Protein AF-0000000085931893 (afdb_homodimer)

Nearest PDB structures (foldseek):
  1sgm-assembly1_B  TM=8.763E-01  e=5.118E-08  Bacillus subtilis
  4yze-assembly1_A  TM=8.689E-01  e=4.048E-06  Escherichia coli K-12
  4kwa-assembly1_B  TM=7.916E-01  e=1.026E-04  Saccharomonospora viridis DSM 43017
  3br5-assembly2_E  TM=7.488E-01  e=5.676E-05  Staphylococcus aureus
  6mj1-assembly1_A-2  TM=6.369E-01  e=2.847E-03  Bacillus subtilis subsp. subtilis str. 168

InterPro domains:
  IPR001647 DNA-binding HTH domain, TetR-type [PF00440] (12-59)
  IPR001647 DNA-binding HTH domain, TetR-type [PR00455] (12-25)
  IPR001647 DNA-binding HTH domain, TetR-type [PR00455] (33-56)
  IPR001647 DNA-binding HTH domain, TetR-type [PS50977] (6-66)
  IPR009057 Homedomain-like superfamily [SSF46689] (7-73)
  IPR036271 Tetracyclin repressor-like, C-terminal domain superfamily [SSF48498] (81-189)
  IPR054156 Transcriptional regulator LmrA/YxaF-like, C-terminal domain [PF21993] (86-184)

Solvent-accessible surface area (backbone atoms only — not comparable to full-atom values): 20467 Å² total; per-residue (Å²): 125,56,74,65,55,51,50,52,50,50,49,46,40,51,51,41,43,53,45,33,54,58,32,31,64,65,39,46,54,70,69,58,43,28,59,75,59,69,46,59,70,68,57,51,41,69,77,26,73,72,37,68,60,47,45,53,31,49,30,43,51,50,32,48,51,55,43,51,52,49,40,51,69,69,29,56,68,75,45,70,43,57,57,61,24,55,36,48,41,36,50,50,54,48,74,56,64,44,94,81,46,81,52,39,66,54,37,37,48,56,50,25,70,37,15,76,68,71,36,70,66,30,22,51,43,36,23,52,49,53,51,50,53,38,45,52,46,21,53,52,30,39,74,40,55,27,52,73,68,52,13,55,53,48,18,50,52,50,45,18,32,52,52,20,23,51,51,48,18,60,33,52,70,41,56,61,53,35,56,57,46,41,74,42,41,64,77,73,47,66,76,54,73,72,79,78,118,125,55,73,65,54,50,49,51,51,50,47,46,40,50,50,40,44,54,45,34,55,57,33,31,66,67,39,46,54,68,70,58,45,28,59,74,59,71,48,59,70,69,56,51,41,69,78,26,73,75,38,70,60,47,46,52,31,49,29,45,51,51,31,48,51,54,42,52,52,50,41,50,68,70,28,58,65,73,46,69,46,58,55,60,24,55,38,47,40,36,52,50,54,48,72,56,64,44,94,81,48,79,55,41,64,55,34,38,48,57,50,26,70,37,15,77,70,71,38,72,64,29,21,50,44,37,24,51,50,54,51,50,53,38,45,54,46,21,54,51,32,40,74,40,56,27,52,73,68,52,12,55,54,47,18,51,50,50,45,17,33,52,51,19,22,50,52,51,17,60,33,52,70,42,54,61,55,33,56,58,45,42,74,43,42,63,77,73,47,66,75,54,73,70,79,77,119

Organism: NCBI:txid2903556

Radius of gyration: 21.8 Å; Cα contacts (8 Å, |Δi|>4): 482; chains: 2; bounding box: 67×64×40 Å

Secondary structure (DSSP, 8-state):
--HHHHHHHHHHHHHHHHHHHHHTTTT--HHHHHHHHT--HHHHHHH-TTTHHHHHHHHHHHHHHHHHHHHIIIIITS-S-HHHHHHHHHHHHHHT--TT---HHHHHHHHHHHHHHH-HHHHHHHHHHHHHHHHHHHHHHHHTT--HHHHHHHHHHHHHHHHHHHHHHHHHT-SHHHHHHHTTHHHHSPPP--TT-/--HHHHHHHHHHHHHHHHHHHHHTTTT--HHHHHHHHT--HHHHHHH-TTTHHHHHHHHHHHHHHHHHHHHIIIIITS-S-HHHHHHHHHHHHHHT--TT---HHHHHHHHHHHHHHH-HHHHHHHHHHHHHHHHHHHHHHHHTT--HHHHHHHHHHHHHHHHHHHHHHHHHTSSHHHHHHHTTHHHHSPPP--TT-

Foldseek 3Di:
DDPVLVVLLVLLLVQVLVVCLPQNLVRDALVNSCVSSVHDSVSVCVSVVVHSLSSLLVSLVVLLVVLLVCLVVPQLVPDLALLRRLLVVLVVLLVQDDPPDDRSLSSLVRSQVCQVVRDPSSVVSSVVSLVVQLVSQLVSLVSSPADNVLSNVLSVVSSCQSSVLSVVCNVVVHSVSSVVVSVCSCVSRPHHDPPPD/DDPVLVVLLVLLLVQVLVVCLPQNLVRDALVNSCVSSVHDSVSVCVSVVVPSLSSLLVSLVVLLVVLLVCLVVPQLVPDLALLRRLLSVLVVLQVQQDPPDDRSLSSLVRSQVCQVVRDPSSVVSSVVSLVVQLVSQLVSVVSSPADNVLSNVLSVVSSCQSSVLSVVCNVVVHSVSSVVVSVCSCVSRPHHDPPPD

Sequence (394 aa):
MNNKSAEKKIRILRAASELFSHNGYSGTGIAEIVTACQIPKGSFYYYFPRGKEQLASEVIRFAYEQMAAGIQAHIFSVSNDAREVFCGMLKHLTSRFSRDYHFASLVITFMGLEAVYISEEVSHQAKLVYEDWQNLYRDKLLSCGYSPSEADQYSLILFTLIHGALISCWIKQDTGDLLRMTEQIPALLPPPKSSLSMNNKSAEKKIRILRAASELFSHNGYSGTGIAEIVTACQIPKGSFYYYFPRGKEQLASEVIRFAYEQMAAGIQAHIFSVSNDAREVFCGMLKHLTSRFSRDYHFASLVITFMGLEAVYISEEVSHQAKLVYEDWQNLYRDKLLSCGYSPSEADQYSLILFTLIHGALISCWIKQDTGDLLRMTEQIPALLPPPKSSLS

pLDDT: mean 91.35, std 9.7, range [33.84, 98.25]

Structure (mmCIF, N/CA/C/O backbone):
data_AF-0000000085931893-model_v1
#
loop_
_entity.id
_entity.type
_entity.pdbx_description
1 polymer 'TetR family transcriptional regulator'
#
loop_
_atom_site.group_PDB
_atom_site.id
_atom_site.type_symbol
_atom_site.label_atom_id
_atom_site.label_alt_id
_atom_site.label_comp_id
_atom_site.label_asym_id
_atom_site.label_entity_id
_atom_site.label_seq_id
_atom_site.pdbx_PDB_ins_code
_atom_site.Cartn_x
_atom_site.Cartn_y
_atom_site.Cartn_z
_atom_site.occupancy
_atom_site.B_iso_or_equiv
_atom_site.auth_seq_id
_atom_site.auth_comp_id
_atom_site.auth_asym_id
_atom_site.auth_atom_id
_atom_site.pdbx_PDB_model_num
ATOM 1 N N . MET A 1 1 ? 31.656 16 2.438 1 51.19 1 MET A N 1
ATOM 2 C CA . MET A 1 1 ? 31.016 16.141 3.744 1 51.19 1 MET A CA 1
ATOM 3 C C . MET A 1 1 ? 31.797 15.383 4.812 1 51.19 1 MET A C 1
ATOM 5 O O . MET A 1 1 ? 32.156 14.219 4.609 1 51.19 1 MET A O 1
ATOM 9 N N . ASN A 1 2 ? 32.281 16 5.816 1 63.62 2 ASN A N 1
ATOM 10 C CA . ASN A 1 2 ? 33 15.32 6.879 1 63.62 2 ASN A CA 1
ATOM 11 C C . ASN A 1 2 ? 32.156 14.258 7.562 1 63.62 2 ASN A C 1
ATOM 13 O O . ASN A 1 2 ? 30.922 14.234 7.387 1 63.62 2 ASN A O 1
ATOM 17 N N . ASN A 1 3 ? 32.781 13.281 8.133 1 70.81 3 ASN A N 1
ATOM 18 C CA . ASN A 1 3 ? 32.156 12.125 8.773 1 70.81 3 ASN A CA 1
ATOM 19 C C . ASN A 1 3 ? 31.062 12.555 9.742 1 70.81 3 ASN A C 1
ATOM 21 O O . ASN A 1 3 ? 30.016 11.914 9.812 1 70.81 3 ASN A O 1
ATOM 25 N N . LYS A 1 4 ? 31.297 13.641 10.344 1 71.19 4 LYS A N 1
ATOM 26 C CA . LYS A 1 4 ? 30.344 14.133 11.328 1 71.19 4 LYS A CA 1
ATOM 27 C C . LYS A 1 4 ? 29.094 14.695 10.648 1 71.19 4 LYS A C 1
ATOM 29 O O . LYS A 1 4 ? 27.969 14.492 11.125 1 71.19 4 LYS A O 1
ATOM 34 N N . SER A 1 5 ? 29.406 15.398 9.578 1 78 5 SER A N 1
ATOM 35 C CA . SER A 1 5 ? 28.297 15.984 8.82 1 78 5 SER A CA 1
ATOM 36 C C . SER A 1 5 ? 27.391 14.898 8.234 1 78 5 SER A C 1
ATOM 38 O O . SER A 1 5 ? 26.172 15.016 8.273 1 78 5 SER A O 1
ATOM 40 N N . ALA A 1 6 ? 28.062 13.914 7.824 1 82.69 6 ALA A N 1
ATOM 41 C CA . ALA A 1 6 ? 27.297 12.797 7.27 1 82.69 6 ALA A CA 1
ATOM 42 C C . ALA A 1 6 ? 26.453 12.133 8.344 1 82.69 6 ALA A C 1
ATOM 44 O O . ALA A 1 6 ? 25.297 11.758 8.086 1 82.69 6 ALA A O 1
ATOM 45 N N . GLU A 1 7 ? 26.922 12.07 9.477 1 87.44 7 GLU A N 1
ATOM 46 C CA . GLU A 1 7 ? 26.219 11.461 10.594 1 87.44 7 GLU A CA 1
ATOM 47 C C . GLU A 1 7 ? 25 12.289 10.984 1 87.44 7 GLU A C 1
ATOM 49 O O . GLU A 1 7 ? 23.938 11.742 11.312 1 87.44 7 GLU A O 1
ATOM 54 N N . LYS A 1 8 ? 25.172 13.57 10.961 1 89.75 8 LYS A N 1
ATOM 55 C CA . LYS A 1 8 ? 24.062 14.453 11.297 1 89.75 8 LYS A CA 1
ATOM 56 C C . LYS A 1 8 ? 22.953 14.367 10.258 1 89.75 8 LYS A C 1
ATOM 58 O O . LYS A 1 8 ? 21.766 14.344 10.609 1 89.75 8 LYS A O 1
ATOM 63 N N . LYS A 1 9 ? 23.359 14.359 9.055 1 94.19 9 LYS A N 1
ATOM 64 C CA . LYS A 1 9 ? 22.359 14.234 7.992 1 94.19 9 LYS A CA 1
ATOM 65 C C . LYS A 1 9 ? 21.562 12.945 8.133 1 94.19 9 LYS A C 1
ATOM 67 O O . LYS A 1 9 ? 20.328 12.945 7.988 1 94.19 9 LYS A O 1
ATOM 72 N N . ILE A 1 10 ? 22.266 11.867 8.438 1 94.25 10 ILE A N 1
ATOM 73 C CA . ILE A 1 10 ? 21.625 10.57 8.594 1 94.25 10 ILE A CA 1
ATOM 74 C C . ILE A 1 10 ? 20.672 10.602 9.781 1 94.25 10 ILE A C 1
ATOM 76 O O . ILE A 1 10 ? 19.594 10.008 9.734 1 94.25 10 ILE A O 1
ATOM 80 N N . ARG A 1 11 ? 20.984 11.273 10.789 1 93.56 11 ARG A N 1
ATOM 81 C CA . ARG A 1 11 ? 20.125 11.414 11.953 1 93.56 11 ARG A CA 1
ATOM 82 C C . ARG A 1 11 ? 18.828 12.125 11.578 1 93.56 11 ARG A C 1
ATOM 84 O O . ARG A 1 11 ? 17.75 11.75 12.047 1 93.56 11 ARG A O 1
ATOM 91 N N . ILE A 1 12 ? 18.984 13.148 10.773 1 95.38 12 ILE A N 1
ATOM 92 C CA . ILE A 1 12 ? 17.812 13.883 10.32 1 95.38 12 ILE A CA 1
ATOM 93 C C . ILE A 1 12 ? 16.938 12.977 9.453 1 95.38 12 ILE A C 1
ATOM 95 O O . ILE A 1 12 ? 15.719 12.945 9.609 1 95.38 12 ILE A O 1
ATOM 99 N N . LEU A 1 13 ? 17.594 12.234 8.578 1 96.25 13 LEU A N 1
ATOM 100 C CA . LEU A 1 13 ? 16.875 11.328 7.699 1 96.25 13 LEU A CA 1
ATOM 101 C C . LEU A 1 13 ? 16.109 10.273 8.508 1 96.25 13 LEU A C 1
ATOM 103 O O . LEU A 1 13 ? 14.961 9.969 8.211 1 96.25 13 LEU A O 1
ATOM 107 N N . ARG A 1 14 ? 16.719 9.781 9.555 1 94.12 14 ARG A N 1
ATOM 108 C CA . ARG A 1 14 ? 16.109 8.766 10.406 1 94.12 14 ARG A CA 1
ATOM 109 C C . ARG A 1 14 ? 14.906 9.336 11.156 1 94.12 14 ARG A C 1
ATOM 111 O O . ARG A 1 14 ? 13.844 8.727 11.195 1 94.12 14 ARG A O 1
ATOM 118 N N . ALA A 1 15 ? 15.109 10.445 11.695 1 94 15 ALA A N 1
ATOM 119 C CA . ALA A 1 15 ? 14.031 11.094 12.438 1 94 15 ALA A CA 1
ATOM 120 C C . ALA A 1 15 ? 12.859 11.438 11.523 1 94 15 ALA A C 1
ATOM 122 O O . ALA A 1 15 ? 11.703 11.227 11.883 1 94 15 ALA A O 1
ATOM 123 N N . ALA A 1 16 ? 13.195 12.016 10.398 1 94.56 16 ALA A N 1
ATOM 124 C CA . ALA A 1 16 ? 12.156 12.367 9.43 1 94.56 16 ALA A CA 1
ATOM 125 C C . ALA A 1 16 ? 11.406 11.125 8.961 1 94.56 16 ALA A C 1
ATOM 127 O O . ALA A 1 16 ? 10.18 11.148 8.82 1 94.56 16 ALA A O 1
ATOM 128 N N . SER A 1 17 ? 12.156 10.062 8.711 1 93.25 17 SER A N 1
ATOM 129 C CA . SER A 1 17 ? 11.547 8.805 8.297 1 93.25 17 SER A CA 1
ATOM 130 C C . SER A 1 17 ? 10.516 8.328 9.312 1 93.25 17 SER A C 1
ATOM 132 O O . SER A 1 17 ? 9.414 7.914 8.945 1 93.25 17 SER A O 1
ATOM 134 N N . GLU A 1 18 ? 10.844 8.406 10.516 1 89.69 18 GLU A N 1
ATOM 135 C CA . GLU A 1 18 ? 9.945 7.988 11.586 1 89.69 18 GLU A CA 1
ATOM 136 C C . GLU A 1 18 ? 8.711 8.883 11.648 1 89.69 18 GLU A C 1
ATOM 138 O O . GLU A 1 18 ? 7.582 8.391 11.758 1 89.69 18 GLU A O 1
ATOM 143 N N . LEU A 1 19 ? 8.922 10.125 11.562 1 90.44 19 LEU A N 1
ATOM 144 C CA . LEU A 1 19 ? 7.82 11.078 11.633 1 90.44 19 LEU A CA 1
ATOM 145 C C . LEU A 1 19 ? 6.898 10.938 10.43 1 90.44 19 LEU A C 1
ATOM 147 O O . LEU A 1 19 ? 5.676 10.945 10.57 1 90.44 19 LEU A O 1
ATOM 151 N N . PHE A 1 20 ? 7.508 10.797 9.25 1 89.81 20 PHE A N 1
ATOM 152 C CA . PHE A 1 20 ? 6.723 10.617 8.039 1 89.81 20 PHE A CA 1
ATOM 153 C C . PHE A 1 20 ? 5.918 9.328 8.094 1 89.81 20 PHE A C 1
ATOM 155 O O . PHE A 1 20 ? 4.801 9.258 7.582 1 89.81 20 PHE A O 1
ATOM 162 N N . SER A 1 21 ? 6.457 8.328 8.695 1 85.06 21 SER A N 1
ATOM 163 C CA . SER A 1 21 ? 5.797 7.031 8.766 1 85.06 21 SER A CA 1
ATOM 164 C C . SER A 1 21 ? 4.578 7.078 9.68 1 85.06 21 SER A C 1
ATOM 166 O O . SER A 1 21 ? 3.65 6.285 9.523 1 85.06 21 SER A O 1
ATOM 168 N N . HIS A 1 22 ? 4.527 8.008 10.578 1 82.38 22 HIS A N 1
ATOM 169 C CA . HIS A 1 22 ? 3.445 8.102 11.547 1 82.38 22 HIS A CA 1
ATOM 170 C C . HIS A 1 22 ? 2.4 9.125 11.117 1 82.38 22 HIS A C 1
ATOM 172 O O . HIS A 1 22 ? 1.197 8.875 11.234 1 82.38 22 HIS A O 1
ATOM 178 N N . ASN A 1 23 ? 2.93 10.242 10.602 1 82.62 23 ASN A N 1
ATOM 179 C CA . ASN A 1 23 ? 2.033 11.375 10.406 1 82.62 23 ASN A CA 1
ATOM 180 C C . ASN A 1 23 ? 1.803 11.656 8.93 1 82.62 23 ASN A C 1
ATOM 182 O O . ASN A 1 23 ? 0.969 12.492 8.57 1 82.62 23 ASN A O 1
ATOM 186 N N . GLY A 1 24 ? 2.559 10.93 8.062 1 82.75 24 GLY A N 1
ATOM 187 C CA . GLY A 1 24 ? 2.57 11.32 6.664 1 82.75 24 GLY A CA 1
ATOM 188 C C . GLY A 1 24 ? 3.424 12.547 6.395 1 82.75 24 GLY A C 1
ATOM 189 O O . GLY A 1 24 ? 3.885 13.211 7.328 1 82.75 24 GLY A O 1
ATOM 190 N N . TYR A 1 25 ? 3.607 12.797 5.16 1 88.94 25 TYR A N 1
ATOM 191 C CA . TYR A 1 25 ? 4.402 13.945 4.742 1 88.94 25 TYR A CA 1
ATOM 192 C C . TYR A 1 25 ? 3.705 15.25 5.109 1 88.94 25 TYR A C 1
ATOM 194 O O . TYR A 1 25 ? 4.305 16.125 5.734 1 88.94 25 TYR A O 1
ATOM 202 N N . SER A 1 26 ? 2.514 15.328 4.734 1 85.44 26 SER A N 1
ATOM 203 C CA . SER A 1 26 ? 1.77 16.562 4.949 1 85.44 26 SER A CA 1
ATOM 204 C C . SER A 1 26 ? 1.532 16.812 6.434 1 85.44 26 SER A C 1
ATOM 206 O O . SER A 1 26 ? 1.422 17.969 6.863 1 85.44 26 SER A O 1
ATOM 208 N N . GLY A 1 27 ? 1.536 15.75 7.199 1 86.69 27 GLY A N 1
ATOM 209 C CA . GLY A 1 27 ? 1.269 15.859 8.625 1 86.69 27 GLY A CA 1
ATOM 210 C C . GLY A 1 27 ? 2.512 16.156 9.445 1 86.69 27 GLY A C 1
ATOM 211 O O . GLY A 1 27 ? 2.439 16.281 10.672 1 86.69 27 GLY A O 1
ATOM 212 N N . THR A 1 28 ? 3.6 16.25 8.781 1 91.69 28 THR A N 1
ATOM 213 C CA . THR A 1 28 ? 4.867 16.5 9.453 1 91.69 28 THR A CA 1
ATOM 214 C C . THR A 1 28 ? 5.492 17.797 8.969 1 91.69 28 THR A C 1
ATOM 216 O O . THR A 1 28 ? 5.676 18 7.77 1 91.69 28 THR A O 1
ATOM 219 N N . GLY A 1 29 ? 5.762 18.688 9.922 1 92.94 29 GLY A N 1
ATOM 220 C CA . GLY A 1 29 ? 6.406 19.938 9.562 1 92.94 29 GLY A CA 1
ATOM 221 C C . GLY A 1 29 ? 7.898 19.938 9.844 1 92.94 29 GLY A C 1
ATOM 222 O O . GLY A 1 29 ? 8.406 19.078 10.547 1 92.94 29 GLY A O 1
ATOM 223 N N . ILE A 1 30 ? 8.562 20.875 9.273 1 94.75 30 ILE A N 1
ATOM 224 C CA . ILE A 1 30 ? 10 21.016 9.477 1 94.75 30 ILE A CA 1
ATOM 225 C C . ILE A 1 30 ? 10.297 21.266 10.953 1 94.75 30 ILE A C 1
ATOM 227 O O . ILE A 1 30 ? 11.266 20.75 11.5 1 94.75 30 ILE A O 1
ATOM 231 N N . ALA A 1 31 ? 9.484 22.062 11.586 1 95 31 ALA A N 1
ATOM 232 C CA . ALA A 1 31 ? 9.672 22.391 13 1 95 31 ALA A CA 1
ATOM 233 C C . ALA A 1 31 ? 9.68 21.109 13.852 1 95 31 ALA A C 1
ATOM 235 O O . ALA A 1 31 ? 10.484 20.984 14.773 1 95 31 ALA A O 1
ATOM 236 N N . GLU A 1 32 ? 8.805 20.188 13.57 1 94.69 32 GLU A N 1
ATOM 237 C CA . GLU A 1 32 ? 8.727 18.922 14.289 1 94.69 32 GLU A CA 1
ATOM 238 C C . GLU A 1 32 ? 9.992 18.094 14.078 1 94.69 32 GLU A C 1
ATOM 240 O O . GLU A 1 32 ? 10.477 17.453 15.008 1 94.69 32 GLU A O 1
ATOM 245 N N . ILE A 1 33 ? 10.508 18.109 12.852 1 95.44 33 ILE A N 1
ATOM 246 C CA . ILE A 1 33 ? 11.695 17.344 12.5 1 95.44 33 ILE A CA 1
ATOM 247 C C . ILE A 1 33 ? 12.906 17.906 13.234 1 95.44 33 ILE A C 1
ATOM 249 O O . ILE A 1 33 ? 13.68 17.172 13.836 1 95.44 33 ILE A O 1
ATOM 253 N N . VAL A 1 34 ? 13.039 19.172 13.227 1 94.94 34 VAL A N 1
ATOM 254 C CA . VAL A 1 34 ? 14.172 19.828 13.867 1 94.94 34 VAL A CA 1
ATOM 255 C C . VAL A 1 34 ? 14.125 19.594 15.375 1 94.94 34 VAL A C 1
ATOM 257 O O . VAL A 1 34 ? 15.164 19.375 16 1 94.94 34 VAL A O 1
ATOM 260 N N . THR A 1 35 ? 12.969 19.641 15.969 1 95.62 35 THR A N 1
ATOM 261 C CA . THR A 1 35 ? 12.789 19.375 17.391 1 95.62 35 THR A CA 1
ATOM 262 C C . THR A 1 35 ? 13.18 17.938 17.734 1 95.62 35 THR A C 1
ATOM 264 O O . THR A 1 35 ? 13.898 17.703 18.703 1 95.62 35 THR A O 1
ATOM 267 N N . ALA A 1 36 ? 12.758 17.016 16.922 1 93.56 36 ALA A N 1
ATOM 268 C CA . ALA A 1 36 ? 13.055 15.602 17.141 1 93.56 36 ALA A CA 1
ATOM 269 C C . ALA A 1 36 ? 14.555 15.336 17.062 1 93.56 36 ALA A C 1
ATOM 271 O O . ALA A 1 36 ? 15.078 14.469 17.766 1 93.56 36 ALA A O 1
ATOM 272 N N . CYS A 1 37 ? 15.195 16.047 16.203 1 93 37 CYS A N 1
ATOM 273 C CA . CYS A 1 37 ? 16.625 15.859 15.984 1 93 37 CYS A CA 1
ATOM 274 C C . CYS A 1 37 ? 17.438 16.719 16.938 1 93 37 CYS A C 1
ATOM 276 O O . CYS A 1 37 ? 18.672 16.609 17 1 93 37 CYS A O 1
ATOM 278 N N . GLN A 1 38 ? 16.781 17.625 17.609 1 93.44 38 GLN A N 1
ATOM 279 C CA . GLN A 1 38 ? 17.453 18.547 18.516 1 93.44 38 GLN A CA 1
ATOM 280 C C . GLN A 1 38 ? 18.516 19.359 17.797 1 93.44 38 GLN A C 1
ATOM 282 O O . GLN A 1 38 ? 19.656 19.438 18.234 1 93.44 38 GLN A O 1
ATOM 287 N N . ILE A 1 39 ? 18.125 19.922 16.719 1 91.56 39 ILE A N 1
ATOM 288 C CA . ILE A 1 39 ? 19.016 20.766 15.938 1 91.56 39 ILE A CA 1
ATOM 289 C C . ILE A 1 39 ? 18.328 22.094 15.609 1 91.56 39 ILE A C 1
ATOM 291 O O . ILE A 1 39 ? 17.094 22.156 15.578 1 91.56 39 ILE A O 1
ATOM 295 N N . PRO A 1 40 ? 19.203 23.141 15.445 1 90.94 40 PRO A N 1
ATOM 296 C CA . PRO A 1 40 ? 18.594 24.391 15.008 1 90.94 40 PRO A CA 1
ATOM 297 C C . PRO A 1 40 ? 17.984 24.297 13.602 1 90.94 40 PRO A C 1
ATOM 299 O O . PRO A 1 40 ? 18.453 23.5 12.789 1 90.94 40 PRO A O 1
ATOM 302 N N . LYS A 1 41 ? 16.984 25.188 13.352 1 91 41 LYS A N 1
ATOM 303 C CA . LYS A 1 41 ? 16.344 25.25 12.039 1 91 41 LYS A CA 1
ATOM 304 C C . LYS A 1 41 ? 17.359 25.531 10.938 1 91 41 LYS A C 1
ATOM 306 O O . LYS A 1 41 ? 17.25 25 9.828 1 91 41 LYS A O 1
ATOM 311 N N . GLY A 1 42 ? 18.359 26.375 11.227 1 91 42 GLY A N 1
ATOM 312 C CA . GLY A 1 42 ? 19.391 26.688 10.266 1 91 42 GLY A CA 1
ATOM 313 C C . GLY A 1 42 ? 20.203 25.469 9.828 1 91 42 GLY A C 1
ATOM 314 O O . GLY A 1 42 ? 20.562 25.359 8.656 1 91 42 GLY A O 1
ATOM 315 N N . SER A 1 43 ? 20.406 24.656 10.703 1 91.38 43 SER A N 1
ATOM 316 C CA . SER A 1 43 ? 21.125 23.406 10.406 1 91.38 43 SER A CA 1
ATOM 317 C C . SER A 1 43 ? 20.344 22.547 9.414 1 91.38 43 SER A C 1
ATOM 319 O O . SER A 1 43 ? 20.938 21.906 8.555 1 91.38 43 SER A O 1
ATOM 321 N N . PHE A 1 44 ? 19.016 22.531 9.539 1 94.38 44 PHE A N 1
ATOM 322 C CA . PHE A 1 44 ? 18.172 21.781 8.617 1 94.38 44 PHE A CA 1
ATOM 323 C C . PHE A 1 44 ? 18.422 22.234 7.18 1 94.38 44 PHE A C 1
ATOM 325 O O . PHE A 1 44 ? 18.625 21.406 6.289 1 94.38 44 PHE A O 1
ATOM 332 N N . TYR A 1 45 ? 18.531 23.5 6.953 1 94.25 45 TYR A N 1
ATOM 333 C CA . TYR A 1 45 ? 18.625 24.031 5.602 1 94.25 45 TYR A CA 1
ATOM 334 C C . TYR A 1 45 ? 20.047 23.906 5.07 1 94.25 45 TYR A C 1
ATOM 336 O O . TYR A 1 45 ? 20.281 24 3.861 1 94.25 45 TYR A O 1
ATOM 344 N N . TYR A 1 46 ? 20.938 23.766 6.031 1 94 46 TYR A N 1
ATOM 345 C CA . TYR A 1 46 ? 22.297 23.422 5.609 1 94 46 TYR A CA 1
ATOM 346 C C . TYR A 1 46 ? 22.344 22.078 4.902 1 94 46 TYR A C 1
ATOM 348 O O . TYR A 1 46 ? 22.953 21.938 3.842 1 94 46 TYR A O 1
ATOM 356 N N . TYR A 1 47 ? 21.656 21.141 5.398 1 94.75 47 TYR A N 1
ATOM 357 C CA . TYR A 1 47 ? 21.656 19.797 4.855 1 94.75 47 TYR A CA 1
ATOM 358 C C . TYR A 1 47 ? 20.609 19.641 3.756 1 94.75 47 TYR A C 1
ATOM 360 O O . TYR A 1 47 ? 20.781 18.844 2.83 1 94.75 47 TYR A O 1
ATOM 368 N N . PHE A 1 48 ? 19.531 20.375 3.838 1 96.94 48 PHE A N 1
ATOM 369 C CA . PHE A 1 48 ? 18.422 20.312 2.891 1 96.94 48 PHE A CA 1
ATOM 370 C C . PHE A 1 48 ? 18.016 21.719 2.434 1 96.94 48 PHE A C 1
ATOM 372 O O . PHE A 1 48 ? 16.922 22.188 2.744 1 96.94 48 PHE A O 1
ATOM 379 N N . PRO A 1 49 ? 18.828 22.281 1.608 1 95.75 49 PRO A N 1
ATOM 380 C CA . PRO A 1 49 ? 18.625 23.672 1.202 1 95.75 49 PRO A CA 1
ATOM 381 C C . PRO A 1 49 ? 17.312 23.875 0.423 1 95.75 49 PRO A C 1
ATOM 383 O O . PRO A 1 49 ? 16.75 24.969 0.426 1 95.75 49 PRO A O 1
ATOM 386 N N . ARG A 1 50 ? 16.812 22.797 -0.175 1 95.88 50 ARG A N 1
ATOM 387 C CA . ARG A 1 50 ? 15.578 22.938 -0.949 1 95.88 50 ARG A CA 1
ATOM 388 C C . ARG A 1 50 ? 14.359 22.562 -0.114 1 95.88 50 ARG A C 1
ATOM 390 O O . ARG A 1 50 ? 13.266 22.375 -0.65 1 95.88 50 ARG A O 1
ATOM 397 N N . GLY A 1 51 ? 14.633 22.344 1.201 1 95.44 51 GLY A N 1
ATOM 398 C CA . GLY A 1 51 ? 13.531 22.266 2.146 1 95.44 51 GLY A CA 1
ATOM 399 C C . GLY A 1 51 ? 12.969 20.859 2.279 1 95.44 51 GLY A C 1
ATOM 400 O O . GLY A 1 51 ? 13.695 19.875 2.088 1 95.44 51 GLY A O 1
ATOM 401 N N . LYS A 1 52 ? 11.719 20.797 2.615 1 95.25 52 LYS A N 1
ATOM 402 C CA . LYS A 1 52 ? 11.047 19.562 3.002 1 95.25 52 LYS A CA 1
ATOM 403 C C . LYS A 1 52 ? 10.93 18.609 1.814 1 95.25 52 LYS A C 1
ATOM 405 O O . LYS A 1 52 ? 10.984 17.391 1.98 1 95.25 52 LYS A O 1
ATOM 410 N N . GLU A 1 53 ? 10.781 19.125 0.617 1 95.88 53 GLU A N 1
ATOM 411 C CA . GLU A 1 53 ? 10.664 18.281 -0.567 1 95.88 53 GLU A CA 1
ATOM 412 C C . GLU A 1 53 ? 11.953 17.516 -0.831 1 95.88 53 GLU A C 1
ATOM 414 O O . GLU A 1 53 ? 11.922 16.328 -1.146 1 95.88 53 GLU A O 1
ATOM 419 N N . GLN A 1 54 ? 13.023 18.203 -0.687 1 97.12 54 GLN A N 1
ATOM 420 C CA . GLN A 1 54 ? 14.305 17.516 -0.799 1 97.12 54 GLN A CA 1
ATOM 421 C C . GLN A 1 54 ? 14.438 16.438 0.263 1 97.12 54 GLN A C 1
ATOM 423 O O . GLN A 1 54 ? 14.891 15.328 -0.031 1 97.12 54 GLN A O 1
ATOM 428 N N . LEU A 1 55 ? 14.086 16.812 1.45 1 97.19 55 LEU A N 1
ATOM 429 C CA . LEU A 1 55 ? 14.133 15.852 2.541 1 97.19 55 LEU A CA 1
ATOM 430 C C . LEU A 1 55 ? 13.297 14.625 2.217 1 97.19 55 LEU A C 1
ATOM 432 O O . LEU A 1 55 ? 13.75 13.492 2.4 1 97.19 55 LEU A O 1
ATOM 436 N N . ALA A 1 56 ? 12.117 14.836 1.734 1 96.75 56 ALA A N 1
ATOM 437 C CA . ALA A 1 56 ? 11.211 13.742 1.414 1 9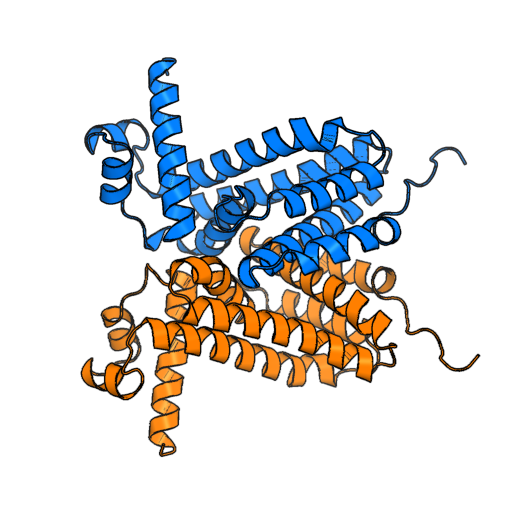6.75 56 ALA A CA 1
ATOM 438 C C . ALA A 1 56 ? 11.828 12.797 0.387 1 96.75 56 ALA A C 1
ATOM 440 O O . ALA A 1 56 ? 11.812 11.578 0.564 1 96.75 56 ALA A O 1
ATOM 441 N N . SER A 1 57 ? 12.352 13.391 -0.644 1 97.5 57 SER A N 1
ATOM 442 C CA . SER A 1 57 ? 13.008 12.602 -1.685 1 97.5 57 SER A CA 1
ATOM 443 C C . SER A 1 57 ? 14.156 11.773 -1.113 1 97.5 57 SER A C 1
ATOM 445 O O . SER A 1 57 ? 14.289 10.586 -1.426 1 97.5 57 SER A O 1
ATOM 447 N N . GLU A 1 58 ? 14.906 12.352 -0.291 1 97.56 58 GLU A N 1
ATOM 448 C CA . GLU A 1 58 ? 16.078 11.672 0.263 1 97.56 58 GLU A CA 1
ATOM 449 C C . GLU A 1 58 ? 15.664 10.633 1.306 1 97.56 58 GLU A C 1
ATOM 451 O O . GLU A 1 58 ? 16.328 9.609 1.466 1 97.56 58 GLU A O 1
ATOM 456 N N . VAL A 1 59 ? 14.586 10.883 2.025 1 97.12 59 VAL A N 1
ATOM 457 C CA . VAL A 1 59 ? 14.094 9.93 3.016 1 97.12 59 VAL A CA 1
ATOM 458 C C . VAL A 1 59 ? 13.633 8.656 2.318 1 97.12 59 VAL A C 1
ATOM 460 O O . VAL A 1 59 ? 13.922 7.547 2.785 1 97.12 59 VAL A O 1
ATOM 463 N N . ILE A 1 60 ? 12.953 8.766 1.204 1 97.31 60 ILE A N 1
ATOM 464 C CA . ILE A 1 60 ? 12.477 7.59 0.479 1 97.31 60 ILE A CA 1
ATOM 465 C C . ILE A 1 60 ? 13.664 6.742 0.029 1 97.31 60 ILE A C 1
ATOM 467 O O . ILE A 1 60 ? 13.664 5.523 0.205 1 97.31 60 ILE A O 1
ATOM 471 N N . ARG A 1 61 ? 14.648 7.418 -0.511 1 97.88 61 ARG A N 1
ATOM 472 C CA . ARG A 1 61 ? 15.852 6.715 -0.951 1 97.88 61 ARG A CA 1
ATOM 473 C C . ARG A 1 61 ? 16.578 6.082 0.23 1 97.88 61 ARG A C 1
ATOM 475 O O . ARG A 1 61 ? 17 4.926 0.156 1 97.88 61 ARG A O 1
ATOM 482 N N . PHE A 1 62 ? 16.703 6.848 1.296 1 97.12 62 PHE A N 1
ATOM 483 C CA . PHE A 1 62 ? 17.359 6.371 2.506 1 97.12 62 PHE A CA 1
ATOM 484 C C . PHE A 1 62 ? 16.672 5.125 3.045 1 97.12 62 PHE A C 1
ATOM 486 O O . PHE A 1 62 ? 17.328 4.145 3.395 1 97.12 62 PHE A O 1
ATOM 493 N N . ALA A 1 63 ? 15.336 5.117 3.141 1 95.88 63 ALA A N 1
ATOM 494 C CA . ALA A 1 63 ? 14.555 3.977 3.613 1 95.88 63 ALA A CA 1
ATOM 495 C C . ALA A 1 63 ? 14.781 2.752 2.73 1 95.88 63 ALA A C 1
ATOM 497 O O . ALA A 1 63 ? 14.938 1.638 3.234 1 95.88 63 ALA A O 1
ATOM 498 N N . TYR A 1 64 ? 14.789 2.969 1.405 1 97.62 64 TYR A N 1
ATOM 499 C CA . TYR A 1 64 ? 15.047 1.873 0.477 1 97.62 64 TYR A CA 1
ATOM 500 C C . TYR A 1 64 ? 16.422 1.268 0.715 1 97.62 64 TYR A C 1
ATOM 502 O O . TYR A 1 64 ? 16.578 0.044 0.738 1 97.62 64 TYR A O 1
ATOM 510 N N . GLU A 1 65 ? 17.406 2.145 0.842 1 97.44 65 GLU A N 1
ATOM 511 C CA . GLU A 1 65 ? 18.781 1.661 1.023 1 97.44 65 GLU A CA 1
ATOM 512 C C . GLU A 1 65 ? 18.906 0.84 2.303 1 97.44 65 GLU A C 1
ATOM 514 O O . GLU A 1 65 ? 19.609 -0.177 2.328 1 97.44 65 GLU A O 1
ATOM 519 N N . GLN A 1 66 ? 18.266 1.304 3.369 1 94.31 66 GLN A N 1
ATOM 520 C CA . GLN A 1 66 ? 18.266 0.543 4.617 1 94.31 66 GLN A CA 1
ATOM 521 C C . GLN A 1 66 ? 17.594 -0.816 4.426 1 94.31 66 GLN A C 1
ATOM 523 O O . GLN A 1 66 ? 18.109 -1.833 4.906 1 94.31 66 GLN A O 1
ATOM 528 N N . MET A 1 67 ? 16.469 -0.871 3.766 1 95 67 MET A N 1
ATOM 529 C CA . MET A 1 67 ? 15.758 -2.115 3.5 1 95 67 MET A CA 1
ATOM 530 C C . MET A 1 67 ? 16.609 -3.066 2.664 1 95 67 MET A C 1
ATOM 532 O O . MET A 1 67 ? 16.75 -4.238 3.01 1 95 67 MET A O 1
ATOM 536 N N . ALA A 1 68 ? 17.156 -2.492 1.551 1 97.31 68 ALA A N 1
ATOM 537 C CA . ALA A 1 68 ? 17.938 -3.303 0.626 1 97.31 68 ALA A CA 1
ATOM 538 C C . ALA A 1 68 ? 19.156 -3.902 1.323 1 97.31 68 ALA A C 1
ATOM 540 O O . ALA A 1 68 ? 19.484 -5.074 1.126 1 97.31 68 ALA A O 1
ATOM 541 N N . ALA A 1 69 ? 19.797 -3.078 2.137 1 96 69 ALA A N 1
ATOM 542 C CA . ALA A 1 69 ? 20.969 -3.555 2.875 1 96 69 ALA A CA 1
ATOM 543 C C . ALA A 1 69 ? 20.578 -4.68 3.834 1 96 69 ALA A C 1
ATOM 545 O O . ALA A 1 69 ? 21.312 -5.668 3.959 1 96 69 ALA A O 1
ATOM 546 N N . GLY A 1 70 ? 19.453 -4.531 4.527 1 93.56 70 GLY A N 1
ATOM 547 C CA . GLY A 1 70 ? 18.969 -5.574 5.418 1 93.56 70 GLY A CA 1
ATOM 548 C C . GLY A 1 70 ? 18.641 -6.867 4.695 1 93.56 70 GLY A C 1
ATOM 549 O O . GLY A 1 70 ? 18.984 -7.953 5.164 1 93.56 70 GLY A O 1
ATOM 550 N N . ILE A 1 71 ? 17.969 -6.746 3.529 1 95.94 71 ILE A N 1
ATOM 551 C CA . ILE A 1 71 ? 17.594 -7.914 2.738 1 95.94 71 ILE A CA 1
ATOM 552 C C . ILE A 1 71 ? 18.844 -8.641 2.268 1 95.94 71 ILE A C 1
ATOM 554 O O . ILE A 1 71 ? 18.953 -9.867 2.391 1 95.94 71 ILE A O 1
ATOM 558 N N . GLN A 1 72 ? 19.812 -7.898 1.767 1 95.69 72 GLN A N 1
ATOM 559 C CA . GLN A 1 72 ? 21.031 -8.492 1.255 1 95.69 72 GLN A CA 1
ATOM 560 C C . GLN A 1 72 ? 21.797 -9.211 2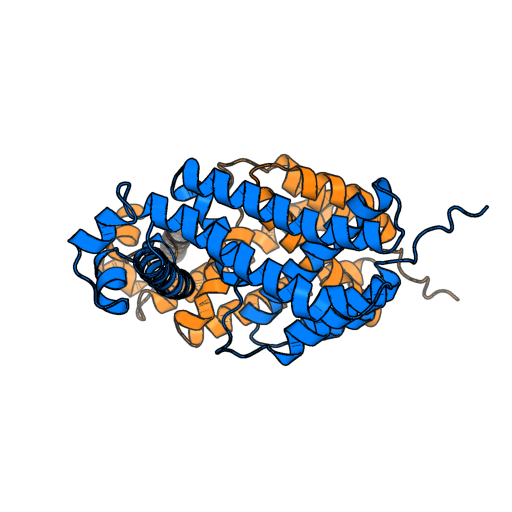.361 1 95.69 72 GLN A C 1
ATOM 562 O O . GLN A 1 72 ? 22.281 -10.328 2.162 1 95.69 72 GLN A O 1
ATOM 567 N N . ALA A 1 73 ? 21.828 -8.633 3.531 1 93.69 73 ALA A N 1
ATOM 568 C CA . ALA A 1 73 ? 22.641 -9.141 4.625 1 93.69 73 ALA A CA 1
ATOM 569 C C . ALA A 1 73 ? 21.984 -10.336 5.297 1 93.69 73 ALA A C 1
ATOM 571 O O . ALA A 1 73 ? 22.672 -11.289 5.684 1 93.69 73 ALA A O 1
ATOM 572 N N . HIS A 1 74 ? 20.641 -10.352 5.352 1 92.12 74 HIS A N 1
ATOM 573 C CA . HIS A 1 74 ? 20 -11.289 6.273 1 92.12 74 HIS A CA 1
ATOM 574 C C . HIS A 1 74 ? 19.109 -12.273 5.527 1 92.12 74 HIS A C 1
ATOM 576 O O . HIS A 1 74 ? 18.719 -13.305 6.078 1 92.12 74 HIS A O 1
ATOM 582 N N . ILE A 1 75 ? 18.797 -11.961 4.273 1 94 75 ILE A N 1
ATOM 583 C CA . ILE A 1 75 ? 17.828 -12.789 3.572 1 94 75 ILE A CA 1
ATOM 584 C C . ILE A 1 75 ? 18.484 -13.414 2.338 1 94 75 ILE A C 1
ATOM 586 O O . ILE A 1 75 ? 18.5 -14.641 2.189 1 94 75 ILE A O 1
ATOM 590 N N . PHE A 1 76 ? 19.078 -12.625 1.505 1 94.88 76 PHE A N 1
ATOM 591 C CA . PHE A 1 76 ? 19.609 -13.086 0.228 1 94.88 76 PHE A CA 1
ATOM 592 C C . PHE A 1 76 ? 20.875 -13.914 0.436 1 94.88 76 PHE A C 1
ATOM 594 O O . PHE A 1 76 ? 21.219 -14.734 -0.412 1 94.88 76 PHE A O 1
ATOM 601 N N . SER A 1 77 ? 21.531 -13.75 1.502 1 92.12 77 SER A N 1
ATOM 602 C CA . SER A 1 77 ? 22.797 -14.422 1.747 1 92.12 77 SER A CA 1
ATOM 603 C C . SER A 1 77 ? 22.578 -15.828 2.309 1 92.12 77 SER A C 1
ATOM 605 O O . SER A 1 77 ? 23.516 -16.625 2.385 1 92.12 77 SER A O 1
ATOM 607 N N . VAL A 1 78 ? 21.375 -16.234 2.586 1 89.06 78 VAL A N 1
ATOM 608 C CA . VAL A 1 78 ? 21.094 -17.438 3.363 1 89.06 78 VAL A CA 1
ATOM 609 C C . VAL A 1 78 ? 21.172 -18.656 2.461 1 89.06 78 VAL A C 1
ATOM 611 O O . VAL A 1 78 ? 21.484 -19.766 2.922 1 89.06 78 VAL A O 1
ATOM 614 N N . SER A 1 79 ? 20.766 -18.5 1.219 1 92.62 79 SER A N 1
ATOM 615 C CA . SER A 1 79 ? 20.672 -19.641 0.33 1 92.62 79 SER A CA 1
ATOM 616 C C . SER A 1 79 ? 20.828 -19.234 -1.131 1 92.62 79 SER A C 1
ATOM 618 O O . SER A 1 79 ? 20.672 -18.062 -1.467 1 92.62 79 SER A O 1
ATOM 620 N N . ASN A 1 80 ? 21.203 -20.203 -1.979 1 93.44 80 ASN A N 1
ATOM 621 C CA . ASN A 1 80 ? 21.219 -19.984 -3.422 1 93.44 80 ASN A CA 1
ATOM 622 C C . ASN A 1 80 ? 19.969 -20.562 -4.086 1 93.44 80 ASN A C 1
ATOM 624 O O . ASN A 1 80 ? 19.859 -20.578 -5.316 1 93.44 80 ASN A O 1
ATOM 628 N N . ASP A 1 81 ? 19.062 -21.031 -3.285 1 95.38 81 ASP A N 1
ATOM 629 C CA . ASP A 1 81 ? 17.734 -21.469 -3.756 1 95.38 81 ASP A CA 1
ATOM 630 C C . ASP A 1 81 ? 16.688 -20.375 -3.525 1 95.38 81 ASP A C 1
ATOM 632 O O . ASP A 1 81 ? 16.391 -20.031 -2.381 1 95.38 81 ASP A O 1
ATOM 636 N N . ALA A 1 82 ? 16.172 -19.891 -4.629 1 96.69 82 ALA A N 1
ATOM 637 C CA . ALA A 1 82 ? 15.25 -18.75 -4.574 1 96.69 82 ALA A CA 1
ATOM 638 C C . ALA A 1 82 ? 14.047 -19.062 -3.688 1 96.69 82 ALA A C 1
ATOM 640 O O . ALA A 1 82 ? 13.57 -18.188 -2.963 1 96.69 82 ALA A O 1
ATOM 641 N N . ARG A 1 83 ? 13.539 -20.234 -3.742 1 95.62 83 ARG A N 1
ATOM 642 C CA . ARG A 1 83 ? 12.383 -20.609 -2.926 1 95.62 83 ARG A CA 1
ATOM 643 C C . ARG A 1 83 ? 12.711 -20.5 -1.439 1 95.62 83 ARG A C 1
ATOM 645 O O . ARG A 1 83 ? 11.914 -19.969 -0.663 1 95.62 83 ARG A O 1
ATOM 652 N N . GLU A 1 84 ? 13.852 -21.016 -1.066 1 95.25 84 GLU A N 1
ATOM 653 C CA . GLU A 1 84 ? 14.289 -20.922 0.324 1 95.25 84 GLU A CA 1
ATOM 654 C C . GLU A 1 84 ? 14.469 -19.469 0.744 1 95.25 84 GLU A C 1
ATOM 656 O O . GLU A 1 84 ? 14.086 -19.078 1.854 1 95.25 84 GLU A O 1
ATOM 661 N N . VAL A 1 85 ? 15.016 -18.703 -0.151 1 96.69 85 VAL A N 1
ATOM 662 C CA . VAL A 1 85 ? 15.305 -17.297 0.114 1 96.69 85 VAL A CA 1
ATOM 663 C C . VAL A 1 85 ? 14.008 -16.547 0.368 1 96.69 85 VAL A C 1
ATOM 665 O O . VAL A 1 85 ? 13.867 -15.867 1.388 1 96.69 85 VAL A O 1
ATOM 668 N N . PHE A 1 86 ? 13.078 -16.688 -0.496 1 97.06 86 PHE A N 1
ATOM 669 C CA . PHE A 1 86 ? 11.867 -15.883 -0.402 1 97.06 86 PHE A CA 1
ATOM 670 C C . PHE A 1 86 ? 10.914 -16.453 0.647 1 97.06 86 PHE A C 1
ATOM 672 O O . PHE A 1 86 ? 10.172 -15.703 1.286 1 97.06 86 PHE A O 1
ATOM 679 N N . CYS A 1 87 ? 10.922 -17.766 0.908 1 94.94 87 CYS A N 1
ATOM 680 C CA . CYS A 1 87 ? 10.242 -18.297 2.082 1 94.94 87 CYS A CA 1
ATOM 681 C C . CYS A 1 87 ? 10.844 -17.734 3.365 1 94.94 87 CYS A C 1
ATOM 683 O O . CYS A 1 87 ? 10.117 -17.359 4.285 1 94.94 87 CYS A O 1
ATOM 685 N N . GLY A 1 88 ? 12.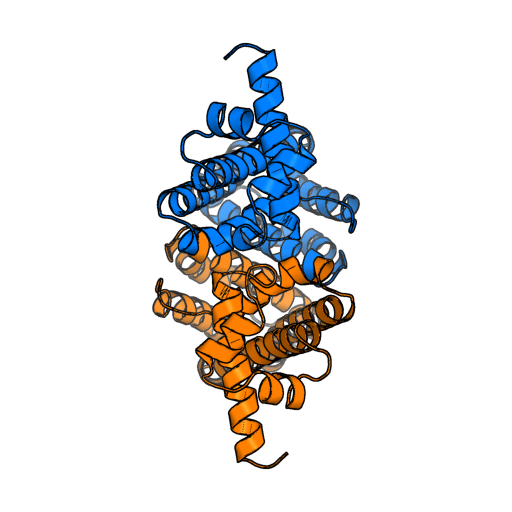172 -17.734 3.375 1 93.94 88 GLY A N 1
ATOM 686 C CA . GLY A 1 88 ? 12.867 -17.141 4.508 1 93.94 88 GLY A CA 1
ATOM 687 C C . GLY A 1 88 ? 12.531 -15.68 4.723 1 93.94 88 GLY A C 1
ATOM 688 O O . GLY A 1 88 ? 12.422 -15.219 5.863 1 93.94 88 GLY A O 1
ATOM 689 N N . MET A 1 89 ? 12.359 -14.969 3.652 1 95.5 89 MET A N 1
ATOM 690 C CA . MET A 1 89 ? 11.984 -13.555 3.74 1 95.5 89 MET A CA 1
ATOM 691 C C . MET A 1 89 ? 10.625 -13.398 4.402 1 95.5 89 MET A C 1
ATOM 693 O O . MET A 1 89 ? 10.461 -12.57 5.301 1 95.5 89 MET A O 1
ATOM 697 N N . LEU A 1 90 ? 9.656 -14.195 3.969 1 95.06 90 LEU A N 1
ATOM 698 C CA . LEU A 1 90 ? 8.32 -14.117 4.543 1 95.06 90 LEU A CA 1
ATOM 699 C C . LEU A 1 90 ? 8.344 -14.484 6.023 1 95.06 90 LEU A C 1
ATOM 701 O O . LEU A 1 90 ? 7.691 -13.828 6.84 1 95.06 90 LEU A O 1
ATOM 705 N N . LYS A 1 91 ? 9.109 -15.445 6.352 1 92.69 91 LYS A N 1
ATOM 706 C CA . LYS A 1 91 ? 9.242 -15.844 7.75 1 92.69 91 LYS A CA 1
ATOM 707 C C . LYS A 1 91 ? 9.906 -14.742 8.57 1 92.69 91 LYS A C 1
ATOM 709 O O . LYS A 1 91 ? 9.516 -14.5 9.719 1 92.69 91 LYS A O 1
ATOM 714 N N . HIS A 1 92 ? 10.906 -14.164 7.973 1 91.88 92 HIS A N 1
ATOM 715 C CA . HIS A 1 92 ? 11.586 -13.062 8.641 1 91.88 92 HIS A CA 1
ATOM 716 C C . HIS A 1 92 ? 10.625 -11.906 8.898 1 91.88 92 HIS A C 1
ATOM 718 O O . HIS A 1 92 ? 10.609 -11.344 10 1 91.88 92 HIS A O 1
ATOM 724 N N . LEU A 1 93 ? 9.852 -11.555 7.91 1 92.12 93 LEU A N 1
ATOM 725 C CA . LEU A 1 93 ? 8.867 -10.492 8.062 1 92.12 93 LEU A CA 1
ATOM 726 C C . LEU A 1 93 ? 7.836 -10.844 9.125 1 92.12 93 LEU A C 1
ATOM 728 O O . LEU A 1 93 ? 7.457 -10 9.938 1 92.12 93 LEU A O 1
ATOM 732 N N . THR A 1 94 ? 7.453 -12.086 9.195 1 91.44 94 THR A N 1
ATOM 733 C CA . THR A 1 94 ? 6.477 -12.555 10.18 1 91.44 94 THR A CA 1
ATOM 734 C C . THR A 1 94 ? 7.047 -12.453 11.594 1 91.44 94 THR A C 1
ATOM 736 O O . THR A 1 94 ? 6.359 -12.016 12.516 1 91.44 94 THR A O 1
ATOM 739 N N . SER A 1 95 ? 8.273 -12.805 11.758 1 89.19 95 SER A N 1
ATOM 740 C CA . SER A 1 95 ? 8.898 -12.852 13.078 1 89.19 95 SER A CA 1
ATOM 741 C C . SER A 1 95 ? 9.156 -11.445 13.609 1 89.19 95 SER A C 1
ATOM 743 O O . SER A 1 95 ? 9.211 -11.242 14.828 1 89.19 95 SER A O 1
ATOM 745 N N . ARG A 1 96 ? 9.258 -10.531 12.75 1 83 96 ARG A N 1
ATOM 746 C CA . ARG A 1 96 ? 9.578 -9.164 13.156 1 83 96 ARG A CA 1
ATOM 747 C C . ARG A 1 96 ? 8.312 -8.312 13.25 1 83 96 ARG A C 1
ATOM 749 O O . ARG A 1 96 ? 8.375 -7.141 13.633 1 83 96 ARG A O 1
ATOM 756 N N . PHE A 1 97 ? 7.262 -9.023 12.992 1 81.31 97 PHE A N 1
ATOM 757 C CA . PHE A 1 97 ? 6.023 -8.258 12.922 1 81.31 97 PHE A CA 1
ATOM 758 C C . PHE A 1 97 ? 5.582 -7.816 14.312 1 81.31 97 PHE A C 1
ATOM 760 O O . PHE A 1 97 ? 5.273 -8.648 15.164 1 81.31 97 PHE A O 1
ATOM 767 N N . SER A 1 98 ? 5.871 -6.668 14.68 1 70.81 98 SER A N 1
ATOM 768 C CA . SER A 1 98 ? 5.355 -6 15.875 1 70.81 98 SER A CA 1
ATOM 769 C C . SER A 1 98 ? 4.859 -4.594 15.555 1 70.81 98 SER A C 1
ATOM 771 O O . SER A 1 98 ? 5.293 -3.99 14.57 1 70.81 98 SER A O 1
ATOM 773 N N . ARG A 1 99 ? 3.947 -4.285 16.344 1 62.81 99 ARG A N 1
ATOM 774 C CA . ARG A 1 99 ? 3.379 -2.951 16.172 1 62.81 99 ARG A CA 1
ATOM 775 C C . ARG A 1 99 ? 4.453 -1.878 16.312 1 62.81 99 ARG A C 1
ATOM 777 O O . ARG A 1 99 ? 4.309 -0.776 15.773 1 62.81 99 ARG A O 1
ATOM 784 N N . ASP A 1 100 ? 5.402 -2.355 16.938 1 62.38 100 ASP A N 1
ATOM 785 C CA . ASP A 1 100 ? 6.434 -1.366 17.234 1 62.38 100 ASP A CA 1
ATOM 786 C C . ASP A 1 100 ? 7.551 -1.417 16.188 1 62.38 100 ASP A C 1
ATOM 788 O O . ASP A 1 100 ? 8.438 -0.562 16.188 1 62.38 100 ASP A O 1
ATOM 792 N N . TYR A 1 101 ? 7.301 -2.363 15.422 1 66.06 101 TYR A N 1
ATOM 793 C CA . TYR A 1 101 ? 8.375 -2.48 14.445 1 66.06 101 TYR A CA 1
ATOM 794 C C . TYR A 1 101 ? 8.156 -1.529 13.273 1 66.06 101 TYR A C 1
ATOM 796 O O . TYR A 1 101 ? 7.023 -1.354 12.812 1 66.06 101 TYR A O 1
ATOM 804 N N . HIS A 1 102 ? 9.211 -0.952 12.953 1 72.12 102 HIS A N 1
ATOM 805 C CA . HIS A 1 102 ? 9.234 0.011 11.859 1 72.12 102 HIS A CA 1
ATOM 806 C C . HIS A 1 102 ? 9.758 -0.626 10.578 1 72.12 102 HIS A C 1
ATOM 808 O O . HIS A 1 102 ? 10.969 -0.768 10.398 1 72.12 102 HIS A O 1
ATOM 814 N N . PHE A 1 103 ? 8.836 -0.934 9.75 1 79.62 103 PHE A N 1
ATOM 815 C CA . PHE A 1 103 ? 9.266 -1.455 8.453 1 79.62 103 PHE A CA 1
ATOM 816 C C . PHE A 1 103 ? 9.617 -0.319 7.504 1 79.62 103 PHE A C 1
ATOM 818 O O . PHE A 1 103 ? 8.766 0.513 7.18 1 79.62 103 PHE A O 1
ATOM 825 N N . ALA A 1 104 ? 10.906 -0.385 7.07 1 86.81 104 ALA A N 1
ATOM 826 C CA . ALA A 1 104 ? 11.328 0.601 6.078 1 86.81 104 ALA A CA 1
ATOM 827 C C . ALA A 1 104 ? 10.453 0.54 4.832 1 86.81 104 ALA A C 1
ATOM 829 O O . ALA A 1 104 ? 10.164 1.569 4.219 1 86.81 104 ALA A O 1
ATOM 830 N N . SER A 1 105 ? 10 -0.645 4.5 1 89.69 105 SER A N 1
ATOM 831 C CA . SER A 1 105 ? 9.172 -0.83 3.314 1 89.69 105 SER A CA 1
ATOM 832 C C . SER A 1 105 ? 7.832 -0.113 3.457 1 89.69 105 SER A C 1
ATOM 834 O O . SER A 1 105 ? 7.277 0.376 2.473 1 89.69 105 SER A O 1
ATOM 836 N N . LEU A 1 106 ? 7.301 -0.091 4.629 1 88.5 106 LEU A N 1
ATOM 837 C CA . LEU A 1 106 ? 6.027 0.587 4.84 1 88.5 106 LEU A CA 1
ATOM 838 C C . LEU A 1 106 ? 6.188 2.1 4.719 1 88.5 106 LEU A C 1
ATOM 840 O O . LEU A 1 106 ? 5.281 2.789 4.25 1 88.5 106 LEU A O 1
ATOM 844 N N . VAL A 1 107 ? 7.363 2.637 5.172 1 88.75 107 VAL A N 1
ATOM 845 C CA . VAL A 1 107 ? 7.668 4.055 5.004 1 88.75 107 VAL A CA 1
ATOM 846 C C . VAL A 1 107 ? 7.719 4.398 3.518 1 88.75 107 VAL A C 1
ATOM 848 O O . VAL A 1 107 ? 7.137 5.395 3.084 1 88.75 107 VAL A O 1
ATOM 851 N N . ILE A 1 108 ? 8.414 3.539 2.795 1 94.62 108 ILE A N 1
ATOM 852 C CA . ILE A 1 108 ? 8.547 3.725 1.354 1 94.62 108 ILE A CA 1
ATOM 853 C C . ILE A 1 108 ? 7.164 3.742 0.708 1 94.62 108 ILE A C 1
ATOM 855 O O . ILE A 1 108 ? 6.863 4.613 -0.109 1 94.62 108 ILE A O 1
ATOM 859 N N . THR A 1 109 ? 6.332 2.768 1.126 1 92.62 109 THR A N 1
ATOM 860 C CA . THR A 1 109 ? 4.996 2.643 0.553 1 92.62 109 THR A CA 1
ATOM 861 C C . THR A 1 109 ? 4.141 3.852 0.916 1 92.62 109 THR A C 1
ATOM 863 O O . THR A 1 109 ? 3.486 4.438 0.05 1 92.62 109 THR A O 1
ATOM 866 N N . PHE A 1 110 ? 4.168 4.191 2.15 1 88.12 110 PHE A N 1
ATOM 867 C CA . PHE A 1 110 ? 3.383 5.32 2.633 1 88.12 110 PHE A CA 1
ATOM 868 C C . PHE A 1 110 ? 3.752 6.594 1.884 1 88.12 110 PHE A C 1
ATOM 870 O O . PHE A 1 110 ? 2.879 7.281 1.348 1 88.12 110 PHE A O 1
ATOM 877 N N . MET A 1 111 ? 4.988 6.914 1.811 1 91.06 111 MET A N 1
ATOM 878 C CA . MET A 1 111 ? 5.453 8.117 1.126 1 91.06 111 MET A CA 1
ATOM 879 C C . MET A 1 111 ? 5.242 8 -0.38 1 91.06 111 MET A C 1
ATOM 881 O O . MET A 1 111 ? 4.945 8.992 -1.049 1 91.06 111 MET A O 1
ATOM 885 N N . GLY A 1 112 ? 5.453 6.777 -0.873 1 92.5 112 GLY A N 1
ATOM 886 C CA . GLY A 1 112 ? 5.238 6.543 -2.293 1 92.5 112 GLY A CA 1
ATOM 887 C C . GLY A 1 112 ? 3.824 6.852 -2.74 1 92.5 112 GLY A C 1
ATOM 888 O O . GLY A 1 112 ? 3.615 7.395 -3.828 1 92.5 112 GLY A O 1
ATOM 889 N N . LEU A 1 113 ? 2.863 6.52 -1.951 1 90 113 LEU A N 1
ATOM 890 C CA . LEU A 1 113 ? 1.464 6.777 -2.275 1 90 113 LEU A CA 1
ATOM 891 C C . LEU A 1 113 ? 1.19 8.281 -2.344 1 90 113 LEU A C 1
ATOM 893 O O . LEU A 1 113 ? 0.405 8.734 -3.18 1 90 113 LEU A O 1
ATOM 897 N N . GLU A 1 114 ? 1.874 9.047 -1.542 1 88.38 114 GLU A N 1
ATOM 898 C CA . GLU A 1 114 ? 1.648 10.492 -1.46 1 88.38 114 GLU A CA 1
ATOM 899 C C . GLU A 1 114 ? 2.529 11.242 -2.451 1 88.38 114 GLU A C 1
ATOM 901 O O . GLU A 1 114 ? 2.297 12.422 -2.723 1 88.38 114 GLU A O 1
ATOM 906 N N . ALA A 1 115 ? 3.51 10.594 -2.955 1 91.75 115 ALA A N 1
ATOM 907 C CA . ALA A 1 115 ? 4.59 11.242 -3.689 1 91.75 115 ALA A CA 1
ATOM 908 C C . ALA A 1 115 ? 4.047 12.047 -4.871 1 91.75 115 ALA A C 1
ATOM 910 O O . ALA A 1 115 ? 4.527 13.148 -5.156 1 91.75 115 ALA A O 1
ATOM 911 N N . VAL A 1 116 ? 3.018 11.555 -5.551 1 87.69 116 VAL A N 1
ATOM 912 C CA . VAL A 1 116 ? 2.473 12.18 -6.754 1 87.69 116 VAL A CA 1
ATOM 913 C C . VAL A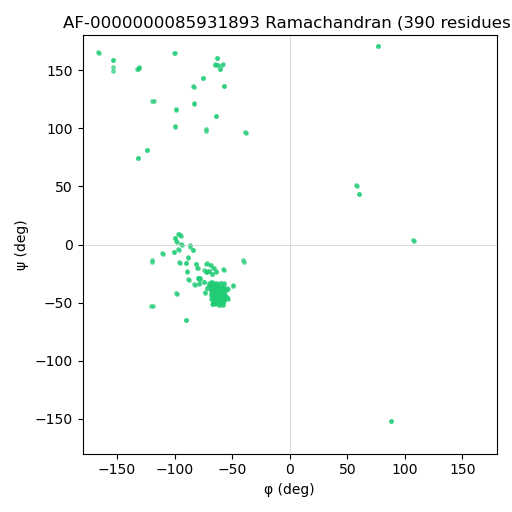 1 116 ? 1.847 13.523 -6.395 1 87.69 116 VAL A C 1
ATOM 915 O O . VAL A 1 116 ? 1.704 14.398 -7.254 1 87.69 116 VAL A O 1
ATOM 918 N N . TYR A 1 117 ? 1.532 13.688 -5.098 1 86.81 117 TYR A N 1
ATOM 919 C CA . TYR A 1 117 ? 0.864 14.914 -4.672 1 86.81 117 TYR A CA 1
ATOM 920 C C . TYR A 1 117 ? 1.855 15.883 -4.043 1 86.81 117 TYR A C 1
ATOM 922 O O . TYR A 1 117 ? 1.498 17.016 -3.709 1 86.81 117 TYR A O 1
ATOM 930 N N . ILE A 1 118 ? 3.041 15.477 -3.857 1 90.44 118 ILE A N 1
ATOM 931 C CA . ILE A 1 118 ? 4.047 16.312 -3.209 1 90.44 118 ILE A CA 1
ATOM 932 C C . ILE A 1 118 ? 4.785 17.141 -4.258 1 90.44 118 ILE A C 1
ATOM 934 O O . ILE A 1 118 ? 4.668 18.359 -4.285 1 90.44 118 ILE A O 1
ATOM 938 N N . SER A 1 119 ? 5.5 16.516 -5.129 1 93.5 119 SER A N 1
ATOM 939 C CA . SER A 1 119 ? 6.238 17.188 -6.199 1 93.5 119 SER A CA 1
ATOM 940 C C . SER A 1 119 ? 6.707 16.188 -7.254 1 93.5 119 SER A C 1
ATOM 942 O O . SER A 1 119 ? 6.723 14.977 -7.008 1 93.5 119 SER A O 1
ATOM 944 N N . GLU A 1 120 ? 7.102 16.656 -8.367 1 94.69 120 GLU A N 1
ATOM 945 C CA . GLU A 1 120 ? 7.648 15.805 -9.43 1 94.69 120 GLU A CA 1
ATOM 946 C C . GLU A 1 120 ? 8.93 15.117 -8.977 1 94.69 120 GLU A C 1
ATOM 948 O O . GLU A 1 120 ? 9.188 13.969 -9.328 1 94.69 120 GLU A O 1
ATOM 953 N N . GLU A 1 121 ? 9.648 15.805 -8.227 1 95.5 121 GLU A N 1
ATOM 954 C CA . GLU A 1 121 ? 10.906 15.258 -7.73 1 95.5 121 GLU A CA 1
ATOM 955 C C . GLU A 1 121 ? 10.664 14.07 -6.805 1 95.5 121 GLU A C 1
ATOM 957 O O . GLU A 1 121 ? 11.297 13.023 -6.953 1 95.5 121 GLU A O 1
ATOM 962 N N . VAL A 1 122 ? 9.812 14.273 -5.891 1 96.31 122 VAL A N 1
ATOM 963 C CA . VAL A 1 122 ? 9.516 13.211 -4.938 1 96.31 122 VAL A CA 1
ATOM 964 C C . VAL A 1 122 ? 8.859 12.039 -5.66 1 96.31 122 VAL A C 1
ATOM 966 O O . VAL A 1 122 ? 9.188 10.875 -5.402 1 96.31 122 VAL A O 1
ATOM 969 N N . SER A 1 123 ? 7.984 12.391 -6.582 1 95.75 123 SER A N 1
ATOM 970 C CA . SER A 1 123 ? 7.332 11.359 -7.375 1 95.75 123 SER A CA 1
ATOM 971 C C . SER A 1 123 ? 8.352 10.562 -8.188 1 95.75 123 SER A C 1
ATOM 973 O O . SER A 1 123 ? 8.273 9.336 -8.25 1 95.75 123 SER A O 1
ATOM 975 N N . HIS A 1 124 ? 9.25 11.203 -8.766 1 97.38 124 HIS A N 1
ATOM 976 C CA . HIS A 1 124 ? 10.289 10.547 -9.547 1 97.38 124 HIS A CA 1
ATOM 977 C C . HIS A 1 124 ? 11.156 9.656 -8.68 1 97.38 124 HIS A C 1
ATOM 979 O O . HIS 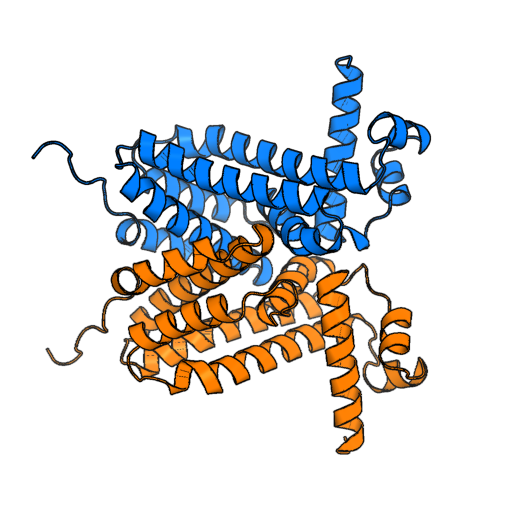A 1 124 ? 11.492 8.531 -9.07 1 97.38 124 HIS A O 1
ATOM 985 N N . GLN A 1 125 ? 11.5 10.141 -7.523 1 97.94 125 GLN A N 1
ATOM 986 C CA . GLN A 1 125 ? 12.312 9.344 -6.609 1 97.94 125 GLN A CA 1
ATOM 987 C C . GLN A 1 125 ? 11.562 8.094 -6.152 1 97.94 125 GLN A C 1
ATOM 989 O O . GLN A 1 125 ? 12.148 7.016 -6.047 1 97.94 125 GLN A O 1
ATOM 994 N N . ALA A 1 126 ? 10.32 8.242 -5.863 1 97.31 126 ALA A N 1
ATOM 995 C CA . ALA A 1 126 ? 9.508 7.102 -5.461 1 97.31 126 ALA A CA 1
ATOM 996 C C . ALA A 1 126 ? 9.453 6.051 -6.566 1 97.31 126 ALA A C 1
ATOM 998 O O . ALA A 1 126 ? 9.57 4.852 -6.301 1 97.31 126 ALA A O 1
ATOM 999 N N . LYS A 1 127 ? 9.289 6.531 -7.789 1 97.56 127 LYS A N 1
ATOM 1000 C CA . LYS A 1 127 ? 9.297 5.637 -8.945 1 97.56 127 LYS A CA 1
ATOM 1001 C C . LYS A 1 127 ? 10.602 4.855 -9.023 1 97.56 127 LYS A C 1
ATOM 1003 O O . LYS A 1 127 ? 10.586 3.629 -9.164 1 97.56 127 LYS A O 1
ATOM 1008 N N . LEU A 1 128 ? 11.68 5.52 -8.914 1 98.19 128 LEU A N 1
ATOM 1009 C CA . LEU A 1 128 ? 12.984 4.891 -9.016 1 98.19 128 LEU A CA 1
ATOM 1010 C C . LEU A 1 128 ? 13.188 3.865 -7.906 1 98.19 128 LEU A C 1
ATOM 1012 O O . LEU A 1 128 ? 13.742 2.789 -8.141 1 98.19 128 LEU A O 1
ATOM 1016 N N . VAL A 1 129 ? 12.758 4.195 -6.758 1 98.12 129 VAL A N 1
ATOM 1017 C CA . VAL A 1 129 ? 12.898 3.318 -5.602 1 98.12 129 VAL A CA 1
ATOM 1018 C C . VAL A 1 129 ? 12.102 2.035 -5.82 1 98.12 129 VAL A C 1
ATOM 1020 O O . VAL A 1 129 ? 12.594 0.937 -5.543 1 98.12 129 VAL A O 1
ATOM 1023 N N . TYR A 1 130 ? 10.922 2.113 -6.32 1 97.94 130 TYR A N 1
ATOM 1024 C CA . TYR A 1 130 ? 10.109 0.927 -6.566 1 97.94 130 TYR A CA 1
ATOM 1025 C C . TYR A 1 130 ? 10.711 0.077 -7.68 1 97.94 130 TYR A C 1
ATOM 1027 O O . TYR A 1 130 ? 10.656 -1.154 -7.625 1 97.94 130 TYR A O 1
ATOM 1035 N N . GLU A 1 131 ? 11.266 0.733 -8.664 1 97.81 131 GLU A N 1
ATOM 1036 C CA . GLU A 1 131 ? 11.961 0.001 -9.719 1 97.81 131 GLU A CA 1
ATOM 1037 C C . GLU A 1 131 ? 13.188 -0.724 -9.18 1 97.81 131 GLU A C 1
ATOM 1039 O O . GLU A 1 131 ? 13.406 -1.898 -9.484 1 97.81 131 GLU A O 1
ATOM 1044 N N . ASP A 1 132 ? 13.938 -0.012 -8.398 1 98.25 132 ASP A N 1
ATOM 1045 C CA . ASP A 1 132 ? 15.117 -0.616 -7.785 1 98.25 132 ASP A CA 1
ATOM 1046 C C . ASP A 1 132 ? 14.734 -1.791 -6.891 1 98.25 132 ASP A C 1
ATOM 1048 O O . ASP A 1 132 ? 15.453 -2.789 -6.824 1 98.25 132 ASP A O 1
ATOM 1052 N N . TRP A 1 133 ? 13.648 -1.61 -6.148 1 98 133 TRP A N 1
ATOM 1053 C CA . TRP A 1 133 ? 13.141 -2.646 -5.254 1 98 133 TRP A CA 1
ATOM 1054 C C . TRP A 1 133 ? 12.789 -3.91 -6.027 1 98 133 TRP A C 1
ATOM 1056 O O . TRP A 1 133 ? 13.203 -5.012 -5.656 1 98 133 TRP A O 1
ATOM 1066 N N . GLN A 1 134 ? 12.078 -3.783 -7.113 1 97.19 134 GLN A N 1
ATOM 1067 C CA . GLN A 1 134 ? 11.75 -4.93 -7.957 1 97.19 134 GLN A CA 1
ATOM 1068 C C . GLN A 1 134 ? 13.016 -5.543 -8.562 1 97.19 134 GLN A C 1
ATOM 1070 O O . GLN A 1 134 ? 13.141 -6.766 -8.641 1 97.19 134 GLN A O 1
ATOM 1075 N N . ASN A 1 135 ? 13.914 -4.684 -8.984 1 98.12 135 ASN A N 1
ATOM 1076 C CA . ASN A 1 135 ? 15.172 -5.156 -9.57 1 98.12 135 ASN A CA 1
ATOM 1077 C C . ASN A 1 135 ? 16 -5.93 -8.555 1 98.12 135 ASN A C 1
ATOM 1079 O O . ASN A 1 135 ? 16.719 -6.867 -8.914 1 98.12 135 ASN A O 1
ATOM 1083 N N . LEU A 1 136 ? 15.938 -5.496 -7.324 1 98.25 136 LEU A N 1
ATOM 1084 C CA . LEU A 1 136 ? 16.609 -6.223 -6.258 1 98.25 136 LEU A CA 1
ATOM 1085 C C . LEU A 1 136 ? 16.203 -7.688 -6.242 1 98.25 136 LEU A C 1
ATOM 1087 O O . LEU A 1 136 ? 17.047 -8.578 -6.148 1 98.25 136 LEU A O 1
ATOM 1091 N N . TYR A 1 137 ? 14.875 -7.992 -6.34 1 98.25 137 TYR A N 1
ATOM 1092 C CA . TYR A 1 137 ? 14.359 -9.359 -6.395 1 98.25 137 TYR A CA 1
ATOM 1093 C C . TYR A 1 137 ? 14.773 -10.047 -7.688 1 98.25 137 TYR A C 1
ATOM 1095 O O . TYR A 1 137 ? 15.164 -11.219 -7.676 1 98.25 137 TYR A O 1
ATOM 1103 N N . ARG A 1 138 ? 14.672 -9.281 -8.789 1 98.19 138 ARG A N 1
ATOM 1104 C CA . ARG A 1 138 ? 15.047 -9.82 -10.086 1 98.19 138 ARG A CA 1
ATOM 1105 C C . ARG A 1 138 ? 16.5 -10.297 -10.078 1 98.19 138 ARG A C 1
ATOM 1107 O O . ARG A 1 138 ? 16.797 -11.391 -10.562 1 98.19 138 ARG A O 1
ATOM 1114 N N . ASP A 1 139 ? 17.375 -9.445 -9.578 1 98.06 139 ASP A N 1
ATOM 1115 C CA . ASP A 1 139 ? 18.797 -9.766 -9.539 1 98.06 139 ASP A CA 1
ATOM 1116 C C . ASP A 1 139 ? 19.062 -11.008 -8.688 1 98.06 139 ASP A C 1
ATOM 1118 O O . ASP A 1 139 ? 19.922 -11.82 -9.016 1 98.06 139 ASP A O 1
ATOM 1122 N N . LYS A 1 140 ? 18.328 -11.133 -7.594 1 98.12 140 LYS A N 1
ATOM 1123 C CA . LYS A 1 140 ? 18.484 -12.328 -6.77 1 98.12 140 LYS A CA 1
ATOM 1124 C C . LYS A 1 140 ? 18.031 -13.57 -7.52 1 98.12 140 LYS A C 1
ATOM 1126 O O . LYS A 1 140 ? 18.688 -14.617 -7.457 1 98.12 140 LYS A O 1
ATOM 1131 N N . LEU A 1 141 ? 16.906 -13.484 -8.234 1 98.06 141 LEU A N 1
ATOM 1132 C CA . LEU A 1 141 ? 16.406 -14.617 -9.016 1 98.06 141 LEU A CA 1
ATOM 1133 C C . LEU A 1 141 ? 17.406 -15.008 -10.094 1 98.06 141 LEU A C 1
ATOM 1135 O O . LEU A 1 141 ? 17.656 -16.203 -10.312 1 98.06 141 LEU A O 1
ATOM 1139 N N . LEU A 1 142 ? 18 -13.992 -10.766 1 98 142 LEU A N 1
ATOM 1140 C CA . LEU A 1 142 ? 19.047 -14.266 -11.758 1 98 142 LEU A CA 1
ATOM 1141 C C . LEU A 1 142 ? 20.203 -15.023 -11.125 1 98 142 LEU A C 1
ATOM 1143 O O . LEU A 1 142 ? 20.688 -16 -11.695 1 98 142 LEU A O 1
ATOM 1147 N N . SER A 1 143 ? 20.578 -14.602 -9.953 1 97.12 143 SER A N 1
ATOM 1148 C CA . SER A 1 143 ? 21.719 -15.227 -9.273 1 97.12 143 SER A CA 1
ATOM 1149 C C . SER A 1 143 ? 21.375 -16.641 -8.828 1 97.12 143 SER A C 1
ATOM 1151 O O . SER A 1 143 ? 22.266 -17.453 -8.555 1 97.12 143 SER A O 1
ATOM 1153 N N . CYS A 1 144 ? 20.094 -16.938 -8.773 1 96.81 144 CYS A N 1
ATOM 1154 C CA . CYS A 1 144 ? 19.641 -18.266 -8.367 1 96.81 144 CYS A CA 1
ATOM 1155 C C . CYS A 1 144 ? 19.422 -19.172 -9.586 1 96.81 144 CYS A C 1
ATOM 1157 O O . CYS A 1 144 ? 18.953 -20.297 -9.453 1 96.81 144 CYS A O 1
ATOM 1159 N N . GLY A 1 145 ? 19.672 -18.625 -10.805 1 96.88 145 GLY A N 1
ATOM 1160 C CA . GLY A 1 145 ? 19.688 -19.484 -11.984 1 96.88 145 GLY A CA 1
ATOM 1161 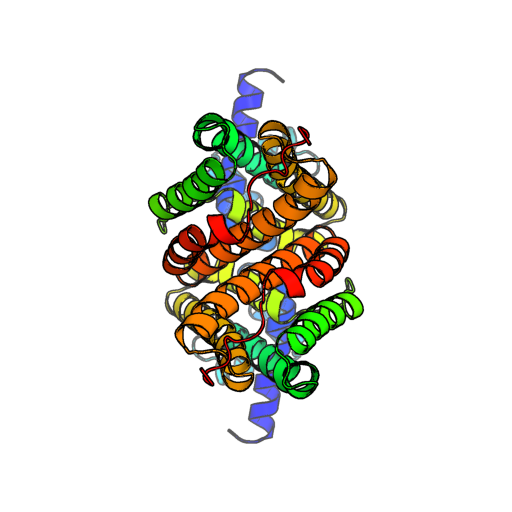C C . GLY A 1 145 ? 18.484 -19.281 -12.891 1 96.88 145 GLY A C 1
ATOM 1162 O O . GLY A 1 145 ? 18.344 -19.969 -13.898 1 96.88 145 GLY A O 1
ATOM 1163 N N . TYR A 1 146 ? 17.625 -18.375 -12.609 1 97.69 146 TYR A N 1
ATOM 1164 C CA . TYR A 1 146 ? 16.484 -18.094 -13.477 1 97.69 146 TYR A CA 1
ATOM 1165 C C . TYR A 1 146 ? 16.922 -17.328 -14.719 1 97.69 146 TYR A C 1
ATOM 1167 O O . TYR A 1 146 ? 17.844 -16.516 -14.664 1 97.69 146 TYR A O 1
ATOM 1175 N N . SER A 1 147 ? 16.281 -17.641 -15.891 1 97.62 147 SER A N 1
ATOM 1176 C CA . SER A 1 147 ? 16.531 -16.859 -17.094 1 97.62 147 SER A CA 1
ATOM 1177 C C . SER A 1 147 ? 16.078 -15.406 -16.906 1 97.62 147 SER A C 1
ATOM 1179 O O . SER A 1 147 ? 15.281 -15.109 -16.016 1 97.62 147 SER A O 1
ATOM 1181 N N . PRO A 1 148 ? 16.531 -14.453 -17.688 1 97.44 148 PRO A N 1
ATOM 1182 C CA . PRO A 1 148 ? 16.094 -13.062 -17.578 1 97.44 148 PRO A CA 1
ATOM 1183 C C . PRO A 1 148 ? 14.578 -12.906 -17.672 1 97.44 148 PRO A C 1
ATOM 1185 O O . PRO A 1 148 ? 13.984 -12.141 -16.906 1 97.44 148 PRO A O 1
ATOM 1188 N N . SER A 1 149 ? 13.977 -13.672 -18.531 1 96.5 149 SER A N 1
ATOM 1189 C CA . SER A 1 149 ? 12.523 -13.594 -18.688 1 96.5 149 SER A CA 1
ATOM 1190 C C . SER A 1 149 ? 11.805 -14.117 -17.453 1 96.5 149 SER A C 1
ATOM 1192 O O . SER A 1 149 ? 10.836 -13.516 -17 1 96.5 149 SER A O 1
ATOM 1194 N N . GLU A 1 150 ? 12.281 -15.211 -16.922 1 96.31 150 GLU A N 1
ATOM 1195 C CA . GLU A 1 150 ? 11.711 -15.758 -15.695 1 96.31 150 GLU A CA 1
ATOM 1196 C C . GLU A 1 150 ? 11.914 -14.812 -14.516 1 96.31 150 GLU A C 1
ATOM 1198 O O . GLU A 1 150 ? 11.008 -14.617 -13.703 1 96.31 150 GLU A O 1
ATOM 1203 N N . ALA A 1 151 ? 13.133 -14.289 -14.438 1 97.94 151 ALA A N 1
ATOM 1204 C CA . ALA A 1 151 ? 13.461 -13.367 -13.352 1 97.94 151 ALA A CA 1
ATOM 1205 C C . ALA A 1 151 ? 12.547 -12.148 -13.375 1 97.94 151 ALA A C 1
ATOM 1207 O O . ALA A 1 151 ? 12.094 -11.68 -12.328 1 97.94 151 ALA A O 1
ATOM 1208 N N . ASP A 1 152 ? 12.289 -11.648 -14.594 1 96.94 152 ASP A N 1
ATOM 1209 C CA . ASP A 1 152 ? 11.375 -10.523 -14.742 1 96.94 152 ASP A CA 1
ATOM 1210 C C . ASP A 1 152 ? 9.961 -10.891 -14.289 1 96.94 152 ASP A C 1
ATOM 1212 O O . ASP A 1 152 ? 9.328 -10.141 -13.547 1 96.94 152 ASP A O 1
ATOM 1216 N N . GLN A 1 153 ? 9.539 -12.023 -14.703 1 95.5 153 GLN A N 1
ATOM 1217 C CA . GLN A 1 153 ? 8.195 -12.484 -14.391 1 95.5 153 GLN A CA 1
ATOM 1218 C C . GLN A 1 153 ? 8.031 -12.734 -12.891 1 95.5 153 GLN A C 1
ATOM 1220 O O . GLN A 1 153 ? 7.125 -12.195 -12.258 1 95.5 153 GLN A O 1
ATOM 1225 N N . TYR A 1 154 ? 8.938 -13.477 -12.312 1 96.88 154 TYR A N 1
ATOM 1226 C CA . TYR A 1 154 ? 8.758 -13.922 -10.93 1 96.88 154 TYR A CA 1
ATOM 1227 C C . TYR A 1 154 ? 9.109 -12.805 -9.953 1 96.88 154 TYR A C 1
ATOM 1229 O O . TYR A 1 154 ? 8.562 -12.75 -8.844 1 96.88 154 TYR A O 1
ATOM 1237 N N . SER A 1 155 ? 10.039 -11.883 -10.344 1 97.75 155 SER A N 1
ATOM 1238 C CA . SER A 1 155 ? 10.328 -10.758 -9.461 1 97.75 155 SER A CA 1
ATOM 1239 C C . SER A 1 155 ? 9.102 -9.867 -9.281 1 97.75 155 SER A C 1
ATOM 1241 O O . SER A 1 155 ? 8.852 -9.359 -8.188 1 97.75 155 SER A O 1
ATOM 1243 N N . LEU A 1 156 ? 8.344 -9.703 -10.375 1 96.25 156 LEU A N 1
ATOM 1244 C CA . LEU A 1 156 ? 7.117 -8.914 -10.289 1 96.25 156 LEU A CA 1
ATOM 1245 C C . LEU A 1 156 ? 6.09 -9.586 -9.391 1 96.25 156 LEU A C 1
ATOM 1247 O O . LEU A 1 156 ? 5.473 -8.938 -8.547 1 96.25 156 LEU A O 1
ATOM 1251 N N . ILE A 1 157 ? 5.91 -10.875 -9.555 1 96.06 157 ILE A N 1
ATOM 1252 C CA . ILE A 1 157 ? 4.949 -11.641 -8.773 1 96.06 157 ILE A CA 1
ATOM 1253 C C . ILE A 1 157 ? 5.332 -11.602 -7.301 1 96.06 157 ILE A C 1
ATOM 1255 O O . ILE A 1 157 ? 4.508 -11.258 -6.449 1 96.06 157 ILE A O 1
ATOM 1259 N N . LEU A 1 158 ? 6.598 -11.867 -7.004 1 96.81 158 LEU A N 1
ATOM 1260 C CA . LEU A 1 158 ? 7.066 -11.922 -5.625 1 96.81 158 LEU A CA 1
ATOM 1261 C C . LEU A 1 158 ? 7.008 -10.547 -4.973 1 96.81 158 LEU A C 1
ATOM 1263 O O . LEU A 1 158 ? 6.594 -10.414 -3.82 1 96.81 158 LEU A O 1
ATOM 1267 N N . PHE A 1 159 ? 7.406 -9.547 -5.762 1 96.62 159 PHE A N 1
ATOM 1268 C CA . PHE A 1 159 ? 7.398 -8.172 -5.262 1 96.62 159 PHE A CA 1
ATOM 1269 C C . PHE A 1 159 ? 5.984 -7.746 -4.883 1 96.62 159 PHE A C 1
ATOM 1271 O O . PHE A 1 159 ? 5.754 -7.285 -3.762 1 96.62 159 PHE A O 1
ATOM 1278 N N . THR A 1 160 ? 5.043 -7.898 -5.758 1 95.31 160 THR A N 1
ATOM 1279 C CA . THR A 1 160 ? 3.67 -7.461 -5.531 1 95.31 160 THR A CA 1
ATOM 1280 C C . THR A 1 160 ? 3.01 -8.289 -4.434 1 95.31 160 THR A C 1
ATOM 1282 O O . THR A 1 160 ? 2.303 -7.75 -3.58 1 95.31 160 THR A O 1
ATOM 1285 N N . LEU A 1 161 ? 3.275 -9.586 -4.418 1 95.19 161 LEU A N 1
ATOM 1286 C CA . LEU A 1 161 ? 2.67 -10.5 -3.451 1 95.19 161 LEU A CA 1
ATOM 1287 C C . LEU A 1 161 ? 3.166 -10.195 -2.041 1 95.19 161 LEU A C 1
ATOM 1289 O O . LEU A 1 161 ? 2.367 -10.086 -1.107 1 95.19 161 LEU A O 1
ATOM 1293 N N . ILE A 1 162 ? 4.457 -10.094 -1.871 1 95.44 162 ILE A N 1
ATOM 1294 C CA . ILE A 1 162 ? 5.051 -9.867 -0.556 1 95.44 162 ILE A CA 1
ATOM 1295 C C . ILE A 1 162 ? 4.68 -8.477 -0.053 1 95.44 162 ILE A C 1
ATOM 1297 O O . ILE A 1 162 ? 4.312 -8.305 1.112 1 95.44 162 ILE A O 1
ATOM 1301 N N . HIS A 1 163 ? 4.797 -7.52 -0.98 1 95.06 163 HIS A N 1
ATOM 1302 C CA . HIS A 1 163 ? 4.41 -6.152 -0.636 1 95.06 163 HIS A CA 1
ATOM 1303 C C . HIS A 1 163 ? 2.949 -6.086 -0.206 1 95.06 163 HIS A C 1
ATOM 1305 O O . HIS A 1 163 ? 2.633 -5.543 0.855 1 95.06 163 HIS A O 1
ATOM 1311 N N . GLY A 1 164 ? 2.041 -6.668 -1.003 1 94.94 164 GLY A N 1
ATOM 1312 C CA . GLY A 1 164 ? 0.625 -6.688 -0.672 1 94.94 164 GLY A CA 1
ATOM 1313 C C . GLY A 1 164 ? 0.326 -7.398 0.634 1 94.94 164 GLY A C 1
ATOM 1314 O O . GLY A 1 164 ? -0.501 -6.938 1.423 1 94.94 164 GLY A O 1
ATOM 1315 N N . ALA A 1 165 ? 0.987 -8.516 0.875 1 95.38 165 ALA A N 1
ATOM 1316 C CA . ALA A 1 165 ? 0.781 -9.289 2.1 1 95.38 165 ALA A CA 1
ATOM 1317 C C . ALA A 1 165 ? 1.241 -8.5 3.324 1 95.38 165 ALA A C 1
ATOM 1319 O O . ALA A 1 165 ? 0.587 -8.531 4.371 1 95.38 165 ALA A O 1
ATOM 1320 N N . LEU A 1 166 ? 2.383 -7.848 3.191 1 94.5 166 LEU A N 1
ATOM 1321 C CA . LEU A 1 166 ? 2.896 -7.059 4.305 1 94.5 166 LEU A CA 1
ATOM 1322 C C . LEU A 1 166 ? 1.937 -5.926 4.66 1 94.5 166 LEU A C 1
ATOM 1324 O O . LEU A 1 166 ? 1.652 -5.691 5.836 1 94.5 166 LEU A O 1
ATOM 1328 N N . ILE A 1 167 ? 1.443 -5.25 3.646 1 94.5 167 ILE A N 1
ATOM 1329 C CA . ILE A 1 167 ? 0.495 -4.164 3.859 1 94.5 167 ILE A CA 1
ATOM 1330 C C . ILE A 1 167 ? -0.773 -4.707 4.516 1 94.5 167 ILE A C 1
ATOM 1332 O O . ILE A 1 167 ? -1.279 -4.121 5.477 1 94.5 167 ILE A O 1
ATOM 1336 N N . SER A 1 168 ? -1.225 -5.82 4.004 1 95.06 168 SER A N 1
ATOM 1337 C CA . SER A 1 168 ? -2.416 -6.449 4.562 1 95.06 168 SER A CA 1
ATOM 1338 C C . SER A 1 168 ? -2.215 -6.797 6.035 1 95.06 168 SER A C 1
ATOM 1340 O O . SER A 1 168 ? -3.078 -6.512 6.867 1 95.06 168 SER A O 1
ATOM 1342 N N . CYS A 1 169 ? -1.113 -7.371 6.402 1 94.81 169 CYS A N 1
ATOM 1343 C CA . CYS A 1 169 ? -0.807 -7.734 7.781 1 94.81 169 CYS A CA 1
ATOM 1344 C C . CYS A 1 169 ? -0.724 -6.5 8.672 1 94.81 169 CYS A C 1
ATOM 1346 O O . CYS A 1 169 ? -1.187 -6.516 9.812 1 94.81 169 CYS A O 1
ATOM 1348 N N . TRP A 1 170 ? -0.14 -5.473 8.117 1 92.56 170 TRP A N 1
ATOM 1349 C CA . TRP A 1 170 ? -0.002 -4.234 8.875 1 92.56 170 TRP A CA 1
ATOM 1350 C C . TRP A 1 170 ? -1.369 -3.656 9.227 1 92.56 170 TRP A C 1
ATOM 1352 O O . TRP A 1 170 ? -1.63 -3.326 10.391 1 92.56 170 TRP A O 1
ATOM 1362 N N . ILE A 1 171 ? -2.197 -3.598 8.25 1 93.75 171 ILE A N 1
ATOM 1363 C CA . ILE A 1 171 ? -3.504 -2.975 8.43 1 93.75 171 ILE A CA 1
ATOM 1364 C C . ILE A 1 171 ? -4.387 -3.865 9.297 1 93.75 171 ILE A C 1
ATOM 1366 O O . ILE A 1 171 ? -5.102 -3.375 10.18 1 93.75 171 ILE A O 1
ATOM 1370 N N . LYS A 1 172 ? -4.277 -5.141 9.133 1 94.5 172 LYS A N 1
ATOM 1371 C CA . LYS A 1 172 ? -5.09 -6.078 9.906 1 94.5 172 LYS A CA 1
ATOM 1372 C C . LYS A 1 172 ? -4.492 -6.312 11.289 1 94.5 172 LYS A C 1
ATOM 1374 O O . LYS A 1 172 ? -5.145 -6.887 12.164 1 94.5 172 LYS A O 1
ATOM 1379 N N . GLN A 1 173 ? -3.244 -5.953 11.461 1 91.38 173 GLN A N 1
ATOM 1380 C CA . GLN A 1 173 ? -2.52 -6.145 12.719 1 91.38 173 GLN A CA 1
ATOM 1381 C C . GLN A 1 173 ? -2.455 -7.621 13.094 1 91.38 173 GLN A C 1
ATOM 1383 O O . GLN A 1 173 ? -2.732 -7.988 14.242 1 91.38 173 GLN A O 1
ATOM 1388 N N . ASP A 1 174 ? -2.178 -8.344 12.125 1 92.44 174 ASP A N 1
ATOM 1389 C CA . ASP A 1 174 ? -2 -9.789 12.273 1 92.44 174 ASP A CA 1
ATOM 1390 C C . ASP A 1 174 ? -1.076 -10.344 11.188 1 92.44 174 ASP A C 1
ATOM 1392 O O . ASP A 1 174 ? -1.023 -9.812 10.078 1 92.44 174 ASP A O 1
ATOM 1396 N N . THR A 1 175 ? -0.35 -11.391 11.492 1 93.81 175 THR A N 1
ATOM 1397 C CA . THR A 1 175 ? 0.658 -11.906 10.578 1 93.81 175 THR A CA 1
ATOM 1398 C C . THR A 1 175 ? 0.084 -13.023 9.719 1 93.81 175 THR A C 1
ATOM 1400 O O . THR A 1 175 ? 0.817 -13.688 8.977 1 93.81 175 THR A O 1
ATOM 1403 N N . GLY A 1 176 ? -1.154 -13.289 9.75 1 93.88 176 GLY A N 1
ATOM 1404 C CA . GLY A 1 176 ? -1.785 -14.438 9.109 1 93.88 176 GLY A CA 1
ATOM 1405 C C . GLY A 1 176 ? -1.556 -14.484 7.613 1 93.88 176 GLY A C 1
ATOM 1406 O O . GLY A 1 176 ? -1.265 -15.547 7.062 1 93.88 176 GLY A O 1
ATOM 1407 N N . ASP A 1 177 ? -1.729 -13.391 6.938 1 95 177 ASP A N 1
ATOM 1408 C CA . ASP A 1 177 ? -1.591 -13.352 5.488 1 95 177 ASP A CA 1
ATOM 1409 C C . ASP A 1 177 ? -0.164 -13.695 5.062 1 95 177 ASP A C 1
ATOM 1411 O O . ASP A 1 177 ? 0.042 -14.406 4.074 1 95 177 ASP A O 1
ATOM 1415 N N . LEU A 1 178 ? 0.858 -13.203 5.781 1 94.62 178 LEU A N 1
ATOM 1416 C CA . LEU A 1 178 ? 2.246 -13.531 5.473 1 94.62 178 LEU A CA 1
ATOM 1417 C C . LEU A 1 178 ? 2.514 -15.016 5.676 1 94.62 178 LEU A C 1
ATOM 1419 O O . LEU A 1 178 ? 3.168 -15.648 4.848 1 94.62 178 LEU A O 1
ATOM 1423 N N . LEU A 1 179 ? 1.992 -15.547 6.762 1 94.38 179 LEU A N 1
ATOM 1424 C CA . LEU A 1 179 ? 2.189 -16.953 7.074 1 94.38 179 LEU A CA 1
ATOM 1425 C C . LEU A 1 179 ? 1.56 -17.844 6.004 1 94.38 179 LEU A C 1
ATOM 1427 O O . LEU A 1 179 ? 2.186 -18.797 5.535 1 94.38 179 LEU A O 1
ATOM 1431 N N . ARG A 1 180 ? 0.392 -17.516 5.641 1 94.25 180 ARG A N 1
ATOM 1432 C CA . ARG A 1 180 ? -0.298 -18.281 4.613 1 94.25 180 ARG A CA 1
ATOM 1433 C C . ARG A 1 180 ? 0.416 -18.156 3.27 1 94.25 180 ARG A C 1
ATOM 1435 O O . ARG A 1 180 ? 0.436 -19.109 2.484 1 94.25 180 ARG A O 1
ATOM 1442 N N . MET A 1 181 ? 0.964 -16.984 3.027 1 94 181 MET A N 1
ATOM 1443 C CA . MET A 1 181 ? 1.666 -16.766 1.766 1 94 181 MET A CA 1
ATOM 1444 C C . MET A 1 181 ? 2.938 -17.609 1.697 1 94 181 MET A C 1
ATOM 1446 O O . MET A 1 181 ? 3.318 -18.078 0.624 1 94 181 MET A O 1
ATOM 1450 N N . THR A 1 182 ? 3.572 -17.781 2.846 1 93.94 182 THR A N 1
ATOM 1451 C CA . THR A 1 182 ? 4.781 -18.594 2.896 1 93.94 182 THR A CA 1
ATOM 1452 C C . THR A 1 182 ? 4.527 -19.984 2.314 1 93.94 182 THR A C 1
ATOM 1454 O O . THR A 1 182 ? 5.355 -20.516 1.572 1 93.94 182 THR A O 1
ATOM 1457 N N . GLU A 1 183 ? 3.385 -20.5 2.568 1 91.44 183 GLU A N 1
ATOM 1458 C CA . GLU A 1 183 ? 3.021 -21.844 2.123 1 91.44 183 GLU A CA 1
ATOM 1459 C C . GLU A 1 183 ? 2.781 -21.875 0.617 1 91.44 183 GLU A C 1
ATOM 1461 O O . GLU A 1 183 ? 2.773 -22.953 0.01 1 91.44 183 GLU A O 1
ATOM 1466 N N . GLN A 1 184 ? 2.604 -20.766 0.025 1 90.94 184 GLN A N 1
ATOM 1467 C CA . GLN A 1 184 ? 2.244 -20.688 -1.388 1 90.94 184 GLN A CA 1
ATOM 1468 C C . GLN A 1 184 ? 3.477 -20.484 -2.26 1 90.94 184 GLN A C 1
ATOM 1470 O O . GLN A 1 184 ? 3.424 -20.672 -3.477 1 90.94 184 GLN A O 1
ATOM 1475 N N . ILE A 1 185 ? 4.617 -20.094 -1.688 1 92.19 185 ILE A N 1
ATOM 1476 C CA . ILE A 1 185 ? 5.809 -19.672 -2.422 1 92.19 185 ILE A CA 1
ATOM 1477 C C . ILE A 1 185 ? 6.27 -20.797 -3.344 1 92.19 185 ILE A C 1
ATOM 1479 O O . ILE A 1 185 ? 6.535 -20.562 -4.527 1 92.19 185 ILE A O 1
ATOM 1483 N N . PRO A 1 186 ? 6.309 -22.078 -2.881 1 88.69 186 PRO A N 1
ATOM 1484 C CA . PRO A 1 186 ? 6.789 -23.141 -3.766 1 88.69 186 PRO A CA 1
ATOM 1485 C C . PRO A 1 186 ? 5.941 -23.281 -5.027 1 88.69 186 PRO A C 1
ATOM 1487 O O . PRO A 1 186 ? 6.469 -23.594 -6.098 1 88.69 186 PRO A O 1
ATOM 1490 N N . ALA A 1 187 ? 4.664 -23.016 -4.895 1 87.56 187 ALA A N 1
ATOM 1491 C CA . ALA A 1 187 ? 3.771 -23.125 -6.047 1 87.56 187 ALA A CA 1
ATOM 1492 C C . ALA A 1 187 ? 3.912 -21.922 -6.965 1 87.56 187 ALA A C 1
ATOM 1494 O O . ALA A 1 187 ? 3.754 -22.031 -8.18 1 87.56 187 ALA A O 1
ATOM 1495 N N . LEU A 1 188 ? 4.242 -20.812 -6.441 1 91.88 188 LEU A N 1
ATOM 1496 C CA . LEU A 1 188 ? 4.27 -19.562 -7.184 1 91.88 188 LEU A CA 1
ATOM 1497 C C . LEU A 1 188 ? 5.633 -19.328 -7.828 1 91.88 188 LEU A C 1
ATOM 1499 O O . LEU A 1 188 ? 5.762 -18.547 -8.773 1 91.88 188 LEU A O 1
ATOM 1503 N N . LEU A 1 189 ? 6.605 -19.953 -7.27 1 94.69 189 LEU A N 1
ATOM 1504 C CA . LEU A 1 189 ? 7.977 -19.828 -7.75 1 94.69 189 LEU A CA 1
ATOM 1505 C C . LEU A 1 189 ? 8.57 -21.188 -8.094 1 94.69 189 LEU A C 1
ATOM 1507 O O . LEU A 1 189 ? 9.344 -21.75 -7.312 1 94.69 189 LEU A O 1
ATOM 1511 N N . PRO A 1 190 ? 8.258 -21.703 -9.297 1 91.44 190 PRO A N 1
ATOM 1512 C CA . PRO A 1 190 ? 8.883 -22.969 -9.719 1 91.44 190 PRO A CA 1
ATOM 1513 C C . PRO A 1 190 ? 10.398 -22.859 -9.852 1 91.44 190 PRO A C 1
ATOM 1515 O O . PRO A 1 190 ? 10.93 -21.75 -10.039 1 91.44 190 PRO A O 1
ATOM 1518 N N . PRO A 1 191 ? 11.047 -23.969 -9.711 1 90.94 191 PRO A N 1
ATOM 1519 C CA . PRO A 1 191 ? 12.5 -23.938 -9.891 1 90.94 191 PRO A CA 1
ATOM 1520 C C . PRO A 1 191 ? 12.906 -23.484 -11.297 1 90.94 191 PRO A C 1
ATOM 1522 O O . PRO A 1 191 ? 12.125 -23.594 -12.234 1 90.94 191 PRO A O 1
ATOM 1525 N N . PRO A 1 192 ? 14.047 -22.891 -11.344 1 91.69 192 PRO A N 1
ATOM 1526 C CA . PRO A 1 192 ? 14.492 -22.453 -12.664 1 91.69 192 PRO A CA 1
ATOM 1527 C C . PRO A 1 192 ? 14.562 -23.594 -13.672 1 91.69 192 PRO A C 1
ATOM 1529 O O . PRO A 1 192 ? 14.852 -24.734 -13.305 1 91.69 192 PRO A O 1
ATOM 1532 N N . LYS A 1 193 ? 14.086 -23.375 -14.898 1 80.56 193 LYS A N 1
ATOM 1533 C CA . LYS A 1 193 ? 14.148 -24.375 -15.961 1 80.56 193 LYS A CA 1
ATOM 1534 C C . LYS A 1 193 ? 15.594 -24.688 -16.328 1 80.56 193 LYS A C 1
ATOM 1536 O O . LYS A 1 193 ? 16.438 -23.797 -16.391 1 80.56 193 LYS A O 1
ATOM 1541 N N . SER A 1 194 ? 16.125 -25.969 -15.984 1 64 194 SER A N 1
ATOM 1542 C CA . SER A 1 194 ? 17.469 -26.453 -16.281 1 64 194 SER A CA 1
ATOM 1543 C C . SER A 1 194 ? 17.922 -26 -17.672 1 64 194 SER A C 1
ATOM 1545 O O . SER A 1 194 ? 17.172 -26.078 -18.641 1 64 194 SER A O 1
ATOM 1547 N N . SER A 1 195 ? 18.641 -24.969 -17.844 1 49.47 195 SER A N 1
ATOM 1548 C CA . SER A 1 195 ? 19.328 -24.781 -19.125 1 49.47 195 SER A CA 1
ATOM 1549 C C . SER A 1 195 ? 19.891 -26.109 -19.641 1 49.47 195 SER A C 1
ATOM 1551 O O . SER A 1 195 ? 20.547 -26.141 -20.688 1 49.47 195 SER A O 1
ATOM 1553 N N . LEU A 1 196 ? 20.047 -27.25 -18.938 1 41.81 196 LEU A N 1
ATOM 1554 C CA . LEU A 1 196 ? 20.828 -28.359 -19.5 1 41.81 196 LEU A CA 1
ATOM 1555 C C . LEU A 1 196 ? 20.094 -29 -20.672 1 41.81 196 LEU A C 1
ATOM 1557 O O . LEU A 1 196 ? 20.656 -29.828 -21.391 1 41.81 196 LEU A O 1
ATOM 1561 N N . SER A 1 197 ? 18.703 -29.094 -20.75 1 33.84 197 SER A N 1
ATOM 1562 C CA . SER A 1 197 ? 18.484 -29.891 -21.953 1 33.84 197 SER A CA 1
ATOM 1563 C C . SER A 1 197 ? 18.797 -29.078 -23.219 1 33.84 197 SER A C 1
ATOM 1565 O O . SER A 1 197 ? 18.578 -27.859 -23.25 1 33.84 197 SER A O 1
ATOM 1567 N N . MET B 1 1 ? -32.625 9.25 9.555 1 51.12 1 MET B N 1
ATOM 1568 C CA . MET B 1 1 ? -32.062 10.391 8.836 1 51.12 1 MET B CA 1
ATOM 1569 C C . MET B 1 1 ? -32.812 10.648 7.539 1 51.12 1 MET B C 1
ATOM 1571 O O . MET B 1 1 ? -33.062 9.719 6.77 1 51.12 1 MET B O 1
ATOM 1575 N N . ASN B 1 2 ? -33.406 11.773 7.359 1 63.69 2 ASN B N 1
ATOM 1576 C CA . ASN B 1 2 ? -34.094 12.086 6.121 1 63.69 2 ASN B CA 1
ATOM 1577 C C . ASN B 1 2 ? -33.188 12.008 4.91 1 63.69 2 ASN B C 1
ATOM 1579 O O . ASN B 1 2 ? -31.953 11.977 5.059 1 63.69 2 ASN B O 1
ATOM 1583 N N . ASN B 1 3 ? -33.75 11.789 3.768 1 70.62 3 ASN B N 1
ATOM 1584 C CA . ASN B 1 3 ? -33.062 11.609 2.502 1 70.62 3 ASN B CA 1
ATOM 1585 C C . ASN B 1 3 ? -32.031 12.719 2.268 1 70.62 3 ASN B C 1
ATOM 1587 O O . ASN B 1 3 ? -30.922 12.461 1.783 1 70.62 3 ASN B O 1
ATOM 1591 N N . LYS B 1 4 ? -32.406 13.836 2.711 1 69.31 4 LYS B N 1
ATOM 1592 C CA . LYS B 1 4 ? -31.516 14.992 2.51 1 69.31 4 LYS B CA 1
ATOM 1593 C C . LYS B 1 4 ? -30.297 14.93 3.43 1 69.31 4 LYS B C 1
ATOM 1595 O O . LYS B 1 4 ? -29.188 15.266 3.02 1 69.31 4 LYS B O 1
ATOM 1600 N N . SER B 1 5 ? -30.609 14.539 4.617 1 77.38 5 SER B N 1
ATOM 1601 C CA . SER B 1 5 ? -29.547 14.414 5.598 1 77.38 5 SER B CA 1
ATOM 1602 C C . SER B 1 5 ? -28.531 13.359 5.172 1 77.38 5 SER B C 1
ATOM 1604 O O . SER B 1 5 ? -27.312 13.57 5.285 1 77.38 5 SER B O 1
ATOM 1606 N N . ALA B 1 6 ? -29.078 12.352 4.66 1 82.5 6 ALA B N 1
ATOM 1607 C CA . ALA B 1 6 ? -28.203 11.289 4.18 1 82.5 6 ALA B CA 1
ATOM 1608 C C . ALA B 1 6 ? -27.344 11.766 3.018 1 82.5 6 ALA B C 1
ATOM 1610 O O . ALA B 1 6 ? -26.156 11.438 2.939 1 82.5 6 ALA B O 1
ATOM 1611 N N . GLU B 1 7 ? -27.844 12.562 2.223 1 87.19 7 GLU B N 1
ATOM 1612 C CA . GLU B 1 7 ? -27.125 13.102 1.074 1 87.19 7 GLU B CA 1
ATOM 1613 C C . GLU B 1 7 ? -26 14.039 1.518 1 87.19 7 GLU B C 1
ATOM 1615 O O . GLU B 1 7 ? -24.922 14.031 0.933 1 87.19 7 GLU B O 1
ATOM 1620 N N . LYS B 1 8 ? -26.297 14.797 2.521 1 89.56 8 LYS B N 1
ATOM 1621 C CA . LYS B 1 8 ? -25.281 15.719 3.037 1 89.56 8 LYS B CA 1
ATOM 1622 C C . LYS B 1 8 ? -24.125 14.961 3.678 1 89.56 8 LYS B C 1
ATOM 1624 O O . LYS B 1 8 ? -22.969 15.312 3.484 1 89.56 8 LYS B O 1
ATOM 1629 N N . LYS B 1 9 ? -24.484 13.984 4.418 1 94.12 9 LYS B N 1
ATOM 1630 C CA . LYS B 1 9 ? -23.438 13.18 5.043 1 94.12 9 LYS B CA 1
ATOM 1631 C C . LYS B 1 9 ? -22.531 12.547 3.988 1 94.12 9 LYS B C 1
ATOM 1633 O O . LYS B 1 9 ? -21.297 12.547 4.137 1 94.12 9 LYS B O 1
ATOM 1638 N N . ILE B 1 10 ? -23.156 12.039 2.936 1 94.19 10 ILE B N 1
ATOM 1639 C CA . ILE B 1 10 ? -22.406 11.398 1.859 1 94.19 10 ILE B CA 1
ATOM 1640 C C . ILE B 1 10 ? -21.5 12.422 1.174 1 94.19 10 ILE B C 1
ATOM 1642 O O . ILE B 1 10 ? -20.375 12.102 0.787 1 94.19 10 ILE B O 1
ATOM 1646 N N . ARG B 1 11 ? -21.922 13.594 1.032 1 93.44 11 ARG B N 1
ATOM 1647 C CA . ARG B 1 11 ? -21.125 14.656 0.443 1 93.44 11 ARG B CA 1
ATOM 1648 C C . ARG B 1 11 ? -19.875 14.93 1.281 1 93.44 11 ARG B C 1
ATOM 1650 O O . ARG B 1 11 ? -18.797 15.148 0.738 1 93.44 11 ARG B O 1
ATOM 1657 N N . ILE B 1 12 ? -20.094 14.93 2.58 1 95.31 12 ILE B N 1
ATOM 1658 C CA . ILE B 1 12 ? -18.969 15.148 3.479 1 95.31 12 ILE B CA 1
ATOM 1659 C C . ILE B 1 12 ? -17.984 13.977 3.369 1 95.31 12 ILE B C 1
ATOM 1661 O O . ILE B 1 12 ? -16.781 14.18 3.295 1 95.31 12 ILE B O 1
ATOM 1665 N N . LEU B 1 13 ? -18.547 12.789 3.324 1 96.12 13 LEU B N 1
ATOM 1666 C CA . LEU B 1 13 ? -17.703 11.602 3.207 1 96.12 13 LEU B CA 1
ATOM 1667 C C . LEU B 1 13 ? -16.906 11.625 1.913 1 96.12 13 LEU B C 1
ATOM 1669 O O . LEU B 1 13 ? -15.711 11.305 1.911 1 96.12 13 LEU B O 1
ATOM 1673 N N . ARG B 1 14 ? -17.5 12.078 0.85 1 94.06 14 ARG B N 1
ATOM 1674 C CA . ARG B 1 14 ? -16.828 12.148 -0.445 1 94.06 14 ARG B CA 1
ATOM 1675 C C . ARG B 1 14 ? -15.719 13.195 -0.431 1 94.06 14 ARG B C 1
ATOM 1677 O O . ARG B 1 14 ? -14.602 12.938 -0.887 1 94.06 14 ARG B O 1
ATOM 1684 N N . ALA B 1 15 ? -16.047 14.289 0.065 1 93.94 15 ALA B N 1
ATOM 1685 C CA . ALA B 1 15 ? -15.055 15.367 0.139 1 93.94 15 ALA B CA 1
ATOM 1686 C C . ALA B 1 15 ? -13.883 14.977 1.032 1 93.94 15 ALA B C 1
ATOM 1688 O O . ALA B 1 15 ? -12.727 15.219 0.687 1 93.94 15 ALA B O 1
ATOM 1689 N N . ALA B 1 16 ? -14.219 14.438 2.182 1 94.56 16 ALA B N 1
ATOM 1690 C CA . ALA B 1 16 ? -13.172 14 3.109 1 94.56 16 ALA B CA 1
ATOM 1691 C C . ALA B 1 16 ? -12.297 12.922 2.48 1 94.56 16 ALA B C 1
ATOM 1693 O O . ALA B 1 16 ? -11.078 12.938 2.641 1 94.56 16 ALA B O 1
ATOM 1694 N N . SER B 1 17 ? -12.945 11.992 1.789 1 93.19 17 SER B N 1
ATOM 1695 C CA . SER B 1 17 ? -12.211 10.93 1.108 1 93.19 17 SER B CA 1
ATOM 1696 C C . SER B 1 17 ? -11.188 11.508 0.137 1 93.19 17 SER B C 1
ATOM 1698 O O . SER B 1 17 ? -10.039 11.055 0.104 1 93.19 17 SER B O 1
ATOM 1700 N N . GLU B 1 18 ? -11.562 12.469 -0.585 1 89.62 18 GLU B N 1
ATOM 1701 C CA . GLU B 1 18 ? -10.672 13.102 -1.55 1 89.62 18 GLU B CA 1
ATOM 1702 C C . GLU B 1 18 ? -9.523 13.82 -0.849 1 89.62 18 GLU B C 1
ATOM 1704 O O . GLU B 1 18 ? -8.359 13.695 -1.253 1 89.62 18 GLU B O 1
ATOM 1709 N N . LEU B 1 19 ? -9.844 14.516 0.165 1 90.44 19 LEU B N 1
ATOM 1710 C CA . LEU B 1 19 ? -8.836 15.266 0.898 1 90.44 19 LEU B CA 1
ATOM 1711 C C . LEU B 1 19 ? -7.855 14.328 1.597 1 90.44 19 LEU B C 1
ATOM 1713 O O . LEU B 1 19 ? -6.645 14.555 1.562 1 90.44 19 LEU B O 1
ATOM 1717 N N . PHE B 1 20 ? -8.406 13.273 2.211 1 89.75 20 PHE B N 1
ATOM 1718 C CA . PHE B 1 20 ? -7.559 12.297 2.879 1 89.75 20 PHE B CA 1
ATOM 1719 C C . PHE B 1 20 ? -6.648 11.594 1.879 1 89.75 20 PHE B C 1
ATOM 1721 O O . PHE B 1 20 ? -5.508 11.258 2.201 1 89.75 20 PHE B O 1
ATOM 1728 N N . SER B 1 21 ? -7.129 11.391 0.709 1 84.94 21 SER B N 1
ATOM 1729 C CA . SER B 1 21 ? -6.359 10.68 -0.31 1 84.94 21 SER B CA 1
ATOM 1730 C C . SER B 1 21 ? -5.188 11.523 -0.801 1 84.94 21 SER B C 1
ATOM 1732 O O . SER B 1 21 ? -4.18 10.984 -1.267 1 84.94 21 SER B O 1
ATOM 1734 N N . HIS B 1 22 ? -5.254 12.805 -0.665 1 82.31 22 HIS B N 1
ATOM 1735 C CA . HIS B 1 22 ? -4.227 13.711 -1.166 1 82.31 22 HIS B CA 1
ATOM 1736 C C . HIS B 1 22 ? -3.26 14.109 -0.059 1 82.31 22 HIS B C 1
ATOM 1738 O O . HIS B 1 22 ? -2.047 14.156 -0.275 1 82.31 22 HIS B O 1
ATOM 1744 N N . ASN B 1 23 ? -3.857 14.383 1.108 1 82.56 23 ASN B N 1
ATOM 1745 C CA . ASN B 1 23 ? -3.059 15.023 2.146 1 82.56 23 ASN B CA 1
ATOM 1746 C C . ASN B 1 23 ? -2.783 14.07 3.309 1 82.56 23 ASN B C 1
ATOM 1748 O O . ASN B 1 23 ? -2.006 14.398 4.211 1 82.56 23 ASN B O 1
ATOM 1752 N N . GLY B 1 24 ? -3.447 12.891 3.254 1 82.69 24 GLY B N 1
ATOM 1753 C CA . GLY B 1 24 ? -3.436 12.055 4.445 1 82.69 24 GLY B CA 1
ATOM 1754 C C . GLY B 1 24 ? -4.383 12.539 5.523 1 82.69 24 GLY B C 1
ATOM 1755 O O . GLY B 1 24 ? -4.938 13.641 5.426 1 82.69 24 GLY B O 1
ATOM 1756 N N . TYR B 1 25 ? -4.535 11.719 6.5 1 88.94 25 TYR B N 1
ATOM 1757 C CA . TYR B 1 25 ? -5.41 12.055 7.621 1 88.94 25 TYR B CA 1
ATOM 1758 C C . TYR B 1 25 ? -4.844 13.219 8.43 1 88.94 25 TYR B C 1
ATOM 1760 O O . TYR B 1 25 ? -5.543 14.203 8.68 1 88.94 25 TYR B O 1
ATOM 1768 N N . SER B 1 26 ? -3.648 13.078 8.773 1 85.31 26 SER B N 1
ATOM 1769 C CA . SER B 1 26 ? -3.025 14.086 9.625 1 85.31 26 SER B CA 1
ATOM 1770 C C . SER B 1 26 ? -2.873 15.414 8.883 1 85.31 26 SER B C 1
ATOM 1772 O O . SER B 1 26 ? -2.879 16.484 9.508 1 85.31 26 SER B O 1
ATOM 1774 N N . GLY B 1 27 ? -2.812 15.336 7.578 1 86.56 27 GLY B N 1
ATOM 1775 C CA . GLY B 1 27 ? -2.617 16.531 6.77 1 86.56 27 GLY B CA 1
ATOM 1776 C C . GLY B 1 27 ? -3.914 17.25 6.434 1 86.56 27 GLY B C 1
ATOM 1777 O O . GLY B 1 27 ? -3.906 18.266 5.746 1 86.56 27 GLY B O 1
ATOM 1778 N N . THR B 1 28 ? -4.973 16.688 6.871 1 91.62 28 THR B N 1
ATOM 1779 C CA . THR B 1 28 ? -6.289 17.25 6.582 1 91.62 28 THR B CA 1
ATOM 1780 C C . THR B 1 28 ? -7 17.656 7.871 1 91.62 28 THR B C 1
ATOM 1782 O O . THR B 1 28 ? -7.145 16.828 8.781 1 91.62 28 THR B O 1
ATOM 1785 N N . GLY B 1 29 ? -7.391 18.922 7.945 1 92.88 29 GLY B N 1
ATOM 1786 C CA . GLY B 1 29 ? -8.133 19.375 9.109 1 92.88 29 GLY B CA 1
ATOM 1787 C C . GLY B 1 29 ? -9.625 19.453 8.875 1 92.88 29 GLY B C 1
ATOM 1788 O O . GLY B 1 29 ? -10.086 19.422 7.73 1 92.88 29 GLY B O 1
ATOM 1789 N N . ILE B 1 30 ? -10.352 19.547 9.922 1 94.75 30 ILE B N 1
ATOM 1790 C CA . ILE B 1 30 ? -11.805 19.672 9.852 1 94.75 30 ILE B CA 1
ATOM 1791 C C . ILE B 1 30 ? -12.18 20.938 9.094 1 94.75 30 ILE B C 1
ATOM 1793 O O . ILE B 1 30 ? -13.133 20.938 8.305 1 94.75 30 ILE B O 1
ATOM 1797 N N . ALA B 1 31 ? -11.469 22 9.336 1 94.94 31 ALA B N 1
ATOM 1798 C CA . ALA B 1 31 ? -11.742 23.281 8.672 1 94.94 31 ALA B CA 1
ATOM 1799 C C . ALA B 1 31 ? -11.672 23.125 7.156 1 94.94 31 ALA B C 1
ATOM 1801 O O . ALA B 1 31 ? -12.5 23.688 6.434 1 94.94 31 ALA B O 1
ATOM 1802 N N . GLU B 1 32 ? -10.711 22.422 6.66 1 94.62 32 GLU B N 1
ATOM 1803 C CA . GLU B 1 32 ? -10.547 22.188 5.227 1 94.62 32 GLU B CA 1
ATOM 1804 C C . GLU B 1 32 ? -11.727 21.391 4.668 1 94.62 32 GLU B C 1
ATOM 1806 O O . GLU B 1 32 ? -12.195 21.656 3.562 1 94.62 32 GLU B O 1
ATOM 1811 N N . ILE B 1 33 ? -12.18 20.406 5.438 1 95.38 33 ILE B N 1
ATOM 1812 C CA . ILE B 1 33 ? -13.281 19.547 5.016 1 95.38 33 ILE B CA 1
ATOM 1813 C C . ILE B 1 33 ? -14.57 20.359 4.934 1 95.38 33 ILE B C 1
ATOM 1815 O O . ILE B 1 33 ? -15.297 20.281 3.943 1 95.38 33 ILE B O 1
ATOM 1819 N N . VAL B 1 34 ? -14.812 21.125 5.906 1 94.75 34 VAL B N 1
ATOM 1820 C CA . VAL B 1 34 ? -16.031 21.938 5.965 1 94.75 34 VAL B CA 1
ATOM 1821 C C . VAL B 1 34 ? -16.031 22.953 4.824 1 94.75 34 VAL B C 1
ATOM 1823 O O . VAL B 1 34 ? -17.062 23.219 4.215 1 94.75 34 VAL B O 1
ATOM 1826 N N . THR B 1 35 ? -14.906 23.547 4.539 1 95.56 35 THR B N 1
ATOM 1827 C CA . THR B 1 35 ? -14.758 24.5 3.441 1 95.56 35 THR B CA 1
ATOM 1828 C C . THR B 1 35 ? -15.023 23.828 2.1 1 95.56 35 THR B C 1
ATOM 1830 O O . THR B 1 35 ? -15.766 24.359 1.268 1 95.56 35 THR B O 1
ATOM 1833 N N . ALA B 1 36 ? -14.5 22.656 1.912 1 93.38 36 ALA B N 1
ATOM 1834 C CA . ALA B 1 36 ? -14.672 21.906 0.669 1 93.38 36 ALA B CA 1
ATOM 1835 C C . ALA B 1 36 ? -16.141 21.547 0.448 1 93.38 36 ALA B C 1
ATOM 1837 O O . ALA B 1 36 ? -16.609 21.5 -0.691 1 93.38 36 ALA B O 1
ATOM 1838 N N . CYS B 1 37 ? -16.812 21.266 1.52 1 92.75 37 CYS B N 1
ATOM 1839 C CA . CYS B 1 37 ? -18.203 20.859 1.446 1 92.75 37 CYS B CA 1
ATOM 1840 C C . CYS B 1 37 ? -19.141 22.062 1.471 1 92.75 37 CYS B C 1
ATOM 1842 O O . CYS B 1 37 ? -20.344 21.938 1.283 1 92.75 37 CYS B O 1
ATOM 1844 N N . GLN B 1 38 ? -18.578 23.219 1.775 1 93.31 38 GLN B N 1
ATOM 1845 C CA . GLN B 1 38 ? -19.359 24.453 1.885 1 93.31 38 GLN B CA 1
ATOM 1846 C C . GLN B 1 38 ? -20.469 24.297 2.926 1 93.31 38 GLN B C 1
ATOM 1848 O O . GLN B 1 38 ? -21.641 24.594 2.646 1 93.31 38 GLN B O 1
ATOM 1853 N N . ILE B 1 39 ? -20.094 23.859 4.059 1 91.31 39 ILE B N 1
ATOM 1854 C CA . ILE B 1 39 ? -21.031 23.719 5.172 1 91.31 39 ILE B CA 1
ATOM 1855 C C . ILE B 1 39 ? -20.438 24.359 6.422 1 91.31 39 ILE B C 1
ATOM 1857 O O . ILE B 1 39 ? -19.219 24.484 6.547 1 91.31 39 ILE B O 1
ATOM 1861 N N . PRO B 1 40 ? -21.391 24.812 7.293 1 90.69 40 PRO B N 1
ATOM 1862 C CA . PRO B 1 40 ? -20.875 25.312 8.57 1 90.69 40 PRO B CA 1
ATOM 1863 C C . PRO B 1 40 ? -20.219 24.234 9.406 1 90.69 40 PRO B C 1
ATOM 1865 O O . PRO B 1 40 ? -20.562 23.062 9.289 1 90.69 40 PRO B O 1
ATOM 1868 N N . LYS B 1 41 ? -19.281 24.688 10.297 1 90.81 41 LYS B N 1
ATOM 1869 C CA . LYS B 1 41 ? -18.578 23.766 11.203 1 90.81 41 LYS B CA 1
ATOM 1870 C C . LYS B 1 41 ? -19.562 23 12.078 1 90.81 41 LYS B C 1
ATOM 1872 O O . LYS B 1 41 ? -19.359 21.828 12.375 1 90.81 41 LYS B O 1
ATOM 1877 N N . GLY B 1 42 ? -20.641 23.672 12.508 1 90.94 42 GLY B N 1
ATOM 1878 C CA . GLY B 1 42 ? -21.672 23.031 13.328 1 90.94 42 GLY B CA 1
ATOM 1879 C C . GLY B 1 42 ? -22.344 21.859 12.641 1 90.94 42 GLY B C 1
ATOM 1880 O O . GLY B 1 42 ? -22.641 20.844 13.281 1 90.94 42 GLY B O 1
ATOM 1881 N N . SER B 1 43 ? -22.531 21.984 11.43 1 91.19 43 SER B N 1
ATOM 1882 C CA . SER B 1 43 ? -23.125 20.922 10.641 1 91.19 43 SER B CA 1
ATOM 1883 C C . SER B 1 43 ? -22.234 19.672 10.641 1 91.19 43 SER B C 1
ATOM 1885 O O . SER B 1 43 ? -22.734 18.547 10.664 1 91.19 43 SER B O 1
ATOM 1887 N N . PHE B 1 44 ? -20.922 19.875 10.586 1 94.19 44 PHE B N 1
ATOM 1888 C CA . PHE B 1 44 ? -19.969 18.781 10.633 1 94.19 44 PHE B CA 1
ATOM 1889 C C . PHE B 1 44 ? -20.203 17.922 11.875 1 94.19 44 PHE B C 1
ATOM 1891 O O . PHE B 1 44 ? -20.281 16.703 11.789 1 94.19 44 PHE B O 1
ATOM 1898 N N . TYR B 1 45 ? -20.391 18.531 13 1 94.12 45 TYR B N 1
ATOM 1899 C CA . TYR B 1 45 ? -20.484 17.812 14.266 1 94.12 45 TYR B CA 1
ATOM 1900 C C . TYR B 1 45 ? -21.875 17.203 14.445 1 94.12 45 TYR B C 1
ATOM 1902 O O . TYR B 1 45 ? -22.047 16.297 15.258 1 94.12 45 TYR B O 1
ATOM 1910 N N . TYR B 1 46 ? -22.781 17.766 13.688 1 93.81 46 TYR B N 1
ATOM 1911 C CA . TYR B 1 46 ? -24.094 17.125 13.641 1 93.81 46 TYR B CA 1
ATOM 1912 C C . TYR B 1 46 ? -23.984 15.719 13.039 1 93.81 46 TYR B C 1
ATOM 1914 O O . TYR B 1 46 ? -24.531 14.766 13.578 1 93.81 46 TYR B O 1
ATOM 1922 N N . TYR B 1 47 ? -23.234 15.578 12.039 1 94.69 47 TYR B N 1
ATOM 1923 C CA . TYR B 1 47 ? -23.094 14.305 11.336 1 94.69 47 TYR B CA 1
ATOM 1924 C C . TYR B 1 47 ? -21.984 13.453 11.961 1 94.69 47 TYR B C 1
ATOM 1926 O O . TYR B 1 47 ? -22.047 12.227 11.922 1 94.69 47 TYR B O 1
ATOM 1934 N N . PHE B 1 48 ? -20.984 14.07 12.531 1 96.88 48 PHE B N 1
ATOM 1935 C CA . PHE B 1 48 ? -19.844 13.398 13.133 1 96.88 48 PHE B CA 1
ATOM 1936 C C . PHE B 1 48 ? -19.547 13.953 14.516 1 96.88 48 PHE B C 1
ATOM 1938 O O . PHE B 1 48 ? -18.5 14.586 14.727 1 96.88 48 PHE B O 1
ATOM 1945 N N . PRO B 1 49 ? -20.344 13.617 15.438 1 95.62 49 PRO B N 1
ATOM 1946 C CA . PRO B 1 49 ? -20.25 14.195 16.781 1 95.62 49 PRO B CA 1
ATOM 1947 C C . PRO B 1 49 ? -18.938 13.836 17.484 1 95.62 49 PRO B C 1
ATOM 1949 O O . PRO B 1 49 ? -18.484 14.586 18.344 1 95.62 49 PRO B O 1
ATOM 1952 N N . ARG B 1 50 ? -18.312 12.734 17.062 1 95.75 50 ARG B N 1
ATOM 1953 C CA . ARG B 1 50 ? -17.078 12.336 17.719 1 95.75 50 ARG B CA 1
ATOM 1954 C C . ARG B 1 50 ? -15.867 12.852 16.938 1 95.75 50 ARG B C 1
ATOM 1956 O O . ARG B 1 50 ? -14.734 12.422 17.188 1 95.75 50 ARG B O 1
ATOM 1963 N N . GLY B 1 51 ? -16.156 13.711 15.93 1 95.38 51 GLY B N 1
ATOM 1964 C CA . GLY B 1 51 ? -15.094 14.477 15.305 1 95.38 51 GLY B CA 1
ATOM 1965 C C . GLY B 1 51 ? -14.422 13.75 14.156 1 95.38 51 GLY B C 1
ATOM 1966 O O . GLY B 1 51 ? -15.047 12.914 13.492 1 95.38 51 GLY B O 1
ATOM 1967 N N . LYS B 1 52 ? -13.188 14.086 13.953 1 95.25 52 LYS B N 1
ATOM 1968 C CA . LYS B 1 52 ? -12.438 13.656 12.781 1 95.25 52 LYS B CA 1
ATOM 1969 C C . LYS B 1 52 ? -12.18 12.156 12.805 1 95.25 52 LYS B C 1
ATOM 1971 O O . LYS B 1 52 ? -12.141 11.508 11.75 1 95.25 52 LYS B O 1
ATOM 1976 N N . GLU B 1 53 ? -12.031 11.578 13.977 1 95.81 53 GLU B N 1
ATOM 1977 C CA . GLU B 1 53 ? -11.789 10.141 14.078 1 95.81 53 GLU B CA 1
ATOM 1978 C C . GLU B 1 53 ? -12.992 9.336 13.594 1 95.81 53 GLU B C 1
ATOM 1980 O O . GLU B 1 53 ? -12.836 8.344 12.875 1 95.81 53 GLU B O 1
ATOM 1985 N N . GLN B 1 54 ? -14.117 9.781 14 1 97.06 54 GLN B N 1
ATOM 1986 C CA . GLN B 1 54 ? -15.328 9.148 13.492 1 97.06 54 GLN B CA 1
ATOM 1987 C C . GLN B 1 54 ? -15.414 9.266 11.977 1 97.06 54 GLN B C 1
ATOM 1989 O O . GLN B 1 54 ? -15.75 8.305 11.289 1 97.06 54 GLN B O 1
ATOM 1994 N N . LEU B 1 55 ? -15.148 10.461 11.531 1 97.12 55 LEU B N 1
ATOM 1995 C CA . LEU B 1 55 ? -15.164 10.695 10.086 1 97.12 55 LEU B CA 1
ATOM 1996 C C . LEU B 1 55 ? -14.203 9.742 9.375 1 97.12 55 LEU B C 1
ATOM 1998 O O . LEU B 1 55 ? -14.562 9.133 8.367 1 97.12 55 LEU B O 1
ATOM 2002 N N . ALA B 1 56 ? -13.031 9.617 9.891 1 96.69 56 ALA B N 1
ATOM 2003 C CA . ALA B 1 56 ? -12.016 8.758 9.289 1 96.69 56 ALA B CA 1
ATOM 2004 C C . ALA B 1 56 ? -12.508 7.316 9.188 1 96.69 56 ALA B C 1
ATOM 2006 O O . ALA B 1 56 ? -12.391 6.684 8.133 1 96.69 56 ALA B O 1
ATOM 2007 N N . SER B 1 57 ? -13.039 6.848 10.273 1 97.5 57 SER B N 1
ATOM 2008 C CA . SER B 1 57 ? -13.578 5.492 10.297 1 97.5 57 SER B CA 1
ATOM 2009 C C . SER B 1 57 ? -14.672 5.312 9.25 1 97.5 57 SER B C 1
ATOM 2011 O O . SER B 1 57 ? -14.688 4.312 8.531 1 97.5 57 SER B O 1
ATOM 2013 N N . GLU B 1 58 ? -15.5 6.242 9.148 1 97.5 58 GLU B N 1
ATOM 2014 C CA . GLU B 1 58 ? -16.625 6.137 8.227 1 97.5 58 GLU B CA 1
ATOM 2015 C C . GLU B 1 58 ? -16.172 6.324 6.777 1 97.5 58 GLU B C 1
ATOM 2017 O O . GLU B 1 58 ? -16.75 5.746 5.859 1 97.5 58 GLU B O 1
ATOM 2022 N N . VAL B 1 59 ? -15.156 7.137 6.559 1 97.06 59 VAL B N 1
ATOM 2023 C CA . VAL B 1 59 ? -14.625 7.344 5.215 1 97.06 59 VAL B CA 1
ATOM 2024 C C . VAL B 1 59 ? -14.031 6.043 4.691 1 97.06 59 VAL B C 1
ATOM 2026 O O . VAL B 1 59 ? -14.234 5.684 3.529 1 97.06 59 VAL B O 1
ATOM 2029 N N . ILE B 1 60 ? -13.32 5.312 5.504 1 97.25 60 ILE B N 1
ATOM 2030 C CA . ILE B 1 60 ? -12.703 4.059 5.078 1 97.25 60 ILE B CA 1
ATOM 2031 C C . ILE B 1 60 ? -13.789 3.07 4.66 1 97.25 60 ILE B C 1
ATOM 2033 O O . ILE B 1 60 ? -13.695 2.438 3.607 1 97.25 60 ILE B O 1
ATOM 2037 N N . ARG B 1 61 ? -14.812 2.996 5.484 1 97.81 61 ARG B N 1
ATOM 2038 C CA . ARG B 1 61 ? -15.922 2.107 5.172 1 97.81 61 ARG B CA 1
ATOM 2039 C C . ARG B 1 61 ? -16.641 2.557 3.904 1 97.81 61 ARG B C 1
ATOM 2041 O O . ARG B 1 61 ? -16.969 1.735 3.043 1 97.81 61 ARG B O 1
ATOM 2048 N N . PHE B 1 62 ? -16.875 3.852 3.822 1 97.06 62 PHE B N 1
ATOM 2049 C CA . PHE B 1 62 ? -17.547 4.426 2.658 1 97.06 62 PHE B CA 1
ATOM 2050 C C . PHE B 1 62 ? -16.766 4.125 1.384 1 97.06 62 PHE B C 1
ATOM 2052 O O . PHE B 1 62 ? -17.344 3.717 0.376 1 97.06 62 PHE B O 1
ATOM 2059 N N . ALA B 1 63 ? -15.445 4.301 1.363 1 95.81 63 ALA B N 1
ATOM 2060 C CA . ALA B 1 63 ? -14.578 4.02 0.217 1 95.81 63 ALA B CA 1
ATOM 2061 C C . ALA B 1 63 ? -14.664 2.547 -0.181 1 95.81 63 ALA B C 1
ATOM 2063 O O . ALA B 1 63 ? -14.742 2.223 -1.368 1 95.81 63 ALA B O 1
ATOM 2064 N N . TYR B 1 64 ? -14.641 1.656 0.823 1 97.62 64 TYR B N 1
ATOM 2065 C CA . TYR B 1 64 ? -14.758 0.228 0.554 1 97.62 64 TYR B CA 1
ATOM 2066 C C . TYR B 1 64 ? -16.094 -0.088 -0.124 1 97.62 64 TYR B C 1
ATOM 2068 O O . TYR B 1 64 ? -16.141 -0.854 -1.089 1 97.62 64 TYR B O 1
ATOM 2076 N N . GLU B 1 65 ? -17.156 0.478 0.435 1 97.44 65 GLU B N 1
ATOM 2077 C CA . GLU B 1 65 ? -18.469 0.196 -0.112 1 97.44 65 GLU B CA 1
ATOM 2078 C C . GLU B 1 65 ? -18.578 0.657 -1.563 1 97.44 65 GLU B C 1
ATOM 2080 O O . GLU B 1 65 ? -19.188 -0.025 -2.395 1 97.44 65 GLU B O 1
ATOM 2085 N N . GLN B 1 66 ? -18.031 1.83 -1.853 1 94.25 66 GLN B N 1
ATOM 2086 C CA . GLN B 1 66 ? -18.016 2.316 -3.229 1 94.25 66 GLN B CA 1
ATOM 2087 C C . GLN B 1 66 ? -17.219 1.374 -4.133 1 94.25 66 GLN B C 1
ATOM 2089 O O . GLN B 1 66 ? -17.656 1.063 -5.242 1 94.25 66 GLN B O 1
ATOM 2094 N N . MET B 1 67 ? -16.078 0.927 -3.709 1 94.94 67 MET B N 1
ATOM 2095 C CA . MET B 1 67 ? -15.234 0.003 -4.473 1 94.94 67 MET B CA 1
ATOM 2096 C C . MET B 1 67 ? -15.961 -1.316 -4.711 1 94.94 67 MET B C 1
ATOM 2098 O O . MET B 1 67 ? -16.016 -1.802 -5.84 1 94.94 67 MET B O 1
ATOM 2102 N N . ALA B 1 68 ? -16.516 -1.869 -3.582 1 97.25 68 ALA B N 1
ATOM 2103 C CA . ALA B 1 68 ? -17.188 -3.162 -3.656 1 97.25 68 ALA B CA 1
ATOM 2104 C C . ALA B 1 68 ? -18.375 -3.107 -4.613 1 97.25 68 ALA B C 1
ATOM 2106 O O . ALA B 1 68 ? -18.578 -4.027 -5.41 1 97.25 68 ALA B O 1
ATOM 2107 N N . ALA B 1 69 ? -19.109 -2.012 -4.52 1 95.94 69 ALA B N 1
ATOM 2108 C CA . ALA B 1 69 ? -20.266 -1.841 -5.406 1 95.94 69 ALA B CA 1
ATOM 2109 C C . ALA B 1 69 ? -19.828 -1.776 -6.867 1 95.94 69 ALA B C 1
ATOM 2111 O O . ALA B 1 69 ? -20.469 -2.365 -7.738 1 95.94 69 ALA B O 1
ATOM 2112 N N . GLY B 1 70 ? -18.734 -1.04 -7.141 1 93.31 70 GLY B N 1
ATOM 2113 C CA . GLY B 1 70 ? -18.188 -0.966 -8.484 1 93.31 70 GLY B CA 1
ATOM 2114 C C . GLY B 1 70 ? -17.719 -2.307 -9.016 1 93.31 70 GLY B C 1
ATOM 2115 O O . GLY B 1 70 ? -17.984 -2.656 -10.164 1 93.31 70 GLY B O 1
ATOM 2116 N N . ILE B 1 71 ? -17.031 -3.086 -8.156 1 95.88 71 ILE B N 1
ATOM 2117 C CA . ILE B 1 71 ? -16.516 -4.398 -8.539 1 95.88 71 ILE B CA 1
ATOM 2118 C C . ILE B 1 71 ? -17.688 -5.328 -8.859 1 95.88 71 ILE B C 1
ATOM 2120 O O . ILE B 1 71 ? -17.688 -6.016 -9.891 1 95.88 71 ILE B O 1
ATOM 2124 N N . GLN B 1 72 ? -18.672 -5.336 -8.008 1 95.56 72 GLN B N 1
ATOM 2125 C CA . GLN B 1 72 ? -19.828 -6.207 -8.195 1 95.56 72 GLN B CA 1
ATOM 2126 C C . GLN B 1 72 ? -20.578 -5.871 -9.484 1 95.56 72 GLN B C 1
ATOM 2128 O O . GLN B 1 72 ? -20.953 -6.766 -10.242 1 95.56 72 GLN B O 1
ATOM 2133 N N . ALA B 1 73 ? -20.688 -4.605 -9.773 1 93.69 73 ALA B N 1
ATOM 2134 C CA . ALA B 1 73 ? -21.5 -4.152 -10.898 1 93.69 73 ALA B CA 1
ATOM 2135 C C . ALA B 1 73 ? -20.766 -4.328 -12.219 1 93.69 73 ALA B C 1
ATOM 2137 O O . ALA B 1 73 ? -21.375 -4.691 -13.234 1 93.69 73 ALA B O 1
ATOM 2138 N N . HIS B 1 74 ? -19.422 -4.168 -12.219 1 92 74 HIS B N 1
ATOM 2139 C CA . HIS B 1 74 ? -18.75 -3.994 -13.5 1 92 74 HIS B CA 1
ATOM 2140 C C . HIS B 1 74 ? -17.734 -5.105 -13.742 1 92 74 HIS B C 1
ATOM 2142 O O . HIS B 1 74 ? -17.281 -5.301 -14.875 1 92 74 HIS B O 1
ATOM 2148 N N . ILE B 1 75 ? -17.422 -5.859 -12.695 1 93.88 75 ILE B N 1
ATOM 2149 C CA . ILE B 1 75 ? -16.344 -6.84 -12.852 1 93.88 75 ILE B CA 1
ATOM 2150 C C . ILE B 1 75 ? -16.891 -8.242 -12.578 1 93.88 75 ILE B C 1
ATOM 2152 O O . ILE B 1 75 ? -16.781 -9.133 -13.422 1 93.88 75 ILE B O 1
ATOM 2156 N N . PHE B 1 76 ? -17.531 -8.438 -11.461 1 94.88 76 PHE B N 1
ATOM 2157 C CA . PHE B 1 76 ? -17.953 -9.766 -11.031 1 94.88 76 PHE B CA 1
ATOM 2158 C C . PHE B 1 76 ? -19.156 -10.234 -11.859 1 94.88 76 PHE B C 1
ATOM 2160 O O . PHE B 1 76 ? -19.406 -11.438 -11.961 1 94.88 76 PHE B O 1
ATOM 2167 N N . SER B 1 77 ? -19.859 -9.359 -12.422 1 92 77 SER B N 1
ATOM 2168 C CA . SER B 1 77 ? -21.078 -9.695 -13.156 1 92 77 SER B CA 1
ATOM 2169 C C . SER B 1 77 ? -20.766 -10.125 -14.586 1 92 77 SER B C 1
ATOM 2171 O O . SER B 1 77 ? -21.625 -10.641 -15.289 1 92 77 SER B O 1
ATOM 2173 N N . VAL B 1 78 ? -19.531 -10.07 -15.023 1 88.94 78 VAL B N 1
ATOM 2174 C CA . VAL B 1 78 ? -19.188 -10.195 -16.438 1 88.94 78 VAL B CA 1
ATOM 2175 C C . VAL B 1 78 ? -19.125 -11.672 -16.812 1 88.94 78 VAL B C 1
ATOM 2177 O O . VAL B 1 78 ? -19.375 -12.039 -17.969 1 88.94 78 VAL B O 1
ATOM 2180 N N . SER B 1 79 ? -18.688 -12.492 -15.898 1 92.56 79 SER B N 1
ATOM 2181 C CA . SER B 1 79 ? -18.453 -13.898 -16.219 1 92.56 79 SER B CA 1
ATOM 2182 C C . SER B 1 79 ? -18.578 -14.781 -14.984 1 92.56 79 SER B C 1
ATOM 2184 O O . SER B 1 79 ? -18.516 -14.281 -13.859 1 92.56 79 SER B O 1
ATOM 2186 N N . ASN B 1 80 ? -18.828 -16.078 -15.211 1 93.25 80 ASN B N 1
ATOM 2187 C CA . ASN B 1 80 ? -18.797 -17.062 -14.133 1 93.25 80 ASN B CA 1
ATOM 2188 C C . ASN B 1 80 ? -17.484 -17.828 -14.102 1 93.25 80 ASN B C 1
ATOM 2190 O O . ASN B 1 80 ? -17.328 -18.766 -13.328 1 93.25 80 ASN B O 1
ATOM 2194 N N . ASP B 1 81 ? -16.578 -17.422 -14.938 1 95.31 81 ASP B N 1
ATOM 2195 C CA . ASP B 1 81 ? -15.203 -17.938 -14.914 1 95.31 81 ASP B CA 1
ATOM 2196 C C . ASP B 1 81 ? -14.266 -16.984 -14.172 1 95.31 81 ASP B C 1
ATOM 2198 O O . ASP B 1 81 ? -14.039 -15.867 -14.625 1 95.31 81 ASP B O 1
ATOM 2202 N N . ALA B 1 82 ? -13.742 -17.5 -13.086 1 96.62 82 ALA B N 1
ATOM 2203 C CA . ALA B 1 82 ? -12.938 -16.656 -12.195 1 96.62 82 ALA B CA 1
ATOM 2204 C C . ALA B 1 82 ? -11.75 -16.062 -12.945 1 96.62 82 ALA B C 1
ATOM 2206 O O . ALA B 1 82 ? -11.375 -14.906 -12.703 1 96.62 82 ALA B O 1
ATOM 2207 N N . ARG B 1 83 ? -11.125 -16.797 -13.812 1 95.62 83 ARG B N 1
ATOM 2208 C CA . ARG B 1 83 ? -9.984 -16.297 -14.562 1 95.62 83 ARG B CA 1
ATOM 2209 C C . ARG B 1 83 ? -10.375 -15.102 -15.43 1 95.62 83 ARG B C 1
ATOM 2211 O O . ARG B 1 83 ? -9.656 -14.102 -15.477 1 95.62 83 ARG B O 1
ATOM 2218 N N . GLU B 1 84 ? -11.484 -15.242 -16.109 1 95.19 84 GLU B N 1
ATOM 2219 C CA . GLU B 1 84 ? -11.984 -14.141 -16.938 1 95.19 84 GLU B CA 1
ATOM 2220 C C . GLU B 1 84 ? -12.312 -12.914 -16.078 1 95.19 84 GLU B C 1
ATOM 2222 O O . GLU B 1 84 ? -12.016 -11.789 -16.469 1 95.19 84 GLU B O 1
ATOM 2227 N N . VAL B 1 85 ? -12.883 -13.188 -14.961 1 96.62 85 VAL B N 1
ATOM 2228 C CA . VAL B 1 85 ? -13.305 -12.125 -14.055 1 96.62 85 VAL B CA 1
ATOM 2229 C C . VAL B 1 85 ? -12.094 -11.336 -13.57 1 96.62 85 VAL B C 1
ATOM 2231 O O . VAL B 1 85 ? -12.055 -10.109 -13.688 1 96.62 85 VAL B O 1
ATOM 2234 N N . PHE B 1 86 ? -11.117 -12.016 -13.094 1 97.06 86 PHE B N 1
ATOM 2235 C CA . PHE B 1 86 ? -9.992 -11.328 -12.477 1 97.06 86 PHE B CA 1
ATOM 2236 C C . PHE B 1 86 ? -9.039 -10.781 -13.539 1 97.06 86 PHE B C 1
ATOM 2238 O O . PHE B 1 86 ? -8.391 -9.758 -13.328 1 97.06 86 PHE B O 1
ATOM 2245 N N . CYS B 1 87 ? -8.938 -11.406 -14.719 1 94.94 87 CYS B N 1
ATOM 2246 C CA . CYS B 1 87 ? -8.266 -10.781 -15.852 1 94.94 87 CYS B CA 1
ATOM 2247 C C . CYS B 1 87 ? -8.969 -9.484 -16.25 1 94.94 87 CYS B C 1
ATOM 2249 O O . CYS B 1 87 ? -8.312 -8.477 -16.516 1 94.94 87 CYS B O 1
ATOM 2251 N N . GLY B 1 88 ? -10.289 -9.594 -16.312 1 93.88 88 GLY B N 1
ATOM 2252 C CA . GLY B 1 88 ? -11.078 -8.414 -16.594 1 93.88 88 GLY B CA 1
ATOM 2253 C C . GLY B 1 88 ? -10.883 -7.297 -15.586 1 93.88 88 GLY B C 1
ATOM 2254 O O . GLY B 1 88 ? -10.867 -6.121 -15.945 1 93.88 88 GLY B O 1
ATOM 2255 N N . MET B 1 89 ? -10.727 -7.66 -14.359 1 95.5 89 MET B N 1
ATOM 2256 C CA . MET B 1 89 ? -10.477 -6.676 -13.312 1 95.5 89 MET B CA 1
ATOM 2257 C C . MET B 1 89 ? -9.164 -5.941 -13.547 1 95.5 89 MET B C 1
ATOM 2259 O O . MET B 1 89 ? -9.109 -4.715 -13.469 1 95.5 89 MET B O 1
ATOM 2263 N N . LEU B 1 90 ? -8.117 -6.699 -13.844 1 95.06 90 LEU B N 1
ATOM 2264 C CA . LEU B 1 90 ? -6.812 -6.09 -14.094 1 95.06 90 LEU B CA 1
ATOM 2265 C C . LEU B 1 90 ? -6.863 -5.172 -15.312 1 95.06 90 LEU B C 1
ATOM 2267 O O . LEU B 1 90 ? -6.309 -4.074 -15.297 1 95.06 90 LEU B O 1
ATOM 2271 N N . LYS B 1 91 ? -7.559 -5.59 -16.297 1 92.69 91 LYS B N 1
ATOM 2272 C CA . LYS B 1 91 ? -7.719 -4.77 -17.5 1 92.69 91 LYS B CA 1
ATOM 2273 C C . LYS B 1 91 ? -8.508 -3.5 -17.188 1 92.69 91 LYS B C 1
ATOM 2275 O O . LYS B 1 91 ? -8.188 -2.426 -17.703 1 92.69 91 LYS B O 1
ATOM 2280 N N . HIS B 1 92 ? -9.523 -3.693 -16.406 1 91.75 92 HIS B N 1
ATOM 2281 C CA . HIS B 1 92 ? -10.328 -2.545 -16 1 91.75 92 HIS B CA 1
ATOM 2282 C C . HIS B 1 92 ? -9.484 -1.532 -15.234 1 91.75 92 HIS B C 1
ATOM 2284 O O . HIS B 1 92 ? -9.555 -0.33 -15.492 1 91.75 92 HIS B O 1
ATOM 2290 N N . LEU B 1 93 ? -8.711 -2.01 -14.297 1 92 93 LEU B N 1
ATOM 2291 C CA . LEU B 1 93 ? -7.828 -1.141 -13.523 1 92 93 LEU B CA 1
ATOM 2292 C C . LEU B 1 93 ? -6.812 -0.449 -14.43 1 92 93 LEU B C 1
ATOM 2294 O O . LEU B 1 93 ? -6.539 0.742 -14.266 1 92 93 LEU B O 1
ATOM 2298 N N . THR B 1 94 ? -6.316 -1.142 -15.422 1 91.38 94 THR B N 1
ATOM 2299 C CA . THR B 1 94 ? -5.344 -0.59 -16.359 1 91.38 94 THR B CA 1
ATOM 2300 C C . THR B 1 94 ? -5.973 0.515 -17.203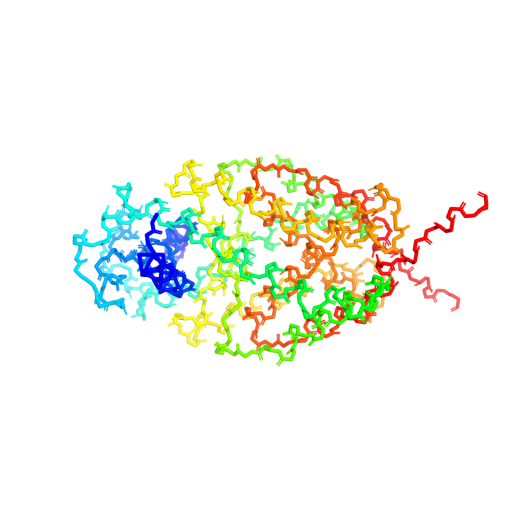 1 91.38 94 THR B C 1
ATOM 2302 O O . THR B 1 94 ? -5.363 1.563 -17.422 1 91.38 94 THR B O 1
ATOM 2305 N N . SER B 1 95 ? -7.168 0.313 -17.641 1 89.12 95 SER B N 1
ATOM 2306 C CA . SER B 1 95 ? -7.84 1.247 -18.531 1 89.12 95 SER B CA 1
ATOM 2307 C C . SER B 1 95 ? -8.242 2.523 -17.812 1 89.12 95 SER B C 1
ATOM 2309 O O . SER B 1 95 ? -8.367 3.584 -18.422 1 89.12 95 SER B O 1
ATOM 2311 N N . ARG B 1 96 ? -8.391 2.424 -16.547 1 82.94 96 ARG B N 1
ATOM 2312 C CA . ARG B 1 96 ? -8.852 3.568 -15.773 1 82.94 96 ARG B CA 1
ATOM 2313 C C . ARG B 1 96 ? -7.676 4.293 -15.117 1 82.94 96 ARG B C 1
ATOM 2315 O O . ARG B 1 96 ? -7.863 5.316 -14.461 1 82.94 96 ARG B O 1
ATOM 2322 N N . PHE B 1 97 ? -6.555 3.738 -15.461 1 81.25 97 PHE B N 1
ATOM 2323 C CA . PHE B 1 97 ? -5.387 4.281 -14.781 1 81.25 97 PHE B CA 1
ATOM 2324 C C . PHE B 1 97 ? -5.051 5.672 -15.305 1 81.25 97 PHE B C 1
ATOM 2326 O O . PHE B 1 97 ? -4.738 5.84 -16.484 1 81.25 97 PHE B O 1
ATOM 2333 N N . SER B 1 98 ? -5.43 6.656 -14.648 1 70.94 98 SER B N 1
ATOM 2334 C CA . SER B 1 98 ? -5.023 8.039 -14.875 1 70.94 98 SER B CA 1
ATOM 2335 C C . SER B 1 98 ? -4.621 8.719 -13.562 1 70.94 98 SER B C 1
ATOM 2337 O O . SER B 1 98 ? -5.051 8.297 -12.484 1 70.94 98 SER B O 1
ATOM 2339 N N . ARG B 1 99 ? -3.768 9.594 -13.805 1 62.75 99 ARG B N 1
ATOM 2340 C CA . ARG B 1 99 ? -3.295 10.359 -12.656 1 62.75 99 ARG B CA 1
ATOM 2341 C C . ARG B 1 99 ? -4.453 11.047 -11.938 1 62.75 99 ARG B C 1
ATOM 2343 O O . ARG B 1 99 ? -4.367 11.336 -10.742 1 62.75 99 ARG B O 1
ATOM 2350 N N . ASP B 1 100 ? -5.402 11.148 -12.734 1 62.31 100 ASP B N 1
ATOM 2351 C CA . ASP B 1 100 ? -6.523 11.906 -12.18 1 62.31 100 ASP B CA 1
ATOM 2352 C C . ASP B 1 100 ? -7.582 10.969 -11.602 1 62.31 100 ASP B C 1
ATOM 2354 O O . ASP B 1 100 ? -8.539 11.422 -10.969 1 62.31 100 ASP B O 1
ATOM 2358 N N . TYR B 1 101 ? -7.223 9.805 -11.844 1 66.12 101 TYR B N 1
ATOM 2359 C CA . TYR B 1 101 ? -8.242 8.883 -11.367 1 66.12 101 TYR B CA 1
ATOM 2360 C C . TYR B 1 101 ? -8.07 8.602 -9.883 1 66.12 101 TYR B C 1
ATOM 2362 O O . TYR B 1 101 ? -6.941 8.445 -9.398 1 66.12 101 TYR B O 1
ATOM 2370 N N . HIS B 1 102 ? -9.148 8.633 -9.273 1 72 102 HIS B N 1
ATOM 2371 C CA . HIS B 1 102 ? -9.219 8.391 -7.836 1 72 102 HIS B CA 1
ATOM 2372 C C . HIS B 1 102 ? -9.648 6.957 -7.539 1 72 102 HIS B C 1
ATOM 2374 O O . HIS B 1 102 ? -10.836 6.637 -7.594 1 72 102 HIS B O 1
ATOM 2380 N N . PHE B 1 103 ? -8.688 6.195 -7.215 1 79.44 103 PHE B N 1
ATOM 2381 C CA . PHE 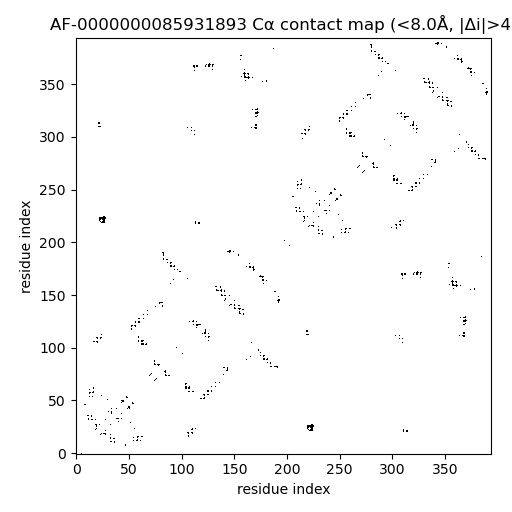B 1 103 ? -9.031 4.832 -6.82 1 79.44 103 PHE B CA 1
ATOM 2382 C C . PHE B 1 103 ? -9.445 4.777 -5.355 1 79.44 103 PHE B C 1
ATOM 2384 O O . PHE B 1 103 ? -8.664 5.137 -4.473 1 79.44 103 PHE B O 1
ATOM 2391 N N . ALA B 1 104 ? -10.703 4.285 -5.195 1 86.5 104 ALA B N 1
ATOM 2392 C CA . ALA B 1 104 ? -11.18 4.094 -3.826 1 86.5 104 ALA B CA 1
ATOM 2393 C C . ALA B 1 104 ? -10.242 3.17 -3.049 1 86.5 104 ALA B C 1
ATOM 2395 O O . ALA B 1 104 ? -10.023 3.363 -1.851 1 86.5 104 ALA B O 1
ATOM 2396 N N . SER B 1 105 ? -9.672 2.203 -3.736 1 89.5 105 SER B N 1
ATOM 2397 C CA . SER B 1 105 ? -8.781 1.243 -3.094 1 89.5 105 SER B CA 1
ATOM 2398 C C . SER B 1 105 ? -7.52 1.921 -2.574 1 89.5 105 SER B C 1
ATOM 2400 O O . SER B 1 105 ? -6.961 1.509 -1.556 1 89.5 105 SER B O 1
ATOM 2402 N N . LEU B 1 106 ? -7.047 2.896 -3.27 1 88.31 106 LEU B N 1
ATOM 2403 C CA . LEU B 1 106 ? -5.848 3.598 -2.826 1 88.31 106 LEU B CA 1
ATOM 2404 C C . LEU B 1 106 ? -6.137 4.438 -1.585 1 88.31 106 LEU B C 1
ATOM 2406 O O . LEU B 1 106 ? -5.277 4.578 -0.712 1 88.31 106 LEU B O 1
ATOM 2410 N N . VAL B 1 107 ? -7.367 5.02 -1.505 1 88.69 107 VAL B N 1
ATOM 2411 C CA . VAL B 1 107 ? -7.785 5.75 -0.313 1 88.69 107 VAL B CA 1
ATOM 2412 C C . VAL B 1 107 ? -7.805 4.812 0.89 1 88.69 107 VAL B C 1
ATOM 2414 O O . VAL B 1 107 ? -7.297 5.152 1.961 1 88.69 107 VAL B O 1
ATOM 2417 N N . ILE B 1 108 ? -8.398 3.66 0.65 1 94.56 108 ILE B N 1
ATOM 2418 C CA . ILE B 1 108 ? -8.477 2.648 1.697 1 94.56 108 ILE B CA 1
ATOM 2419 C C . ILE B 1 108 ? -7.078 2.283 2.178 1 94.56 108 ILE B C 1
ATOM 2421 O O . ILE B 1 108 ? -6.82 2.225 3.383 1 94.56 108 ILE B O 1
ATOM 2425 N N . THR B 1 109 ? -6.176 2.07 1.195 1 92.56 109 THR B N 1
ATOM 2426 C CA . THR B 1 109 ? -4.809 1.671 1.519 1 92.56 109 THR B CA 1
ATOM 2427 C C . THR B 1 109 ? -4.082 2.787 2.262 1 92.56 109 THR B C 1
ATOM 2429 O O . THR B 1 109 ? -3.447 2.543 3.289 1 92.56 109 THR B O 1
ATOM 2432 N N . PHE B 1 110 ? -4.207 3.959 1.739 1 88.19 110 PHE B N 1
ATOM 2433 C CA . PHE B 1 110 ? -3.555 5.113 2.344 1 88.19 110 PHE B CA 1
ATOM 2434 C C . PHE B 1 110 ? -4 5.293 3.789 1 88.19 110 PHE B C 1
ATOM 2436 O O . PHE B 1 110 ? -3.168 5.383 4.695 1 88.19 110 PHE B O 1
ATOM 2443 N N . MET B 1 111 ? -5.242 5.32 4.031 1 91 111 MET B N 1
ATOM 2444 C CA . MET B 1 111 ? -5.785 5.5 5.375 1 91 111 MET B CA 1
ATOM 2445 C C . MET B 1 111 ? -5.504 4.277 6.242 1 91 111 MET B C 1
ATOM 2447 O O . MET B 1 111 ? -5.27 4.406 7.449 1 91 111 MET B O 1
ATOM 2451 N N . GLY B 1 112 ? -5.574 3.119 5.598 1 92.44 112 GLY B N 1
ATOM 2452 C CA . GLY B 1 112 ? -5.277 1.894 6.324 1 92.44 112 GLY B CA 1
ATOM 2453 C C . GLY B 1 112 ? -3.875 1.869 6.906 1 92.44 112 GLY B C 1
ATOM 2454 O O . GLY B 1 112 ? -3.67 1.39 8.023 1 92.44 112 GLY B O 1
ATOM 2455 N N . LEU B 1 113 ? -2.922 2.352 6.188 1 90 113 LEU B N 1
ATOM 2456 C CA . LEU B 1 113 ? -1.54 2.387 6.652 1 90 113 LEU B CA 1
ATOM 2457 C C . LEU B 1 113 ? -1.399 3.297 7.867 1 90 113 LEU B C 1
ATOM 2459 O O . LEU B 1 113 ? -0.622 3.008 8.781 1 90 113 LEU B O 1
ATOM 2463 N N . GLU B 1 114 ? -2.188 4.34 7.926 1 88.44 114 GLU B N 1
ATOM 2464 C CA . GLU B 1 114 ? -2.094 5.328 8.992 1 88.44 114 GLU B CA 1
ATOM 2465 C C . GLU B 1 114 ? -2.996 4.961 10.172 1 88.44 114 GLU B C 1
ATOM 2467 O O . GLU B 1 114 ? -2.857 5.512 11.266 1 88.44 114 GLU B O 1
ATOM 2472 N N . ALA B 1 115 ? -3.895 4.074 9.953 1 91.69 115 ALA B N 1
ATOM 2473 C CA . ALA B 1 115 ? -4.996 3.818 10.875 1 91.69 115 ALA B CA 1
ATOM 2474 C C . ALA B 1 115 ? -4.477 3.461 12.266 1 91.69 115 ALA B C 1
ATOM 2476 O O . ALA B 1 115 ? -5.039 3.893 13.273 1 91.69 115 ALA B O 1
ATOM 2477 N N . VAL B 1 116 ? -3.377 2.715 12.352 1 87.69 116 VAL B N 1
ATOM 2478 C CA . VAL B 1 116 ? -2.838 2.23 13.617 1 87.69 116 VAL B CA 1
ATOM 2479 C C . VAL B 1 116 ? -2.35 3.41 14.461 1 87.69 116 VAL B C 1
ATOM 2481 O O . VAL B 1 116 ? -2.252 3.311 15.688 1 87.69 116 VAL B O 1
ATOM 2484 N N . TYR B 1 117 ? -2.102 4.547 13.789 1 86.88 117 TYR B N 1
ATOM 2485 C CA . TYR B 1 117 ? -1.562 5.707 14.492 1 86.88 117 TYR B CA 1
ATOM 2486 C C . TYR B 1 117 ? -2.662 6.719 14.805 1 86.88 117 TYR B C 1
ATOM 2488 O O . TYR B 1 117 ? -2.42 7.719 15.477 1 86.88 117 TYR B O 1
ATOM 2496 N N . ILE B 1 118 ? -3.82 6.488 14.312 1 90.5 118 ILE B N 1
ATOM 2497 C CA . ILE B 1 118 ? -4.922 7.426 14.508 1 90.5 118 ILE B CA 1
ATOM 2498 C C . ILE B 1 118 ? -5.684 7.074 15.781 1 90.5 118 ILE B C 1
ATOM 2500 O O . ILE B 1 118 ? -5.68 7.84 16.75 1 90.5 118 ILE B O 1
ATOM 2504 N N . SER B 1 119 ? -6.305 5.961 15.82 1 93.5 119 SER B N 1
ATOM 2505 C CA . SER B 1 119 ? -7.055 5.488 16.984 1 93.5 119 SER B CA 1
ATOM 2506 C C . SER B 1 119 ? -7.391 4.008 16.859 1 93.5 119 SER B C 1
ATOM 2508 O O . SER B 1 119 ? -7.309 3.434 15.773 1 93.5 119 SER B O 1
ATOM 2510 N N . GLU B 1 120 ? -7.773 3.398 17.922 1 94.69 120 GLU B N 1
ATOM 2511 C CA . GLU B 1 120 ? -8.203 2.004 17.922 1 94.69 120 GLU B CA 1
ATOM 2512 C C . GLU B 1 120 ? -9.438 1.809 17.047 1 94.69 120 GLU B C 1
ATOM 2514 O O . GLU B 1 120 ? -9.57 0.786 16.375 1 94.69 120 GLU B O 1
ATOM 2519 N N . GLU B 1 121 ? -10.242 2.75 17.062 1 95.5 121 GLU B N 1
ATOM 2520 C CA . GLU B 1 121 ? -11.461 2.684 16.266 1 95.5 121 GLU B CA 1
ATOM 2521 C C . GLU B 1 121 ? -11.156 2.666 14.781 1 95.5 121 GLU B C 1
ATOM 2523 O O . GLU B 1 121 ? -11.688 1.838 14.039 1 95.5 121 GLU B O 1
ATOM 2528 N N . VAL B 1 122 ? -10.367 3.576 14.391 1 96.31 122 VAL B N 1
ATOM 2529 C CA . VAL B 1 122 ? -10.016 3.666 12.977 1 96.31 122 VAL B CA 1
ATOM 2530 C C . VAL B 1 122 ? -9.227 2.426 12.562 1 96.31 122 VAL B C 1
ATOM 2532 O O . VAL B 1 122 ? -9.461 1.866 11.484 1 96.31 122 VAL B O 1
ATOM 2535 N N . SER B 1 123 ? -8.359 2.016 13.453 1 95.75 123 SER B N 1
ATOM 2536 C CA . SER B 1 123 ? -7.582 0.807 13.188 1 95.75 123 SER B CA 1
ATOM 2537 C C . SER B 1 123 ? -8.492 -0.41 13.047 1 95.75 123 SER B C 1
ATOM 2539 O O . SER B 1 123 ? -8.305 -1.227 12.141 1 95.75 123 SER B O 1
ATOM 2541 N N . HIS B 1 124 ? -9.422 -0.525 13.867 1 97.38 124 HIS B N 1
ATOM 2542 C CA . HIS B 1 124 ? -10.367 -1.634 13.82 1 97.38 124 HIS B CA 1
ATOM 2543 C C . HIS B 1 124 ? -11.188 -1.6 12.531 1 97.38 124 HIS B C 1
ATOM 2545 O O . HIS B 1 124 ? -11.406 -2.637 11.906 1 97.38 124 HIS B O 1
ATOM 2551 N N . GLN B 1 125 ? -11.617 -0.436 12.164 1 97.88 125 GLN B N 1
ATOM 2552 C CA . GLN B 1 125 ? -12.391 -0.304 10.938 1 97.88 125 GLN B CA 1
ATOM 2553 C C . GLN B 1 125 ? -11.555 -0.668 9.719 1 97.88 125 GLN B C 1
ATOM 2555 O O . GLN B 1 125 ? -12.047 -1.318 8.789 1 97.88 125 GLN B O 1
ATOM 2560 N N . ALA B 1 126 ? -10.352 -0.241 9.695 1 97.31 126 ALA B N 1
ATOM 2561 C CA . ALA B 1 126 ? -9.453 -0.578 8.594 1 97.31 126 ALA B CA 1
ATOM 2562 C C . ALA B 1 126 ? -9.258 -2.088 8.484 1 97.31 126 ALA B C 1
ATOM 2564 O O . ALA B 1 126 ? -9.289 -2.645 7.383 1 97.31 126 ALA B O 1
ATOM 2565 N N . LYS B 1 127 ? -9.086 -2.717 9.641 1 97.56 127 LYS B N 1
ATOM 2566 C CA . LYS B 1 127 ? -8.969 -4.172 9.68 1 97.56 127 LYS B CA 1
ATOM 2567 C C . LYS B 1 127 ? -10.195 -4.84 9.07 1 97.56 127 LYS B C 1
ATOM 2569 O O . LYS B 1 127 ? -10.078 -5.719 8.211 1 97.56 127 LYS B O 1
ATOM 2574 N N . LEU B 1 128 ? -11.336 -4.426 9.461 1 98.12 128 LEU B N 1
ATOM 2575 C CA . LEU B 1 128 ? -12.578 -5.016 8.984 1 98.12 128 LEU B CA 1
ATOM 2576 C C . LEU B 1 128 ? -12.734 -4.82 7.48 1 98.12 128 LEU B C 1
ATOM 2578 O O . LEU B 1 128 ? -13.18 -5.727 6.773 1 98.12 128 LEU B O 1
ATOM 2582 N N . VAL B 1 129 ? -12.375 -3.689 7.035 1 98.06 129 VAL B N 1
ATOM 2583 C CA . VAL B 1 129 ? -12.492 -3.357 5.621 1 98.06 129 VAL B CA 1
ATOM 2584 C C . VAL B 1 129 ? -11.578 -4.262 4.797 1 98.06 129 VAL B C 1
ATOM 2586 O O . VAL B 1 129 ? -11.984 -4.781 3.754 1 98.06 129 VAL B O 1
ATOM 2589 N N . TYR B 1 130 ? -10.383 -4.5 5.219 1 97.88 130 TYR B N 1
ATOM 2590 C CA . TYR B 1 130 ? -9.461 -5.363 4.496 1 97.88 130 TYR B CA 1
ATOM 2591 C C . TYR B 1 130 ? -9.938 -6.812 4.52 1 97.88 130 TYR B C 1
ATOM 2593 O O . TYR B 1 130 ? -9.781 -7.543 3.537 1 97.88 130 TYR B O 1
ATOM 2601 N N . GLU B 1 131 ? -10.516 -7.211 5.625 1 97.75 131 GLU B N 1
ATOM 2602 C CA . GLU B 1 131 ? -11.094 -8.547 5.699 1 97.75 131 GLU B CA 1
ATOM 2603 C C . GLU B 1 131 ? -12.273 -8.695 4.746 1 97.75 131 GLU B C 1
ATOM 2605 O O . GLU B 1 131 ? -12.375 -9.688 4.02 1 97.75 131 GLU B O 1
ATOM 2610 N N . ASP B 1 132 ? -13.117 -7.703 4.781 1 98.25 132 ASP B N 1
ATOM 2611 C CA . ASP B 1 132 ? -14.258 -7.715 3.879 1 98.25 132 ASP B CA 1
ATOM 2612 C C . ASP B 1 132 ? -13.812 -7.727 2.42 1 98.25 132 ASP B C 1
ATOM 2614 O O . ASP B 1 132 ? -14.445 -8.367 1.575 1 98.25 132 ASP B O 1
ATOM 2618 N N . TRP B 1 133 ? -12.773 -6.945 2.135 1 97.94 133 TRP B N 1
ATOM 2619 C CA . TRP B 1 133 ? -12.219 -6.859 0.789 1 97.94 133 TRP B CA 1
ATOM 2620 C C . TRP B 1 133 ? -11.719 -8.219 0.316 1 97.94 133 TRP B C 1
ATOM 2622 O O . TRP B 1 133 ? -12.047 -8.664 -0.788 1 97.94 133 TRP B O 1
ATOM 2632 N N . GLN B 1 134 ? -10.977 -8.922 1.121 1 97.12 134 GLN B N 1
ATOM 2633 C CA . GLN B 1 134 ? -10.516 -10.266 0.781 1 97.12 134 GLN B CA 1
ATOM 2634 C C . GLN B 1 134 ? -11.695 -11.227 0.636 1 97.12 134 GLN B C 1
ATOM 2636 O O . GLN B 1 134 ? -11.703 -12.07 -0.261 1 97.12 134 GLN B O 1
ATOM 2641 N N . ASN B 1 135 ? -12.656 -11.094 1.532 1 98.06 135 ASN B N 1
ATOM 2642 C CA . ASN B 1 135 ? -13.836 -11.953 1.484 1 98.06 135 ASN B CA 1
ATOM 2643 C C . ASN B 1 135 ? -14.641 -11.734 0.209 1 98.06 135 ASN B C 1
ATOM 2645 O O . ASN B 1 135 ? -15.25 -12.664 -0.315 1 98.06 135 ASN B O 1
ATOM 2649 N N . LEU B 1 136 ? -14.664 -10.5 -0.225 1 98.25 136 LEU B N 1
ATOM 2650 C CA . LEU B 1 136 ? -15.328 -10.195 -1.488 1 98.25 136 LEU B CA 1
ATOM 2651 C C . LEU B 1 136 ? -14.781 -11.062 -2.615 1 98.25 136 LEU B C 1
ATOM 2653 O O . LEU B 1 136 ? -15.547 -11.625 -3.398 1 98.25 136 LEU B O 1
ATOM 2657 N N . TYR B 1 137 ? -13.43 -11.219 -2.74 1 98.19 137 TYR B N 1
ATOM 2658 C CA . TYR B 1 137 ? -12.797 -12.07 -3.74 1 98.19 137 TYR B CA 1
ATOM 2659 C C . TYR B 1 137 ? -13.094 -13.539 -3.473 1 98.19 137 TYR B C 1
ATOM 2661 O O . TYR B 1 137 ? -13.375 -14.305 -4.402 1 98.19 137 TYR B O 1
ATOM 2669 N N . ARG B 1 138 ? -13.008 -13.906 -2.184 1 98.19 138 ARG B N 1
ATOM 2670 C CA . ARG B 1 138 ? -13.289 -15.281 -1.795 1 98.19 138 ARG B CA 1
ATOM 2671 C C . ARG B 1 138 ? -14.688 -15.703 -2.227 1 98.19 138 ARG B C 1
ATOM 2673 O O . ARG B 1 138 ? -14.867 -16.797 -2.783 1 98.19 138 ARG B O 1
ATOM 2680 N N . ASP B 1 139 ? -15.656 -14.859 -1.92 1 98.06 139 ASP B N 1
ATOM 2681 C CA . ASP B 1 139 ? -17.047 -15.164 -2.25 1 98.06 139 ASP B CA 1
ATOM 2682 C C . ASP B 1 139 ? -17.234 -15.297 -3.76 1 98.06 139 ASP B C 1
ATOM 2684 O O . ASP B 1 139 ? -18 -16.141 -4.219 1 98.06 139 ASP B O 1
ATOM 2688 N N . LYS B 1 140 ? -16.547 -14.469 -4.516 1 98.12 140 LYS B N 1
ATOM 2689 C CA . LYS B 1 140 ? -16.625 -14.594 -5.969 1 98.12 140 LYS B CA 1
ATOM 2690 C C . LYS B 1 140 ? -16.031 -15.922 -6.438 1 98.12 140 LYS B C 1
ATOM 2692 O O . LYS B 1 140 ? -16.594 -16.578 -7.312 1 98.12 140 LYS B O 1
ATOM 2697 N N . LEU B 1 141 ? -14.891 -16.312 -5.879 1 98.06 141 LEU B N 1
ATOM 2698 C CA . LEU B 1 141 ? -14.266 -17.594 -6.238 1 98.06 141 LEU B CA 1
ATOM 2699 C C . LEU B 1 141 ? -15.18 -18.766 -5.898 1 98.06 141 LEU B C 1
ATOM 2701 O O . LEU B 1 141 ? -15.32 -19.703 -6.688 1 98.06 141 LEU B O 1
ATOM 2705 N N . LEU B 1 142 ? -15.836 -18.688 -4.715 1 97.94 142 LEU B N 1
ATOM 2706 C CA . LEU B 1 142 ? -16.812 -19.719 -4.34 1 97.94 142 LEU B CA 1
ATOM 2707 C C . LEU B 1 142 ? -17.922 -19.812 -5.371 1 97.94 142 LEU B C 1
ATOM 2709 O O . LEU B 1 142 ? -18.297 -20.906 -5.785 1 97.94 142 LEU B O 1
ATOM 2713 N N . SER B 1 143 ? -18.391 -18.672 -5.801 1 97.12 143 SER B N 1
ATOM 2714 C CA . SER B 1 143 ? -19.484 -18.641 -6.766 1 97.12 143 SER B CA 1
ATOM 2715 C C . SER B 1 143 ? -19.031 -19.156 -8.125 1 97.12 143 SER B C 1
ATOM 2717 O O . SER B 1 143 ? -19.875 -19.531 -8.961 1 97.12 143 SER B O 1
ATOM 2719 N N . CYS B 1 144 ? -17.75 -19.203 -8.352 1 96.75 144 CYS B N 1
ATOM 2720 C CA . CYS B 1 144 ? -17.188 -19.688 -9.617 1 96.75 144 CYS B CA 1
ATOM 2721 C C . CYS B 1 144 ? -16.844 -21.156 -9.523 1 96.75 144 CYS B C 1
ATOM 2723 O O . CYS B 1 144 ? -16.281 -21.734 -10.453 1 96.75 144 CYS B O 1
ATOM 2725 N N . GLY B 1 145 ? -17.094 -21.781 -8.344 1 96.81 145 GLY B N 1
ATOM 2726 C CA . GLY B 1 145 ? -16.984 -23.234 -8.242 1 96.81 145 GLY B CA 1
ATOM 2727 C C . GLY B 1 145 ? -15.773 -23.703 -7.469 1 96.81 145 GLY B C 1
ATOM 2728 O O . GLY B 1 145 ? -15.523 -24.906 -7.355 1 96.81 145 GLY B O 1
ATOM 2729 N N . TYR B 1 146 ? -15 -22.828 -6.91 1 97.69 146 TYR B N 1
ATOM 2730 C CA . TYR B 1 146 ? -13.852 -23.234 -6.098 1 97.69 146 TYR B CA 1
ATOM 2731 C C . TYR B 1 146 ? -14.305 -23.75 -4.734 1 97.69 146 TYR B C 1
ATOM 2733 O O . TYR B 1 146 ? -15.305 -23.281 -4.184 1 97.69 146 TYR B O 1
ATOM 2741 N N . SER B 1 147 ? -13.594 -24.797 -4.215 1 97.62 147 SER B N 1
ATOM 2742 C CA . SER B 1 147 ? -13.852 -25.25 -2.854 1 97.62 147 SER B CA 1
ATOM 2743 C C . SER B 1 147 ? -13.531 -24.156 -1.837 1 97.62 147 SER B C 1
ATOM 2745 O O . SER B 1 147 ? -12.812 -23.203 -2.143 1 97.62 147 SER B O 1
ATOM 2747 N N . PRO B 1 148 ? -14.039 -24.203 -0.614 1 97.44 148 PRO B N 1
ATOM 2748 C CA . PRO B 1 148 ? -13.734 -23.203 0.411 1 97.44 148 PRO B CA 1
ATOM 2749 C C . PRO B 1 148 ? -12.234 -23.047 0.651 1 97.44 148 PRO B C 1
ATOM 2751 O O . PRO B 1 148 ? -11.742 -21.922 0.776 1 97.44 148 PRO B O 1
ATOM 2754 N N . SER B 1 149 ? -11.539 -24.141 0.636 1 96.5 149 SER B N 1
ATOM 2755 C CA . SER B 1 149 ? -10.094 -24.078 0.852 1 96.5 149 SER B CA 1
ATOM 2756 C C . SER B 1 149 ? -9.383 -23.391 -0.308 1 96.5 149 SER B C 1
ATOM 2758 O O . SER B 1 149 ? -8.492 -22.578 -0.095 1 96.5 149 SER B O 1
ATOM 2760 N N . GLU B 1 150 ? -9.773 -23.719 -1.516 1 96.25 150 GLU B N 1
ATOM 2761 C CA . GLU B 1 150 ? -9.211 -23.062 -2.693 1 96.25 150 GLU B CA 1
ATOM 2762 C C . GLU B 1 150 ? -9.539 -21.578 -2.711 1 96.25 150 GLU B C 1
ATOM 2764 O O . GLU B 1 150 ? -8.688 -20.75 -3.043 1 96.25 150 GLU B O 1
ATOM 2769 N N . ALA B 1 151 ? -10.805 -21.297 -2.406 1 97.94 151 ALA B N 1
ATOM 2770 C CA . ALA B 1 151 ? -11.25 -19.906 -2.402 1 97.94 151 ALA B CA 1
ATOM 2771 C C . ALA B 1 151 ? -10.453 -19.078 -1.404 1 97.94 151 ALA B C 1
ATOM 2773 O O . ALA B 1 151 ? -10.086 -17.938 -1.689 1 97.94 151 ALA B O 1
ATOM 2774 N N . ASP B 1 152 ? -10.188 -19.672 -0.238 1 96.88 152 ASP B N 1
ATOM 2775 C CA . ASP B 1 152 ? -9.375 -19 0.768 1 96.88 152 ASP B CA 1
ATOM 2776 C C . ASP B 1 152 ? -7.957 -18.75 0.251 1 96.88 152 ASP B C 1
ATOM 2778 O O . ASP B 1 152 ? -7.426 -17.656 0.384 1 96.88 152 ASP B O 1
ATOM 2782 N N . GLN B 1 153 ? -7.418 -19.75 -0.342 1 95.5 153 GLN B N 1
ATOM 2783 C CA . GLN B 1 153 ? -6.051 -19.688 -0.845 1 95.5 153 GLN B CA 1
ATOM 2784 C C . GLN B 1 153 ? -5.93 -18.672 -1.982 1 95.5 153 GLN B C 1
ATOM 2786 O O . GLN B 1 153 ? -5.102 -17.766 -1.929 1 95.5 153 GLN B O 1
ATOM 2791 N N . TYR B 1 154 ? -6.781 -18.766 -2.953 1 96.88 154 TYR B N 1
ATOM 2792 C CA . TYR B 1 154 ? -6.629 -17.969 -4.164 1 96.88 154 TYR B CA 1
ATOM 2793 C C . TYR B 1 154 ? -7.109 -16.547 -3.936 1 96.88 154 TYR B C 1
ATOM 2795 O O . TYR B 1 154 ? -6.621 -15.609 -4.574 1 96.88 154 TYR B O 1
ATOM 2803 N N . SER B 1 155 ? -8.102 -16.344 -3.018 1 97.75 155 SER B N 1
ATOM 2804 C CA . SER B 1 155 ? -8.523 -14.984 -2.713 1 97.75 155 SER B CA 1
ATOM 2805 C C . SER B 1 155 ? -7.391 -14.18 -2.09 1 97.75 155 SER B C 1
ATOM 2807 O O . SER B 1 155 ? -7.23 -12.992 -2.381 1 97.75 155 SER B O 1
ATOM 2809 N N . LEU B 1 156 ? -6.609 -14.852 -1.229 1 96.25 156 LEU B N 1
ATOM 2810 C CA . LEU B 1 156 ? -5.465 -14.18 -0.62 1 96.25 156 LEU B CA 1
ATOM 2811 C C . LEU B 1 156 ? -4.418 -13.82 -1.672 1 96.25 156 LEU B C 1
ATOM 2813 O O . LEU B 1 156 ? -3.893 -12.703 -1.675 1 96.25 156 LEU B O 1
ATOM 2817 N N . ILE B 1 157 ? -4.125 -14.734 -2.553 1 96.06 157 ILE B N 1
ATOM 2818 C CA . ILE B 1 157 ? -3.131 -14.531 -3.602 1 96.06 157 ILE B CA 1
ATOM 2819 C C . ILE B 1 157 ? -3.576 -13.398 -4.523 1 96.06 157 ILE B C 1
ATOM 2821 O O . ILE B 1 157 ? -2.82 -12.453 -4.762 1 96.06 157 ILE B O 1
ATOM 2825 N N . LEU B 1 158 ? -4.824 -13.453 -4.969 1 96.81 158 LEU B N 1
ATOM 2826 C CA . LEU B 1 158 ? -5.34 -12.461 -5.906 1 96.81 158 LEU B CA 1
ATOM 2827 C C . LEU B 1 158 ? -5.426 -11.086 -5.246 1 96.81 158 LEU B C 1
ATOM 2829 O O . LEU B 1 158 ? -5.074 -10.078 -5.863 1 96.81 158 LEU B O 1
ATOM 2833 N N . PHE B 1 159 ? -5.883 -11.094 -3.996 1 96.62 159 PHE B N 1
ATOM 2834 C CA . PHE B 1 159 ? -6.012 -9.852 -3.25 1 96.62 159 PHE B CA 1
ATOM 2835 C C . PHE B 1 159 ? -4.656 -9.164 -3.104 1 96.62 159 PHE B C 1
ATOM 2837 O O . PHE B 1 159 ? -4.508 -7.992 -3.451 1 96.62 159 PHE B O 1
ATOM 2844 N N . THR B 1 160 ? -3.664 -9.859 -2.631 1 95.31 160 THR B N 1
ATOM 2845 C CA . THR B 1 160 ? -2.344 -9.289 -2.379 1 95.31 160 THR B CA 1
ATOM 2846 C C . THR B 1 160 ? -1.661 -8.906 -3.689 1 95.31 160 THR B C 1
ATOM 2848 O O . THR B 1 160 ? -1.039 -7.848 -3.783 1 95.31 160 THR B O 1
ATOM 2851 N N . LEU B 1 161 ? -1.822 -9.734 -4.707 1 95.19 161 LEU B N 1
ATOM 2852 C CA . LEU B 1 161 ? -1.186 -9.508 -6 1 95.19 161 LEU B CA 1
ATOM 2853 C C . LEU B 1 161 ? -1.764 -8.273 -6.676 1 95.19 161 LEU B C 1
ATOM 2855 O O . LEU B 1 161 ? -1.017 -7.41 -7.152 1 95.19 161 LEU B O 1
ATOM 2859 N N . ILE B 1 162 ? -3.066 -8.188 -6.758 1 95.38 162 ILE B N 1
ATOM 2860 C CA . ILE B 1 162 ? -3.729 -7.082 -7.445 1 95.38 162 ILE B CA 1
ATOM 2861 C C . ILE B 1 162 ? -3.504 -5.785 -6.672 1 95.38 162 ILE B C 1
ATOM 2863 O O . ILE B 1 162 ? -3.205 -4.746 -7.262 1 95.38 162 ILE B O 1
ATOM 2867 N N . HIS B 1 163 ? -3.664 -5.902 -5.348 1 94.94 163 HIS B N 1
ATOM 2868 C CA . HIS B 1 163 ? -3.412 -4.746 -4.496 1 94.94 163 HIS B CA 1
ATOM 2869 C C . HIS B 1 163 ? -1.98 -4.246 -4.66 1 94.94 163 HIS B C 1
ATOM 2871 O O . HIS B 1 163 ? -1.76 -3.057 -4.906 1 94.94 163 HIS B O 1
ATOM 2877 N N . GLY B 1 164 ? -0.988 -5.152 -4.57 1 94.94 164 GLY B N 1
ATOM 2878 C CA . GLY B 1 164 ? 0.409 -4.785 -4.738 1 94.94 164 GLY B CA 1
ATOM 2879 C C . GLY B 1 164 ? 0.711 -4.199 -6.102 1 94.94 164 GLY B C 1
ATOM 2880 O O . GLY B 1 164 ? 1.462 -3.227 -6.215 1 94.94 164 GLY B O 1
ATOM 2881 N N . ALA B 1 165 ? 0.144 -4.766 -7.148 1 95.38 165 ALA B N 1
ATOM 2882 C CA . ALA B 1 165 ? 0.362 -4.285 -8.508 1 95.38 165 ALA B CA 1
ATOM 2883 C C . ALA B 1 165 ? -0.215 -2.887 -8.695 1 95.38 165 ALA B C 1
ATOM 2885 O O . ALA B 1 165 ? 0.393 -2.039 -9.359 1 95.38 165 ALA B O 1
ATOM 2886 N N . LEU B 1 166 ? -1.407 -2.68 -8.148 1 94.5 166 LEU B N 1
ATOM 2887 C CA . LEU B 1 166 ? -2.035 -1.367 -8.266 1 94.5 166 LEU B CA 1
ATOM 2888 C C . LEU B 1 166 ? -1.193 -0.299 -7.574 1 94.5 166 LEU B C 1
ATOM 2890 O O . LEU B 1 166 ? -0.98 0.782 -8.133 1 94.5 166 LEU B O 1
ATOM 2894 N N . ILE B 1 167 ? -0.72 -0.615 -6.391 1 94.56 167 ILE B N 1
ATOM 2895 C CA . ILE B 1 167 ? 0.122 0.315 -5.645 1 94.56 167 ILE B CA 1
ATOM 2896 C C . ILE B 1 167 ? 1.402 0.594 -6.43 1 94.56 167 ILE B C 1
ATOM 2898 O O . ILE B 1 167 ? 1.816 1.747 -6.566 1 94.56 167 ILE B O 1
ATOM 2902 N N . SER B 1 168 ? 1.972 -0.461 -6.953 1 95.19 168 SER B N 1
ATOM 2903 C CA . SER B 1 168 ? 3.188 -0.321 -7.75 1 95.19 168 SER B CA 1
ATOM 2904 C C . SER B 1 168 ? 2.957 0.583 -8.953 1 95.19 168 SER B C 1
ATOM 2906 O O . SER B 1 168 ? 3.758 1.48 -9.227 1 95.19 168 SER B O 1
ATOM 2908 N N . CYS B 1 169 ? 1.895 0.414 -9.672 1 94.81 169 CYS B N 1
ATOM 2909 C CA . CYS B 1 169 ? 1.563 1.226 -10.836 1 94.81 169 CYS B CA 1
ATOM 2910 C C . CYS B 1 169 ? 1.336 2.68 -10.438 1 94.81 169 CYS B C 1
ATOM 2912 O O . CYS B 1 169 ? 1.749 3.594 -11.156 1 94.81 169 CYS B O 1
ATOM 2914 N N . TRP B 1 170 ? 0.69 2.844 -9.328 1 92.5 170 TRP B N 1
ATOM 2915 C CA . TRP B 1 170 ? 0.415 4.195 -8.852 1 92.5 170 TRP B CA 1
ATOM 2916 C C . TRP B 1 170 ? 1.711 4.949 -8.57 1 92.5 170 TRP B C 1
ATOM 2918 O O . TRP B 1 170 ? 1.894 6.078 -9.031 1 92.5 170 TRP B O 1
ATOM 2928 N N . ILE B 1 171 ? 2.568 4.297 -7.875 1 93.81 171 ILE B N 1
ATOM 2929 C CA . ILE B 1 171 ? 3.809 4.938 -7.449 1 93.81 171 ILE B CA 1
ATOM 2930 C C . ILE B 1 171 ? 4.727 5.129 -8.656 1 93.81 171 ILE B C 1
ATOM 2932 O O . ILE B 1 171 ? 5.359 6.18 -8.797 1 93.81 171 ILE B O 1
ATOM 2936 N N . LYS B 1 172 ? 4.738 4.199 -9.547 1 94.62 172 LYS B N 1
ATOM 2937 C CA . LYS B 1 172 ? 5.598 4.277 -10.727 1 94.62 172 LYS B CA 1
ATOM 2938 C C . LYS B 1 172 ? 4.969 5.148 -11.805 1 94.62 172 LYS B C 1
ATOM 2940 O O . LYS B 1 172 ? 5.633 5.52 -12.773 1 94.62 172 LYS B O 1
ATOM 2945 N N . GLN B 1 173 ? 3.678 5.406 -11.688 1 91.5 173 GLN B N 1
ATOM 2946 C CA . GLN B 1 173 ? 2.922 6.199 -12.656 1 91.5 173 GLN B CA 1
ATOM 2947 C C . GLN B 1 173 ? 2.963 5.559 -14.039 1 91.5 173 GLN B C 1
ATOM 2949 O O . GLN B 1 173 ? 3.217 6.238 -15.039 1 91.5 173 GLN B O 1
ATOM 2954 N N . ASP B 1 174 ? 2.787 4.332 -14 1 92.5 174 ASP B N 1
ATOM 2955 C CA . ASP B 1 174 ? 2.705 3.541 -15.227 1 92.5 174 ASP B CA 1
ATOM 2956 C C . ASP B 1 174 ? 1.884 2.273 -15 1 92.5 174 ASP B C 1
ATOM 2958 O O . ASP B 1 174 ? 1.812 1.762 -13.883 1 92.5 174 ASP B O 1
ATOM 2962 N N . THR B 1 175 ? 1.27 1.759 -16.047 1 93.88 175 THR B N 1
ATOM 2963 C CA . THR B 1 175 ? 0.351 0.635 -15.898 1 93.88 175 THR B CA 1
ATOM 2964 C C . THR B 1 175 ? 1.06 -0.684 -16.203 1 93.88 175 THR B C 1
ATOM 2966 O O . THR B 1 175 ? 0.419 -1.734 -16.281 1 93.88 175 THR B O 1
ATOM 2969 N N . GLY B 1 176 ? 2.318 -0.719 -16.359 1 94.06 176 GLY B N 1
ATOM 2970 C CA . GLY B 1 176 ? 3.074 -1.874 -16.812 1 94.06 176 GLY B CA 1
ATOM 2971 C C . GLY B 1 176 ? 2.912 -3.086 -15.922 1 94.06 176 GLY B C 1
ATOM 2972 O O . GLY B 1 176 ? 2.734 -4.207 -16.406 1 94.06 176 GLY B O 1
ATOM 2973 N N . ASP B 1 177 ? 3.008 -2.904 -14.633 1 95.19 177 ASP B N 1
ATOM 2974 C CA . ASP B 1 177 ? 2.93 -4.02 -13.688 1 95.19 177 ASP B CA 1
ATOM 2975 C C . ASP B 1 177 ? 1.558 -4.688 -13.742 1 95.19 177 ASP B C 1
ATOM 2977 O O . ASP B 1 177 ? 1.456 -5.914 -13.68 1 95.19 177 ASP B O 1
ATOM 2981 N N . LEU B 1 178 ? 0.474 -3.904 -13.859 1 94.75 178 LEU B N 1
ATOM 2982 C CA . LEU B 1 178 ? -0.867 -4.469 -13.969 1 94.75 178 LEU B CA 1
ATOM 2983 C C . LEU B 1 178 ? -1.011 -5.27 -15.258 1 94.75 178 LEU B C 1
ATOM 2985 O O . LEU B 1 178 ? -1.57 -6.371 -15.258 1 94.75 178 LEU B O 1
ATOM 2989 N N . LEU B 1 179 ? -0.494 -4.723 -16.344 1 94.5 179 LEU B N 1
ATOM 2990 C CA . LEU B 1 179 ? -0.579 -5.387 -17.641 1 94.5 179 LEU B CA 1
ATOM 2991 C C . LEU B 1 179 ? 0.17 -6.715 -17.625 1 94.5 179 LEU B C 1
ATOM 2993 O O . LEU B 1 179 ? -0.351 -7.73 -18.078 1 94.5 179 LEU B O 1
ATOM 2997 N N . ARG B 1 180 ? 1.316 -6.68 -17.078 1 94.38 180 ARG B N 1
ATOM 2998 C CA . ARG B 1 180 ? 2.115 -7.898 -17 1 94.38 180 ARG B CA 1
ATOM 2999 C C . ARG B 1 180 ? 1.452 -8.93 -16.094 1 94.38 180 ARG B C 1
ATOM 3001 O O . ARG B 1 180 ? 1.55 -10.133 -16.328 1 94.38 180 ARG B O 1
ATOM 3008 N N . MET B 1 181 ? 0.821 -8.422 -15.055 1 94.12 181 MET B N 1
ATOM 3009 C CA . MET B 1 181 ? 0.158 -9.32 -14.117 1 94.12 181 MET B CA 1
ATOM 3010 C C . MET B 1 181 ? -1.03 -10.016 -14.773 1 94.12 181 MET B C 1
ATOM 3012 O O . MET B 1 181 ? -1.322 -11.172 -14.477 1 94.12 181 MET B O 1
ATOM 3016 N N . THR B 1 182 ? -1.695 -9.289 -15.656 1 94 182 THR B N 1
ATOM 3017 C CA . THR B 1 182 ? -2.83 -9.867 -16.375 1 94 182 THR B CA 1
ATOM 3018 C C . THR B 1 182 ? -2.43 -11.164 -17.062 1 94 182 THR B C 1
ATOM 3020 O O . THR B 1 182 ? -3.176 -12.148 -17.031 1 94 182 THR B O 1
ATOM 3023 N N . GLU B 1 183 ? -1.268 -11.195 -17.578 1 91.44 183 GLU B N 1
ATOM 3024 C CA . GLU B 1 183 ? -0.771 -12.352 -18.312 1 91.44 183 GLU B CA 1
ATOM 3025 C C . GLU B 1 183 ? -0.463 -13.516 -17.375 1 91.44 183 GLU B C 1
ATOM 3027 O O . GLU B 1 183 ? -0.332 -14.656 -17.828 1 91.44 183 GLU B O 1
ATOM 3032 N N . GLN B 1 184 ? -0.362 -13.25 -16.141 1 91 184 GLN B N 1
ATOM 3033 C CA . GLN B 1 184 ? 0.051 -14.266 -15.172 1 91 184 GLN B CA 1
ATOM 3034 C C . GLN B 1 184 ? -1.159 -14.922 -14.508 1 91 184 GLN B C 1
ATOM 3036 O O . GLN B 1 184 ? -1.036 -15.977 -13.891 1 91 184 GLN B O 1
ATOM 3041 N N . ILE B 1 185 ? -2.35 -14.344 -14.625 1 92.25 185 ILE B N 1
ATOM 3042 C CA . ILE B 1 185 ? -3.539 -14.758 -13.883 1 92.25 185 ILE B CA 1
ATOM 3043 C C . ILE B 1 185 ? -3.861 -16.219 -14.188 1 92.25 185 ILE B C 1
ATOM 3045 O O . ILE B 1 185 ? -4.094 -17.016 -13.273 1 92.25 185 ILE B O 1
ATOM 3049 N N . PRO B 1 186 ? -3.812 -16.656 -15.469 1 88.69 186 PRO B N 1
ATOM 3050 C CA . PRO B 1 186 ? -4.16 -18.047 -15.75 1 88.69 186 PRO B CA 1
ATOM 3051 C C . PRO B 1 186 ? -3.25 -19.047 -15.023 1 88.69 186 PRO B C 1
ATOM 3053 O O . PRO B 1 186 ? -3.705 -20.109 -14.609 1 88.69 186 PRO B O 1
ATOM 3056 N N . ALA B 1 187 ? -2.012 -18.656 -14.852 1 87.56 187 ALA B N 1
ATOM 3057 C CA . ALA B 1 187 ? -1.069 -19.547 -14.164 1 87.56 187 ALA B CA 1
ATOM 3058 C C . ALA B 1 187 ? -1.278 -19.5 -12.656 1 87.56 187 ALA B C 1
ATOM 3060 O O . ALA B 1 187 ? -1.061 -20.5 -11.961 1 87.56 187 ALA B O 1
ATOM 3061 N N . LEU B 1 188 ? -1.72 -18.438 -12.141 1 91.88 188 LEU B N 1
ATOM 3062 C CA . LEU B 1 188 ? -1.828 -18.219 -10.703 1 91.88 188 LEU B CA 1
ATOM 3063 C C . LEU B 1 188 ? -3.182 -18.688 -10.18 1 91.88 188 LEU B C 1
ATOM 3065 O O . LEU B 1 188 ? -3.342 -18.938 -8.984 1 91.88 188 LEU B O 1
ATOM 3069 N N . LEU B 1 189 ? -4.117 -18.734 -11.062 1 94.69 189 LEU B N 1
ATOM 3070 C CA . LEU B 1 189 ? -5.473 -19.141 -10.711 1 94.69 189 LEU B CA 1
ATOM 3071 C C . LEU B 1 189 ? -5.93 -20.312 -11.57 1 94.69 189 LEU B C 1
ATOM 3073 O O . LEU B 1 189 ? -6.684 -20.141 -12.531 1 94.69 189 LEU B O 1
ATOM 3077 N N . PRO B 1 190 ? -5.523 -21.547 -11.203 1 91.44 190 PRO B N 1
ATOM 3078 C CA . PRO B 1 190 ? -6.012 -22.719 -11.93 1 91.44 190 PRO B CA 1
ATOM 3079 C C . PRO B 1 190 ? -7.527 -22.891 -11.828 1 91.44 190 PRO B C 1
ATOM 3081 O O . PRO B 1 190 ? -8.141 -22.391 -10.883 1 91.44 190 PRO B O 1
ATOM 3084 N N . PRO B 1 191 ? -8.086 -23.531 -12.805 1 90.94 191 PRO B N 1
ATOM 3085 C CA . PRO B 1 191 ? -9.523 -23.781 -12.727 1 90.94 191 PRO B CA 1
ATOM 3086 C C . PRO B 1 191 ? -9.914 -24.625 -11.508 1 90.94 191 PRO B C 1
ATOM 3088 O O . PRO B 1 191 ? -9.086 -25.359 -10.969 1 90.94 191 PRO B O 1
ATOM 3091 N N . PRO B 1 192 ? -11.109 -24.391 -11.062 1 91.75 192 PRO B N 1
ATOM 3092 C CA . PRO B 1 192 ? -11.539 -25.172 -9.906 1 91.75 192 PRO B CA 1
ATOM 3093 C C . PRO B 1 192 ? -11.469 -26.672 -10.148 1 91.75 192 PRO B C 1
ATOM 3095 O O . PRO B 1 192 ? -11.664 -27.141 -11.273 1 91.75 192 PRO B O 1
ATOM 3098 N N . LYS B 1 193 ? -10.969 -27.438 -9.18 1 80.81 193 LYS B N 1
ATOM 3099 C CA . LYS B 1 193 ? -10.898 -28.891 -9.281 1 80.81 193 LYS B CA 1
ATOM 3100 C C . LYS B 1 193 ? -12.297 -29.5 -9.352 1 80.81 193 LYS B C 1
ATOM 3102 O O . LYS B 1 193 ? -13.219 -29.047 -8.672 1 80.81 193 LYS B O 1
ATOM 3107 N N . SER B 1 194 ? -12.727 -30.094 -10.578 1 64.06 194 SER B N 1
ATOM 3108 C CA . SER B 1 194 ? -14.016 -30.75 -10.812 1 64.06 194 SER B CA 1
ATOM 3109 C C . SER B 1 194 ? -14.453 -31.547 -9.594 1 64.06 194 SER B C 1
ATOM 3111 O O . SER B 1 194 ? -13.664 -32.281 -9.016 1 64.06 194 SER B O 1
ATOM 3113 N N . SER B 1 195 ? -15.25 -31.078 -8.727 1 49.81 195 SER B N 1
ATOM 3114 C CA . SER B 1 195 ? -15.906 -32 -7.793 1 49.81 195 SER B CA 1
ATOM 3115 C C . SER B 1 195 ? -16.344 -33.281 -8.492 1 49.81 195 SER B C 1
ATOM 3117 O O . SER B 1 195 ? -16.969 -34.156 -7.875 1 49.81 195 SER B O 1
ATOM 3119 N N . LEU B 1 196 ? -16.406 -33.469 -9.828 1 42 196 LEU B N 1
ATOM 3120 C CA . LEU B 1 196 ? -17.062 -34.688 -10.336 1 42 196 LEU B CA 1
ATOM 3121 C C . LEU B 1 196 ? -16.266 -35.938 -10.008 1 42 196 LEU B C 1
ATOM 3123 O O . LEU B 1 196 ? -16.734 -37.062 -10.195 1 42 196 LEU B O 1
ATOM 3127 N N . SER B 1 197 ? -14.875 -35.969 -9.93 1 34.03 197 SER B N 1
ATOM 3128 C CA . SER B 1 197 ? -14.57 -37.375 -9.742 1 34.03 197 SER B CA 1
ATOM 3129 C C . SER B 1 197 ? -14.969 -37.875 -8.352 1 34.03 197 SER B C 1
ATOM 3131 O O . SER B 1 197 ? -14.875 -37.094 -7.383 1 34.03 197 SER B O 1
#